Protein AF-A0A1E5W3G9-F1 (afdb_monomer)

Foldseek 3Di:
DAALVVVQVVLLVLLLVFFDFWDKDFLVVQAQFFFAAFDFFQAAVVNAWWFQAFFKQAALVLWWFKAFAPFEFEDDCGLPPPAHDHRHIHGYHGRTHRHHPGFEGDHHVQKDFDDADPVRTGMITGRGRDDGNYRIDHTRNPHDGGDGPDGGQDTCHPVNSVVCVVRVNGIGGTGDFFEEEEEEEDPQEDDPPDPDHDPSHDYPPLRVVVQVLSVVLVHHYHYLYYFYLDLVSVLVSVLVCLVDRGQEYEYEALQDPDPSSCPVVSLVVFFAWPDQAYQEPPAGRKTWTWGWRDDPPDPIHIHIYIYFYNQRQNRLVCCQSRVQLSSCVSSSHPGSGFDKDKAFEQFKDFAAQGGFYQFFWQKDWDCPRPPNHTDIYTDGLPDRDSNPCSRNVNRQWTWGGDNHRGIDGGRDITMIGGRDDPPPDDDDDDDDDDDDDDDDDDDDDDDDDDDDDDQDAAEEEEEEEAPCVAVVNDPFDDDDDDDDDDDDDDDDPPDDPLVVLVQVLCVVCCVLLRNYHHPYYYYDYLDLVRLLVVVCCCCPPVNGQEYEYEALFFDDPSSCNLVSVVVAAPFWDVVLVVLLLVQVCVVPVCSVRGNWTWHHHQLYTYTYFYNDSVSRSSSCVSCSVPNNVVSCVSVPPPPDDPDPDDPPVRDDDPDVVVVVVVVVVVVPDDDDDDDD

pLDDT: mean 84.69, std 21.16, range [22.03, 98.75]

Secondary structure (DSSP, 8-state):
-B-HHHHHHHHHHHHHHTPPPPEEEEGGG-TTPEE-S-EE-SS-BSSS-EESSSEEEE-TTT-SEEEEEEEEE-STTTTTT-B--TT-EEEE-TTPBPPBT--EEEEGGGEEE-PPPTT---EEEE-SPPPTTTTEE-TTSSB-TT-EEE-TT-B--HHHHHHHHHTT--EEEEEPPPEEEEEEE-TTEE-TT-SSPPTT-EE-HHHHHHHHHHHHTT-EEEEEEEE-SSHHHHHHHHHHHHHTT-SEEEEESS-SSSTT--HHHHHHHHEEEEES-BSEETTTT-EEEEEEE--SSS--EEEEEEEE-SSHHHHHHHIIIIIHHHHHHHTT-S--SPPEEEEEESS-EEPPSSSEEEEEEEEEEES--SSSS-EEEEEE-S---TT-GGGTTT--EEEEE-S--SEEPTT-EEEEEE-S-SS-PPP--PPPP-PPPPP-------PPP--------EEEEEEEE-HHHHTT-S-------------S--------HHHHHHHHHHHHTTTTTTSEEEEEEEEE-S-HHHHHHHHHIIIIIS--SEEEEES--SSSTT--HHHHHHTT-SEE-HHHHHHHHHHHHTT-GGGGG----EEEETTEEEEEEPSSHHHHHHHHHHHHHHHHHHHHHHTT-TTPPPPP---GGGSPP--HHHHHHHHH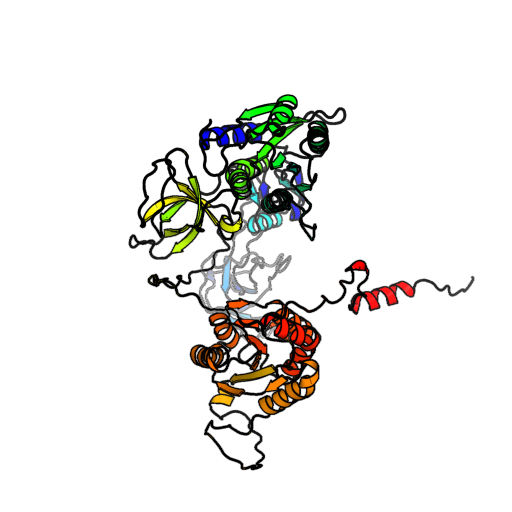HTTS--------

Organism: NCBI:txid888268

Mean predicted aligned error: 17.57 Å

InterPro domains:
  IPR001453 MoaB/Mog domain [PF00994] (181-328)
  IPR001453 MoaB/Mog domain [PF00994] (514-629)
  IPR001453 MoaB/Mog domain [SM00852] (181-329)
  IPR001453 MoaB/Mog domain [SM00852] (461-630)
  IPR001453 MoaB/Mog domain [TIGR00177] (178-324)
  IPR001453 MoaB/Mog domain [TIGR00177] (458-624)
  IPR001453 MoaB/Mog domain [cd00886] (458-634)
  IPR005110 MoeA, N-terminal and linker domain [PF03453] (3-168)
  IPR005111 MoeA, C-terminal, domain IV [PF03454] (343-417)
  IPR008284 Molybdenum cofactor biosynthesis, conserved site [PS01078] (546-559)
  IPR008284 Molybdenum cofactor biosynthesis, conserved site [PS01079] (256-289)
  IPR036135 MoeA, N-terminal and linker domain superfamily [SSF63882] (1-177)
  IPR036425 MoaB/Mog-like domain superfamily [G3DSA:3.40.980.10] (177-332)
  IPR036425 MoaB/Mog-like domain superfamily [G3DSA:3.40.980.10] (446-652)
  IPR036425 MoaB/Mog-like domain superfamily [SSF53218] (177-334)
  IPR036425 MoaB/Mog-like domain superfamily [SSF53218] (458-635)
  IPR036688 MoeA, C-terminal, domain IV superfamily [G3DSA:2.40.340.10] (340-426)
  IPR036688 MoeA, C-terminal, domain IV superfamily [SSF63867] (339-421)
  IPR038987 Molybdopterin biosynthesis protein MoeA-like [PTHR10192] (1-421)
  IPR038987 Molybdopterin biosynthesis protein MoeA-like [cd00887] (25-419)

Structure (mmCIF, N/CA/C/O backbone):
data_AF-A0A1E5W3G9-F1
#
_entry.id   AF-A0A1E5W3G9-F1
#
loop_
_atom_site.group_PDB
_atom_site.id
_atom_site.type_symbol
_atom_site.label_atom_id
_atom_site.label_alt_id
_atom_site.label_comp_id
_atom_site.label_asym_id
_atom_site.label_entity_id
_atom_site.label_seq_id
_atom_site.pdbx_PDB_ins_code
_atom_site.Cartn_x
_atom_site.Cartn_y
_atom_site.Cartn_z
_atom_site.occupancy
_atom_site.B_iso_or_equiv
_atom_site.auth_seq_id
_atom_site.auth_comp_id
_atom_site.auth_asym_id
_atom_site.auth_atom_id
_atom_site.pdbx_PDB_model_num
ATOM 1 N N . MET A 1 1 ? -33.426 -2.073 13.859 1.00 81.75 1 MET A N 1
ATOM 2 C CA . MET A 1 1 ? -31.953 -2.192 13.883 1.00 81.75 1 MET A CA 1
ATOM 3 C C . MET A 1 1 ? -31.601 -2.866 12.582 1.00 81.75 1 MET A C 1
ATOM 5 O O . MET A 1 1 ? -32.179 -3.915 12.338 1.00 81.75 1 MET A O 1
ATOM 9 N N . LEU A 1 2 ? -30.797 -2.228 11.739 1.00 92.56 2 LEU A N 1
ATOM 10 C CA . LEU A 1 2 ? -30.523 -2.756 10.401 1.00 92.56 2 LEU A CA 1
ATOM 11 C C . LEU A 1 2 ? -29.568 -3.947 10.469 1.00 92.56 2 LEU A C 1
ATOM 13 O O . LEU A 1 2 ? -28.728 -4.010 11.379 1.00 92.56 2 LEU A O 1
ATOM 17 N N . ALA A 1 3 ? -29.686 -4.859 9.506 1.00 95.31 3 ALA A N 1
ATOM 18 C CA . ALA A 1 3 ? -28.629 -5.826 9.235 1.00 95.31 3 ALA A CA 1
ATOM 19 C C . ALA A 1 3 ? -27.364 -5.100 8.738 1.00 95.31 3 ALA A C 1
ATOM 21 O O . ALA A 1 3 ? -27.412 -3.941 8.314 1.00 95.31 3 ALA A O 1
ATOM 22 N N . VAL A 1 4 ? -26.210 -5.764 8.811 1.00 95.94 4 VAL A N 1
ATOM 23 C CA . VAL A 1 4 ? -24.925 -5.159 8.420 1.00 95.94 4 VAL A CA 1
ATOM 24 C C . VAL A 1 4 ? -24.914 -4.834 6.931 1.00 95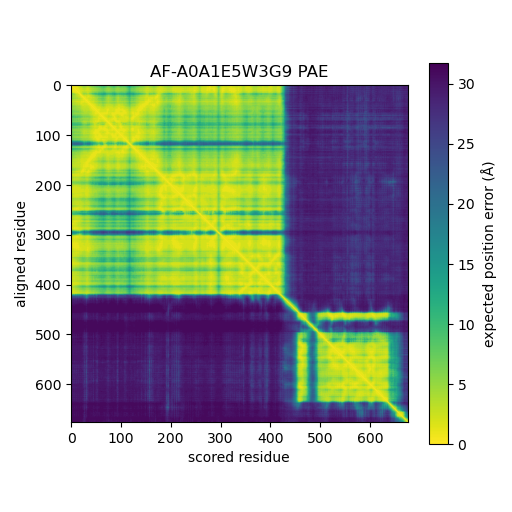.94 4 VAL A C 1
ATOM 26 O O . VAL A 1 4 ? -24.469 -3.760 6.534 1.00 95.94 4 VAL A O 1
ATOM 29 N N . GLU A 1 5 ? -25.450 -5.736 6.120 1.00 95.31 5 GLU A N 1
ATOM 30 C CA . GLU A 1 5 ? -25.514 -5.640 4.667 1.00 95.31 5 GLU A CA 1
ATOM 31 C C . GLU A 1 5 ? -26.418 -4.480 4.233 1.00 95.31 5 GLU A C 1
ATOM 33 O O . GLU A 1 5 ? -26.044 -3.698 3.363 1.00 95.31 5 GLU A O 1
ATOM 38 N N . GLU A 1 6 ? -27.567 -4.311 4.894 1.00 97.19 6 GLU A N 1
ATOM 39 C CA . GLU A 1 6 ? -28.495 -3.195 4.662 1.00 97.19 6 GLU A CA 1
ATOM 40 C C . GLU A 1 6 ? -27.862 -1.849 5.038 1.00 97.19 6 GLU A C 1
ATOM 42 O O . GLU A 1 6 ? -27.955 -0.875 4.289 1.00 97.19 6 GLU A O 1
ATOM 47 N N . ALA A 1 7 ? -27.181 -1.794 6.187 1.00 97.69 7 ALA A N 1
ATOM 48 C CA . ALA A 1 7 ? -26.482 -0.596 6.635 1.00 97.69 7 ALA A CA 1
ATOM 49 C C . ALA A 1 7 ? -25.326 -0.229 5.688 1.00 97.69 7 ALA A C 1
ATOM 51 O O . ALA A 1 7 ? -25.171 0.940 5.330 1.00 97.69 7 ALA A O 1
ATOM 52 N N . LEU A 1 8 ? -24.549 -1.213 5.225 1.00 97.88 8 LEU A N 1
ATOM 53 C CA . LEU A 1 8 ? -23.481 -0.993 4.250 1.00 97.88 8 LEU A CA 1
ATOM 54 C C . LEU A 1 8 ? -24.040 -0.530 2.898 1.00 97.88 8 LEU A C 1
ATOM 56 O O . LEU A 1 8 ? -23.489 0.394 2.303 1.00 97.88 8 LEU A O 1
ATOM 60 N N . ALA A 1 9 ? -25.147 -1.108 2.428 1.00 97.38 9 ALA A N 1
ATOM 61 C CA . ALA A 1 9 ? -25.803 -0.672 1.196 1.00 97.38 9 ALA A CA 1
ATOM 62 C C . ALA A 1 9 ? -26.265 0.794 1.280 1.00 97.38 9 ALA A C 1
ATOM 64 O O . ALA A 1 9 ? -26.050 1.559 0.339 1.00 97.38 9 ALA A O 1
ATOM 65 N N . ALA A 1 10 ? -26.826 1.216 2.420 1.00 97.12 10 ALA A N 1
ATOM 66 C CA . ALA A 1 10 ? -27.194 2.613 2.651 1.00 97.12 10 ALA A CA 1
ATOM 67 C C . ALA A 1 10 ? -25.973 3.552 2.610 1.00 97.12 10 ALA A C 1
ATOM 69 O O . ALA A 1 10 ? -26.038 4.612 1.984 1.00 97.12 10 ALA A O 1
ATOM 70 N N . VAL A 1 11 ? -24.853 3.145 3.220 1.00 98.06 11 VAL A N 1
ATOM 71 C CA . VAL A 1 11 ? -23.585 3.894 3.189 1.00 98.06 11 VAL A CA 1
ATOM 72 C C . VAL A 1 11 ? -23.051 4.031 1.764 1.00 98.06 11 VAL A C 1
ATOM 74 O O . VAL A 1 11 ? -22.736 5.138 1.331 1.00 98.06 11 VAL A O 1
ATOM 77 N N . LEU A 1 12 ? -22.976 2.931 1.011 1.00 97.31 12 LEU A N 1
ATOM 78 C CA . LEU A 1 12 ? -22.464 2.940 -0.362 1.00 97.31 12 LEU A CA 1
ATOM 79 C C . LEU A 1 12 ? -23.367 3.749 -1.301 1.00 97.31 12 LEU A C 1
ATOM 81 O O . LEU A 1 12 ? -22.862 4.491 -2.140 1.00 97.31 12 LEU A O 1
ATOM 85 N N . SER A 1 13 ? -24.690 3.673 -1.131 1.00 95.88 13 SER A N 1
ATOM 86 C CA . SER A 1 13 ? -25.632 4.484 -1.908 1.00 95.88 13 SER A CA 1
ATOM 87 C C . SER A 1 13 ? -25.430 5.984 -1.674 1.00 95.88 13 SER A C 1
ATOM 89 O O . SER A 1 13 ? -25.459 6.753 -2.634 1.00 95.88 13 SER A O 1
ATOM 91 N N . ALA A 1 14 ? -25.222 6.408 -0.426 1.00 95.06 14 ALA A N 1
ATOM 92 C CA . ALA A 1 14 ? -24.950 7.808 -0.106 1.00 95.06 14 ALA A CA 1
ATOM 93 C C . ALA A 1 14 ? -23.580 8.247 -0.651 1.00 95.06 14 ALA A C 1
ATOM 95 O O . ALA A 1 14 ? -23.483 9.269 -1.336 1.00 95.06 14 ALA A O 1
ATOM 96 N N . ALA A 1 15 ? -22.541 7.431 -0.443 1.00 95.31 15 ALA A N 1
ATOM 97 C CA . ALA A 1 15 ? -21.187 7.696 -0.923 1.00 95.31 15 ALA A CA 1
ATOM 98 C C . ALA A 1 15 ? -21.104 7.804 -2.455 1.00 95.31 15 ALA A C 1
ATOM 100 O O . ALA A 1 15 ? -20.413 8.687 -2.961 1.00 95.31 15 ALA A O 1
ATOM 101 N N . ALA A 1 16 ? -21.855 6.990 -3.205 1.00 91.94 16 ALA A N 1
ATOM 102 C CA . ALA A 1 16 ? -21.930 7.092 -4.665 1.00 91.94 16 ALA A CA 1
ATOM 103 C C . ALA A 1 16 ? -22.378 8.488 -5.131 1.00 91.94 16 ALA A C 1
ATOM 105 O O . ALA A 1 16 ? -21.863 9.002 -6.122 1.00 91.94 16 ALA A O 1
ATOM 106 N N . SER A 1 17 ? -23.296 9.121 -4.391 1.00 88.56 17 SER A N 1
ATOM 107 C CA . SER A 1 17 ? -23.804 10.464 -4.702 1.00 88.56 17 SER A CA 1
ATOM 108 C C . SER A 1 17 ? -22.870 11.606 -4.281 1.00 88.56 17 SER A C 1
ATOM 110 O O . SER A 1 17 ? -23.095 12.747 -4.677 1.00 88.56 17 SER A O 1
ATOM 112 N N . CYS A 1 18 ? -21.828 11.307 -3.497 1.00 88.00 18 CYS A N 1
ATOM 113 C CA . CYS A 1 18 ? -20.876 12.286 -2.960 1.00 88.00 18 CYS A CA 1
ATOM 114 C C . CYS A 1 18 ? -19.497 12.218 -3.637 1.00 88.00 18 CYS A C 1
ATOM 116 O O . CYS A 1 18 ? -18.580 12.934 -3.237 1.00 88.00 18 CYS A O 1
ATOM 118 N N . ARG A 1 19 ? -19.312 11.346 -4.637 1.00 87.50 19 ARG A N 1
ATOM 119 C CA . ARG A 1 19 ? -18.023 11.170 -5.315 1.00 87.50 19 ARG A CA 1
ATOM 120 C C . ARG A 1 19 ? -17.594 12.472 -5.995 1.00 87.50 19 ARG A C 1
ATOM 122 O O . ARG A 1 19 ? -18.300 12.997 -6.854 1.00 87.50 19 ARG A O 1
ATOM 129 N N . ALA A 1 20 ? -16.406 12.957 -5.644 1.00 88.00 20 ALA A N 1
ATOM 130 C CA . ALA A 1 20 ? -15.821 14.122 -6.289 1.00 88.00 20 ALA A CA 1
ATOM 131 C C . ALA A 1 20 ? -15.512 13.847 -7.771 1.00 88.00 20 ALA A C 1
ATOM 133 O O . ALA A 1 20 ? -15.170 12.727 -8.162 1.00 88.00 20 ALA A O 1
ATOM 134 N N . ALA A 1 21 ? -15.589 14.893 -8.595 1.00 91.81 21 ALA A N 1
ATOM 135 C CA . ALA A 1 21 ? -15.177 14.803 -9.989 1.00 91.81 21 ALA A CA 1
ATOM 136 C C . ALA A 1 21 ? -13.682 14.423 -10.096 1.00 91.81 21 ALA A C 1
ATOM 138 O O . ALA A 1 21 ? -12.875 14.895 -9.282 1.00 91.81 21 ALA A O 1
ATOM 139 N N . PRO A 1 22 ? -13.298 13.607 -11.097 1.00 95.75 22 PRO A N 1
ATOM 140 C CA . PRO A 1 22 ? -11.900 13.326 -11.394 1.00 95.75 22 PRO A CA 1
ATOM 141 C C . PRO A 1 22 ? -11.087 14.594 -11.636 1.00 95.75 22 PRO A C 1
ATOM 143 O O . PRO A 1 22 ? -11.600 15.576 -12.178 1.00 95.75 22 PRO A O 1
ATOM 146 N N . ARG A 1 23 ? -9.801 14.550 -11.294 1.00 95.62 23 ARG A N 1
ATOM 147 C CA . ARG A 1 23 ? -8.872 15.677 -11.425 1.00 95.62 23 ARG A CA 1
ATOM 148 C C . ARG A 1 23 ? -7.635 15.239 -12.196 1.00 95.62 23 ARG A C 1
ATOM 150 O O . ARG A 1 23 ? -7.239 14.080 -12.113 1.00 95.62 23 ARG A O 1
ATOM 157 N N . ALA A 1 24 ? -7.042 16.171 -12.934 1.00 97.19 24 ALA A N 1
ATOM 158 C CA . ALA A 1 24 ? -5.735 15.965 -13.537 1.00 97.19 24 ALA A CA 1
ATOM 159 C C . ALA A 1 24 ? -4.665 15.982 -12.436 1.00 97.19 24 ALA A C 1
ATOM 161 O O . ALA A 1 24 ? -4.624 16.920 -11.637 1.00 97.19 24 ALA A O 1
ATOM 162 N N . VAL A 1 25 ? -3.828 14.951 -12.390 1.00 96.69 25 VAL A N 1
ATOM 163 C CA . VAL A 1 25 ? -2.722 14.815 -11.438 1.00 96.69 25 VAL A CA 1
ATOM 164 C C . VAL A 1 25 ? -1.421 14.480 -12.172 1.00 96.69 25 VAL A C 1
ATOM 166 O O . VAL A 1 25 ? -1.464 13.779 -13.187 1.00 96.69 25 VAL A O 1
ATOM 169 N N . PRO A 1 26 ? -0.261 14.951 -11.686 1.00 97.56 26 PRO A N 1
ATOM 170 C CA . PRO A 1 26 ? 1.034 14.510 -12.192 1.00 97.56 26 PRO A CA 1
ATOM 171 C C . PRO A 1 26 ? 1.240 12.999 -12.019 1.00 97.56 26 PRO A C 1
ATOM 173 O O . PRO A 1 26 ? 0.749 12.402 -11.062 1.00 97.56 26 PRO A O 1
ATOM 176 N N . LEU A 1 27 ? 2.037 12.386 -12.898 1.00 95.75 27 LEU A N 1
ATOM 177 C CA . LEU A 1 27 ? 2.332 10.946 -12.876 1.00 95.75 27 LEU A CA 1
ATOM 178 C C . LEU A 1 27 ? 2.804 10.433 -11.508 1.00 95.75 27 LEU A C 1
ATOM 180 O O . LEU A 1 27 ? 2.336 9.401 -11.041 1.00 95.75 27 LEU A O 1
ATOM 184 N N . HIS A 1 28 ? 3.697 11.162 -10.841 1.00 92.38 28 HIS A N 1
ATOM 185 C CA . HIS A 1 28 ? 4.244 10.750 -9.544 1.00 92.38 28 HIS A CA 1
ATOM 186 C C . HIS A 1 28 ? 3.213 10.799 -8.405 1.00 92.38 28 HIS A C 1
ATOM 188 O O . HIS A 1 28 ? 3.335 10.043 -7.442 1.00 92.38 28 HIS A O 1
ATOM 194 N N . ASP A 1 29 ? 2.170 11.618 -8.546 1.00 94.38 29 ASP A N 1
ATOM 195 C CA . ASP A 1 29 ? 1.074 11.734 -7.580 1.00 94.38 29 ASP A CA 1
ATOM 196 C C . ASP A 1 29 ? -0.068 10.746 -7.867 1.00 94.38 29 ASP A C 1
ATOM 198 O O . ASP A 1 29 ? -0.965 10.566 -7.041 1.00 94.38 29 ASP A O 1
ATOM 202 N N . ALA A 1 30 ? -0.038 10.080 -9.027 1.00 95.56 30 ALA A N 1
ATOM 203 C CA . ALA A 1 30 ? -1.081 9.157 -9.460 1.00 95.56 30 ALA A CA 1
ATOM 204 C C . ALA A 1 30 ? -1.029 7.791 -8.753 1.00 95.56 30 ALA A C 1
ATOM 206 O O . ALA A 1 30 ? -2.003 7.038 -8.803 1.00 95.56 30 ALA A O 1
ATOM 207 N N . LEU A 1 31 ? 0.076 7.461 -8.069 1.00 95.31 31 LEU A N 1
ATOM 208 C CA . LEU A 1 31 ? 0.236 6.178 -7.386 1.00 95.31 31 LEU A CA 1
ATOM 209 C C . LEU A 1 31 ? -0.889 5.943 -6.363 1.00 95.31 31 LEU A C 1
ATOM 211 O O . LEU A 1 31 ? -1.165 6.760 -5.480 1.00 95.31 31 LEU A O 1
ATOM 215 N N . SER A 1 32 ? -1.493 4.760 -6.432 1.00 93.06 32 SER A N 1
ATOM 216 C CA . SER A 1 32 ? -2.638 4.334 -5.617 1.00 93.06 32 SER A CA 1
ATOM 217 C C . SER A 1 32 ? -3.932 5.132 -5.819 1.00 93.06 32 SER A C 1
ATOM 219 O O . SER A 1 32 ? -4.825 5.066 -4.972 1.00 93.06 32 SER A O 1
ATOM 221 N N . LEU A 1 33 ? -4.043 5.919 -6.891 1.00 96.62 33 LEU A N 1
ATOM 222 C CA . LEU A 1 33 ? -5.323 6.479 -7.328 1.00 96.62 33 LEU A CA 1
ATOM 223 C C . LEU A 1 33 ? -6.022 5.526 -8.297 1.00 96.62 33 LEU A C 1
ATOM 225 O O . LEU A 1 33 ? -5.432 4.565 -8.792 1.00 96.62 33 LEU A O 1
ATOM 229 N N . VAL A 1 34 ? -7.294 5.809 -8.568 1.00 97.00 34 VAL A N 1
ATOM 230 C CA . VAL A 1 34 ? -8.067 5.101 -9.586 1.00 97.00 34 VAL A CA 1
ATOM 231 C C . VAL A 1 34 ? -8.181 5.971 -10.826 1.00 97.00 34 VAL A C 1
ATOM 233 O O . VAL A 1 34 ? -8.597 7.132 -10.746 1.00 97.00 34 VAL A O 1
ATOM 236 N N . LEU A 1 35 ? -7.814 5.397 -11.966 1.00 97.50 35 LEU A N 1
ATOM 237 C CA . LEU A 1 35 ? -7.878 6.033 -13.271 1.00 97.50 35 LEU A CA 1
ATOM 238 C C . LEU A 1 35 ? -9.334 6.375 -13.630 1.00 97.50 35 LEU A C 1
ATOM 240 O O . LEU A 1 35 ? -10.242 5.586 -13.376 1.00 97.50 35 LEU A O 1
ATOM 244 N N . ALA A 1 36 ? -9.576 7.554 -14.201 1.00 97.00 36 ALA A N 1
ATOM 245 C CA . ALA A 1 36 ? -10.926 8.012 -14.539 1.00 97.00 36 ALA A CA 1
ATOM 246 C C . ALA A 1 36 ? -11.233 8.001 -16.043 1.00 97.00 36 ALA A C 1
ATOM 248 O O . ALA A 1 36 ? -12.387 8.200 -16.427 1.00 97.00 36 ALA A O 1
ATOM 249 N N . GLU A 1 37 ? -10.246 7.742 -16.895 1.00 96.00 37 GLU A N 1
ATOM 250 C CA . GLU A 1 37 ? -10.403 7.654 -18.348 1.00 96.00 37 GLU A CA 1
ATOM 251 C C . GLU A 1 37 ? -9.472 6.596 -18.937 1.00 96.00 37 GLU A C 1
ATOM 253 O O . GLU A 1 37 ? -8.431 6.303 -18.363 1.00 96.00 37 GLU A O 1
ATOM 258 N N . ASP A 1 38 ? -9.847 6.018 -20.074 1.00 97.94 38 ASP A N 1
ATOM 259 C CA . ASP A 1 38 ? -8.977 5.075 -20.774 1.00 97.94 38 ASP A CA 1
ATOM 260 C C . ASP A 1 38 ? -7.726 5.791 -21.290 1.00 97.94 38 ASP A C 1
ATOM 262 O O . ASP A 1 38 ? -7.811 6.879 -21.867 1.00 97.94 38 ASP A O 1
ATOM 266 N N . VAL A 1 39 ? -6.571 5.147 -21.147 1.00 97.88 39 VAL A N 1
ATOM 267 C CA . VAL A 1 39 ? -5.304 5.632 -21.696 1.00 97.88 39 VAL A CA 1
ATOM 268 C C . VAL A 1 39 ? -4.960 4.821 -22.932 1.00 97.88 39 VAL A C 1
ATOM 270 O O . VAL A 1 39 ? -4.961 3.590 -22.901 1.00 97.88 39 VAL A O 1
ATOM 273 N N . ARG A 1 40 ? -4.656 5.519 -24.026 1.00 97.88 40 ARG A N 1
ATOM 274 C CA . ARG A 1 40 ? -4.277 4.914 -25.305 1.00 97.88 40 ARG A CA 1
ATOM 275 C C . ARG A 1 40 ? -2.817 5.173 -25.625 1.00 97.88 40 ARG A C 1
ATOM 277 O O . ARG A 1 40 ? -2.301 6.242 -25.310 1.00 97.88 40 ARG A O 1
ATOM 284 N N . ALA A 1 41 ? -2.177 4.206 -26.271 1.00 98.25 41 ALA A N 1
ATOM 285 C CA . ALA A 1 41 ? -0.807 4.349 -26.738 1.00 98.25 41 ALA A CA 1
ATOM 286 C C . ALA A 1 41 ? -0.752 5.236 -27.997 1.00 98.25 41 ALA A C 1
ATOM 288 O O . ALA A 1 41 ? -1.362 4.873 -29.002 1.00 98.25 41 ALA A O 1
ATOM 289 N N . PRO A 1 42 ? -0.039 6.378 -27.989 1.00 97.88 42 PRO A N 1
ATOM 290 C CA . PRO A 1 42 ? 0.093 7.221 -29.181 1.00 97.88 42 PRO A CA 1
ATOM 291 C C . PRO A 1 42 ? 0.991 6.580 -30.252 1.00 97.88 42 PRO A C 1
ATOM 293 O O . PRO A 1 42 ? 0.824 6.832 -31.447 1.00 97.88 42 PRO A O 1
ATOM 296 N N . ASP A 1 43 ? 1.906 5.715 -29.814 1.00 97.81 43 ASP A N 1
ATOM 297 C CA . ASP A 1 43 ? 2.927 5.053 -30.613 1.00 97.81 43 ASP A CA 1
ATOM 298 C C . ASP A 1 43 ? 3.003 3.564 -30.233 1.00 97.81 43 ASP A C 1
ATOM 300 O O . ASP A 1 43 ? 2.647 3.198 -29.108 1.00 97.81 43 ASP A O 1
ATOM 304 N N . PRO A 1 44 ? 3.457 2.688 -31.144 1.00 98.38 44 PRO A N 1
ATOM 305 C CA . PRO A 1 44 ? 3.648 1.280 -30.834 1.00 98.38 44 PRO A CA 1
ATOM 306 C C . PRO A 1 44 ? 4.879 1.038 -29.944 1.00 98.38 44 PRO A C 1
ATOM 308 O O . PRO A 1 44 ? 5.848 1.799 -29.977 1.00 98.38 44 PRO A O 1
ATOM 311 N N . LEU A 1 45 ? 4.888 -0.079 -29.212 1.00 98.31 45 LEU A N 1
ATOM 312 C CA . LEU A 1 45 ? 6.054 -0.581 -28.484 1.00 98.31 45 LEU A CA 1
ATOM 313 C C . LEU A 1 45 ? 6.430 -2.004 -28.952 1.00 98.31 45 LEU A C 1
ATOM 315 O O . LEU A 1 45 ? 5.590 -2.901 -28.866 1.00 98.31 45 LEU A O 1
ATOM 319 N N . PRO A 1 46 ? 7.679 -2.231 -29.407 1.00 98.19 46 PRO A N 1
ATOM 320 C CA . PRO A 1 46 ? 8.664 -1.203 -29.753 1.00 98.19 46 PRO A CA 1
ATOM 321 C C . PRO A 1 46 ? 8.209 -0.371 -30.976 1.00 98.19 46 PRO A C 1
ATOM 323 O O . PRO A 1 46 ? 7.430 -0.867 -31.793 1.00 98.19 46 PRO A O 1
ATOM 326 N N . PRO A 1 47 ? 8.701 0.873 -31.141 1.00 97.69 47 PRO A N 1
ATOM 327 C CA . PRO A 1 47 ? 8.336 1.732 -32.275 1.00 97.69 47 PRO A CA 1
ATOM 328 C C . PRO A 1 47 ? 9.083 1.398 -33.580 1.00 97.69 47 PRO A C 1
ATOM 330 O O . PRO A 1 47 ? 8.776 1.942 -34.636 1.00 97.69 47 PRO A O 1
ATOM 333 N N . PHE A 1 48 ? 10.056 0.492 -33.516 1.00 97.88 48 PHE A N 1
ATOM 334 C CA . PHE A 1 48 ? 10.852 -0.023 -34.629 1.00 97.88 48 PHE A CA 1
ATOM 335 C C . PHE A 1 48 ? 11.108 -1.522 -34.407 1.00 97.88 48 PHE A C 1
ATOM 337 O O . PHE A 1 48 ? 10.924 -2.024 -33.297 1.00 97.88 48 PHE A O 1
ATOM 344 N N . ARG A 1 49 ? 11.544 -2.249 -35.444 1.00 98.31 49 ARG A N 1
ATOM 345 C CA . ARG A 1 49 ? 11.968 -3.651 -35.292 1.00 98.31 49 ARG A CA 1
ATOM 346 C C . ARG A 1 49 ? 13.201 -3.697 -34.396 1.00 98.31 49 ARG A C 1
ATOM 348 O O . ARG A 1 49 ? 14.220 -3.120 -34.762 1.00 98.31 49 ARG A O 1
ATOM 355 N N . ALA A 1 50 ? 13.116 -4.348 -33.244 1.00 98.38 50 ALA A N 1
ATOM 356 C CA . ALA A 1 50 ? 14.174 -4.332 -32.235 1.00 98.38 50 ALA A CA 1
ATOM 357 C C . ALA A 1 50 ? 14.764 -5.725 -32.015 1.00 98.38 50 ALA A C 1
ATOM 359 O O . ALA A 1 50 ? 14.033 -6.717 -32.008 1.00 98.38 50 ALA A O 1
ATOM 360 N N . SER A 1 51 ? 16.072 -5.803 -31.779 1.00 98.56 51 SER A N 1
ATOM 361 C CA . SER A 1 51 ? 16.710 -7.070 -31.418 1.00 98.56 51 SER A CA 1
ATOM 362 C C . SER A 1 51 ? 16.279 -7.543 -30.026 1.00 98.56 51 SER A C 1
ATOM 364 O O . SER A 1 51 ? 16.249 -6.756 -29.074 1.00 98.56 51 SER A O 1
ATOM 366 N N . ILE A 1 52 ? 15.985 -8.836 -29.886 1.00 98.56 52 ILE A N 1
ATOM 367 C CA . ILE A 1 52 ? 15.763 -9.505 -28.591 1.00 98.56 52 ILE A CA 1
ATOM 368 C C . ILE A 1 52 ? 17.096 -9.836 -27.907 1.00 98.56 52 ILE A C 1
ATOM 370 O O . ILE A 1 52 ? 17.136 -9.958 -26.683 1.00 98.56 52 ILE A O 1
ATOM 374 N N . LYS A 1 53 ? 18.182 -9.970 -28.678 1.00 98.19 53 LYS A N 1
ATOM 375 C CA . LYS A 1 53 ? 19.488 -10.445 -28.204 1.00 98.19 53 LYS A CA 1
ATOM 376 C C . LYS A 1 53 ? 20.626 -9.495 -28.564 1.00 98.19 53 LYS A C 1
ATOM 378 O O . LYS A 1 53 ? 20.551 -8.734 -29.529 1.00 98.19 53 LYS A O 1
ATOM 383 N N . ASP A 1 54 ? 21.725 -9.612 -27.832 1.00 98.50 54 ASP A N 1
ATOM 384 C CA . ASP A 1 54 ? 23.023 -9.158 -28.319 1.00 98.50 54 ASP A CA 1
ATOM 385 C C . ASP A 1 54 ? 23.550 -10.184 -29.324 1.00 98.50 54 ASP A C 1
ATOM 387 O O . ASP A 1 54 ? 23.543 -11.384 -29.047 1.00 98.50 54 ASP A O 1
ATOM 391 N N . GLY A 1 55 ? 23.988 -9.740 -30.499 1.00 98.25 55 GLY A N 1
ATOM 392 C CA . GLY A 1 55 ? 24.344 -10.658 -31.574 1.00 98.25 55 GLY A CA 1
ATOM 393 C C . GLY A 1 55 ? 24.510 -9.983 -32.925 1.00 98.25 55 GLY A C 1
ATOM 394 O O . GLY A 1 55 ? 25.023 -8.868 -33.019 1.00 98.25 55 GLY A O 1
ATOM 395 N N . TYR A 1 56 ? 24.097 -10.679 -33.980 1.00 98.62 56 TYR A N 1
ATOM 396 C CA . TYR A 1 56 ? 24.232 -10.214 -35.354 1.00 98.62 56 TYR A CA 1
ATOM 397 C C . TYR A 1 56 ? 22.903 -10.314 -36.092 1.00 98.62 56 TYR A C 1
ATOM 399 O O . TYR A 1 56 ? 22.305 -11.385 -36.157 1.00 98.62 56 TYR A O 1
ATOM 407 N N . ALA A 1 57 ? 22.458 -9.192 -36.653 1.00 98.62 57 ALA A N 1
ATOM 408 C CA . ALA A 1 57 ? 21.356 -9.149 -37.596 1.00 98.62 57 ALA A CA 1
ATOM 409 C C . ALA A 1 57 ? 21.844 -9.676 -38.952 1.00 98.62 57 ALA A C 1
ATOM 411 O O . ALA A 1 57 ? 22.868 -9.219 -39.475 1.00 98.62 57 ALA A O 1
ATOM 412 N N . VAL A 1 58 ? 21.126 -10.663 -39.480 1.00 98.56 58 VAL A N 1
ATOM 413 C CA . VAL A 1 58 ? 21.500 -11.453 -40.658 1.00 98.56 58 VAL A CA 1
ATOM 414 C C . VAL A 1 58 ? 20.346 -11.517 -41.658 1.00 98.56 58 VAL A C 1
ATOM 416 O O . VAL A 1 58 ? 19.204 -11.194 -41.323 1.00 98.56 58 VAL A O 1
ATOM 419 N N . VAL A 1 59 ? 20.648 -11.983 -42.870 1.00 98.62 59 VAL A N 1
ATOM 420 C CA . VAL A 1 59 ? 19.648 -12.537 -43.789 1.00 98.62 59 VAL A CA 1
ATOM 421 C C . VAL A 1 59 ? 19.586 -14.048 -43.549 1.00 98.62 59 VAL A C 1
ATOM 423 O O . VAL A 1 59 ? 20.558 -14.769 -43.782 1.00 98.62 59 VAL A O 1
ATOM 426 N N . ALA A 1 60 ? 18.460 -14.553 -43.055 1.00 98.12 60 ALA A N 1
ATOM 427 C CA . ALA A 1 60 ? 18.292 -15.921 -42.567 1.00 98.12 60 ALA A CA 1
ATOM 428 C C . ALA A 1 60 ? 18.607 -16.978 -43.638 1.00 98.12 60 ALA A C 1
ATOM 430 O O . ALA A 1 60 ? 19.099 -18.070 -43.324 1.00 98.12 60 ALA A O 1
ATOM 431 N N . SER A 1 61 ? 18.372 -16.654 -44.915 1.00 97.88 61 SER A N 1
ATOM 432 C CA . SER A 1 61 ? 18.667 -17.545 -46.039 1.00 97.88 61 SER A CA 1
ATOM 433 C C . SER A 1 61 ? 20.157 -17.844 -46.221 1.00 97.88 61 SER A C 1
ATOM 435 O O . SER A 1 61 ? 20.477 -18.911 -46.749 1.00 97.88 61 SER A O 1
ATOM 437 N N . ASP A 1 62 ? 21.057 -16.968 -45.760 1.00 97.94 62 ASP A N 1
ATOM 438 C CA . ASP A 1 62 ? 22.509 -17.144 -45.910 1.00 97.94 62 ASP A CA 1
ATOM 439 C C . ASP A 1 62 ? 23.023 -18.348 -45.098 1.00 97.94 62 ASP A C 1
ATOM 441 O O . ASP A 1 62 ? 23.836 -19.142 -45.573 1.00 97.94 62 ASP A O 1
ATOM 445 N N . GLY A 1 63 ? 22.480 -18.557 -43.893 1.00 96.62 63 GLY A N 1
ATOM 446 C CA . GLY A 1 63 ? 22.851 -19.662 -43.004 1.00 96.62 63 GLY A CA 1
ATOM 447 C C . GLY A 1 63 ? 24.243 -19.525 -42.356 1.00 96.62 63 GLY A C 1
ATOM 448 O O . GLY A 1 63 ? 24.833 -18.445 -42.352 1.00 96.62 63 GLY A O 1
ATOM 449 N N . PRO A 1 64 ? 24.779 -20.608 -41.756 1.00 98.12 64 PRO A N 1
ATOM 450 C CA . PRO A 1 64 ? 26.093 -20.589 -41.108 1.00 98.12 64 PRO A CA 1
ATOM 451 C C . PRO A 1 64 ? 27.231 -20.274 -42.087 1.00 98.12 64 PRO A C 1
ATOM 453 O O . PRO A 1 64 ? 27.287 -20.838 -43.180 1.00 98.12 64 PRO A O 1
ATOM 456 N N . GLY A 1 65 ? 28.164 -19.413 -41.685 1.00 97.44 65 GLY A N 1
ATOM 457 C CA . GLY A 1 65 ? 29.238 -18.933 -42.556 1.00 97.44 65 GLY A CA 1
ATOM 458 C C . GLY A 1 65 ? 30.022 -17.764 -41.965 1.00 97.44 65 GLY A C 1
ATOM 459 O O . GLY A 1 65 ? 29.729 -17.299 -40.868 1.00 97.44 65 GLY A O 1
ATOM 460 N N . GLU A 1 66 ? 31.040 -17.292 -42.683 1.00 97.38 66 GLU A N 1
ATOM 461 C CA . GLU A 1 66 ? 31.807 -16.100 -42.306 1.00 97.38 66 GLU A CA 1
ATOM 462 C C . GLU A 1 66 ? 31.381 -14.876 -43.109 1.00 97.38 66 GLU A C 1
ATOM 464 O O . GLU A 1 66 ? 31.491 -14.872 -44.337 1.00 97.38 66 GLU A O 1
ATOM 469 N N . TYR A 1 67 ? 31.009 -13.805 -42.413 1.00 97.38 67 TYR A N 1
ATOM 470 C CA . TYR A 1 67 ? 30.457 -12.598 -43.021 1.00 97.38 67 TYR A CA 1
ATOM 471 C C . TYR A 1 67 ? 31.194 -11.331 -42.564 1.00 97.38 67 TYR A C 1
ATOM 473 O O . TYR A 1 67 ? 31.650 -11.255 -41.415 1.00 97.38 67 TYR A O 1
ATOM 481 N N . PRO A 1 68 ? 31.326 -10.316 -43.439 1.00 96.75 68 PRO A N 1
ATOM 482 C CA . PRO A 1 68 ? 31.743 -8.982 -43.039 1.00 96.75 68 PRO A CA 1
ATOM 483 C C . PRO A 1 68 ? 30.655 -8.311 -42.191 1.00 96.75 68 PRO A C 1
ATOM 485 O O . PRO A 1 68 ? 29.467 -8.363 -42.515 1.00 96.75 68 PRO A O 1
ATOM 488 N N . VAL A 1 69 ? 31.083 -7.648 -41.119 1.00 97.31 69 VAL A N 1
ATOM 489 C CA . VAL A 1 69 ? 30.224 -6.831 -40.259 1.00 97.31 69 VAL A CA 1
ATOM 490 C C . VAL A 1 69 ? 30.215 -5.414 -40.823 1.00 97.31 69 VAL A C 1
ATOM 492 O O . VAL A 1 69 ? 31.194 -4.682 -40.673 1.00 97.31 69 VAL A O 1
ATOM 495 N N . ILE A 1 70 ? 29.134 -5.039 -41.505 1.00 96.75 70 ILE A N 1
ATOM 496 C CA . ILE A 1 70 ? 29.071 -3.792 -42.288 1.00 96.75 70 ILE A CA 1
ATOM 497 C C . ILE A 1 70 ? 28.649 -2.574 -41.463 1.00 96.75 70 ILE A C 1
ATOM 499 O O . ILE A 1 70 ? 28.898 -1.440 -41.862 1.00 96.75 70 ILE A O 1
ATOM 503 N N . THR A 1 71 ? 28.012 -2.799 -40.314 1.00 96.75 71 THR A N 1
ATOM 504 C CA . THR A 1 71 ? 27.589 -1.749 -39.385 1.00 96.75 71 THR A CA 1
ATOM 505 C C . THR A 1 71 ? 27.346 -2.326 -37.989 1.00 96.75 71 THR A C 1
ATOM 507 O O . THR A 1 71 ? 27.344 -3.545 -37.788 1.00 96.75 71 THR A O 1
ATOM 510 N N . GLU A 1 72 ? 27.147 -1.445 -37.018 1.00 97.81 72 GLU A N 1
ATOM 511 C CA . GLU A 1 72 ? 26.784 -1.777 -35.646 1.00 97.81 72 GLU A CA 1
ATOM 512 C C . GLU A 1 72 ? 25.560 -0.943 -35.254 1.00 97.81 72 GLU A C 1
ATOM 514 O O . GLU A 1 72 ? 25.550 0.262 -35.497 1.00 97.81 72 GLU A O 1
ATOM 519 N N . SER A 1 73 ? 24.545 -1.569 -34.658 1.00 98.00 73 SER A N 1
ATOM 520 C CA . SER A 1 73 ? 23.288 -0.930 -34.276 1.00 98.00 73 SER A CA 1
ATOM 521 C C . SER A 1 73 ? 22.932 -1.205 -32.820 1.00 98.00 73 SER A C 1
ATOM 523 O O . SER A 1 73 ? 22.596 -2.329 -32.442 1.00 98.00 73 SER A O 1
ATOM 525 N N . ARG A 1 74 ? 23.045 -0.172 -31.978 1.00 97.88 74 ARG A N 1
ATOM 526 C CA . ARG A 1 74 ? 22.812 -0.276 -30.532 1.00 97.88 74 ARG A CA 1
ATOM 527 C C . ARG A 1 74 ? 21.598 0.514 -30.085 1.00 97.88 74 ARG A C 1
ATOM 529 O O . ARG A 1 74 ? 20.800 0.003 -29.306 1.00 97.88 74 ARG A O 1
ATOM 536 N N . ALA A 1 75 ? 21.476 1.758 -30.540 1.00 96.12 75 ALA A N 1
ATOM 537 C CA . ALA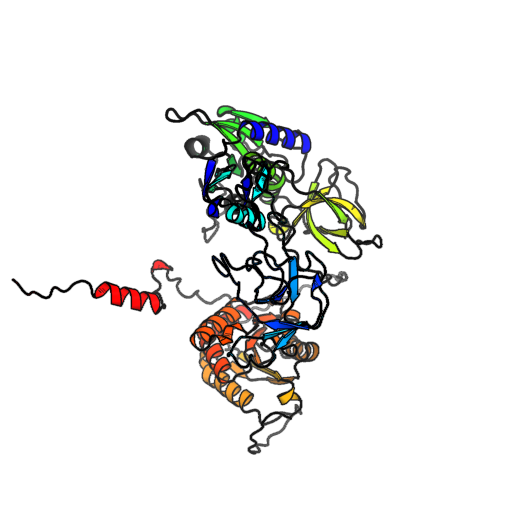 A 1 75 ? 20.380 2.651 -30.177 1.00 96.12 75 ALA A CA 1
ATOM 538 C C . ALA A 1 75 ? 20.284 3.846 -31.140 1.00 96.12 75 ALA A C 1
ATOM 540 O O . ALA A 1 75 ? 21.178 4.101 -31.942 1.00 96.12 75 ALA A O 1
ATOM 541 N N . GLY A 1 76 ? 19.215 4.634 -31.011 1.00 94.31 76 GLY A N 1
ATOM 542 C CA . GLY A 1 76 ? 19.078 5.903 -31.726 1.00 94.31 76 GLY A CA 1
ATOM 543 C C . GLY A 1 76 ? 19.136 5.735 -33.246 1.00 94.31 76 GLY A C 1
ATOM 544 O O . GLY A 1 76 ? 18.404 4.926 -33.804 1.00 94.31 76 GLY A O 1
ATOM 545 N N . ASN A 1 77 ? 20.002 6.515 -33.899 1.00 94.62 77 ASN A N 1
ATOM 546 C CA . ASN A 1 77 ? 20.143 6.551 -35.360 1.00 94.62 77 ASN A CA 1
ATOM 547 C C . ASN A 1 77 ? 21.207 5.578 -35.897 1.00 94.62 77 ASN A C 1
ATOM 549 O O . ASN A 1 77 ? 21.648 5.730 -37.039 1.00 94.62 77 ASN A O 1
ATOM 553 N N . ASP A 1 78 ? 21.677 4.628 -35.087 1.00 94.81 78 ASP A N 1
ATOM 554 C CA . ASP A 1 78 ? 22.676 3.672 -35.549 1.00 94.81 78 ASP A CA 1
ATOM 555 C C . ASP A 1 78 ? 22.162 2.879 -36.763 1.00 94.81 78 ASP A C 1
ATOM 557 O O . ASP A 1 78 ? 20.988 2.521 -36.847 1.00 94.81 78 ASP A O 1
ATOM 561 N N . ALA A 1 79 ? 23.060 2.621 -37.719 1.00 90.25 79 ALA A N 1
ATOM 562 C CA . ALA A 1 79 ? 22.768 1.951 -38.989 1.00 90.25 79 ALA A CA 1
ATOM 563 C C . ALA A 1 79 ? 21.675 2.606 -39.867 1.00 90.25 79 ALA A C 1
ATOM 565 O O . ALA A 1 79 ? 21.246 2.000 -40.850 1.00 90.25 79 ALA A O 1
ATOM 566 N N . LEU A 1 80 ? 21.264 3.849 -39.585 1.00 94.50 80 LEU A N 1
ATOM 567 C CA . LEU A 1 80 ? 20.305 4.567 -40.424 1.00 94.50 80 LEU A CA 1
ATOM 568 C C . LEU A 1 80 ? 20.840 4.725 -41.857 1.00 94.50 80 LEU A C 1
ATOM 570 O O . LEU A 1 80 ? 21.932 5.250 -42.076 1.00 94.50 80 LEU A O 1
ATOM 574 N N . GLY A 1 81 ? 20.053 4.279 -42.838 1.00 93.88 81 GLY A N 1
ATOM 575 C CA . GLY A 1 81 ? 20.426 4.303 -44.255 1.00 93.88 81 GLY A CA 1
ATOM 576 C C . GLY A 1 81 ? 21.384 3.185 -44.689 1.00 93.88 81 GLY A C 1
ATOM 577 O O . GLY A 1 81 ? 21.797 3.172 -45.848 1.00 93.88 81 GLY A O 1
ATOM 578 N N . VAL A 1 82 ? 21.731 2.247 -43.800 1.00 96.38 82 VAL A N 1
ATOM 579 C CA . VAL A 1 82 ? 22.519 1.051 -44.129 1.00 96.38 82 VAL A CA 1
ATOM 580 C C . VAL A 1 82 ? 21.583 -0.137 -44.333 1.00 96.38 82 VAL A C 1
ATOM 582 O O . VAL A 1 82 ? 20.754 -0.431 -43.476 1.00 96.38 82 VAL A O 1
ATOM 585 N N . VAL A 1 83 ? 21.753 -0.848 -45.450 1.00 98.00 83 VAL A N 1
ATOM 586 C CA . VAL A 1 83 ? 20.991 -2.063 -45.771 1.00 98.00 83 VAL A CA 1
ATOM 587 C C . VAL A 1 83 ? 21.898 -3.283 -45.633 1.00 98.00 83 VAL A C 1
ATOM 589 O O . VAL A 1 83 ? 22.944 -3.357 -46.281 1.00 98.00 83 VAL A O 1
ATOM 592 N N . VAL A 1 84 ? 21.496 -4.247 -44.806 1.00 98.19 84 VAL A N 1
ATOM 593 C CA . VAL A 1 84 ? 22.124 -5.569 -44.704 1.00 98.19 84 VAL A CA 1
ATOM 594 C C . VAL A 1 84 ? 21.684 -6.394 -45.908 1.00 98.19 84 VAL A C 1
ATOM 596 O O . VAL A 1 84 ? 20.538 -6.822 -46.008 1.00 98.19 84 VAL A O 1
ATOM 599 N N . ALA A 1 85 ? 22.600 -6.569 -46.857 1.00 97.75 85 ALA A N 1
ATOM 600 C CA . ALA A 1 85 ? 22.394 -7.387 -48.047 1.00 97.75 85 ALA A CA 1
ATOM 601 C C . ALA A 1 85 ? 22.825 -8.847 -47.793 1.00 97.75 85 ALA A C 1
ATOM 603 O O . ALA A 1 85 ? 23.664 -9.077 -46.913 1.00 97.75 85 ALA A O 1
ATOM 604 N N . PRO A 1 86 ? 22.334 -9.824 -48.584 1.00 98.19 86 PRO A N 1
ATOM 605 C CA . PRO A 1 86 ? 22.814 -11.203 -48.518 1.00 98.19 86 PRO A CA 1
ATOM 606 C C . PRO A 1 86 ? 24.345 -11.286 -48.578 1.00 98.19 86 PRO A C 1
ATOM 608 O O . PRO A 1 86 ? 24.986 -10.625 -49.401 1.00 98.19 86 PRO A O 1
ATOM 611 N N . GLY A 1 87 ? 24.936 -12.085 -47.695 1.00 97.31 87 GLY A N 1
ATOM 612 C CA . GLY A 1 87 ? 26.380 -12.215 -47.519 1.00 97.31 87 GLY A CA 1
ATOM 613 C C . GLY A 1 87 ? 27.015 -11.154 -46.614 1.00 97.31 87 GLY A C 1
ATOM 614 O O . GLY A 1 87 ? 28.243 -11.087 -46.548 1.00 97.31 87 GLY A O 1
ATOM 615 N N . THR A 1 88 ? 26.227 -10.334 -45.914 1.00 98.00 88 THR A N 1
ATOM 616 C CA . THR A 1 88 ? 26.705 -9.336 -44.940 1.00 98.00 88 THR A CA 1
ATOM 617 C C . THR A 1 88 ? 25.900 -9.402 -43.646 1.00 98.00 88 THR A C 1
ATOM 619 O O . THR A 1 88 ? 24.782 -9.909 -43.634 1.00 98.00 88 THR A O 1
ATOM 622 N N . VAL A 1 89 ? 26.461 -8.898 -42.544 1.00 98.50 89 VAL A N 1
ATOM 623 C CA . VAL A 1 89 ? 25.771 -8.864 -41.244 1.00 98.50 89 VAL A CA 1
ATOM 624 C C . VAL A 1 89 ? 25.988 -7.535 -40.528 1.00 98.50 89 VAL A C 1
ATOM 626 O O . VAL A 1 89 ? 26.953 -6.816 -40.798 1.00 98.50 89 VAL A O 1
ATOM 629 N N . ALA A 1 90 ? 25.122 -7.217 -39.570 1.00 98.38 90 ALA A N 1
ATOM 630 C CA . ALA A 1 90 ? 25.285 -6.070 -38.680 1.00 98.38 90 ALA A CA 1
ATOM 631 C C . ALA A 1 90 ? 25.357 -6.530 -37.227 1.00 98.38 90 ALA A C 1
ATOM 633 O O . ALA A 1 90 ? 24.562 -7.364 -36.810 1.00 98.38 90 ALA A O 1
ATOM 634 N N . TYR A 1 91 ? 26.281 -5.984 -36.438 1.00 98.50 91 TYR A N 1
ATOM 635 C CA . TYR A 1 91 ? 26.268 -6.231 -34.994 1.00 98.50 91 TYR A CA 1
ATOM 636 C C . TYR A 1 91 ? 25.085 -5.492 -34.367 1.00 98.50 91 TYR A C 1
ATOM 638 O O . TYR A 1 91 ? 24.896 -4.310 -34.645 1.00 98.50 91 TYR A O 1
ATOM 646 N N . VAL A 1 92 ? 24.311 -6.157 -33.517 1.00 98.62 92 VAL A N 1
ATOM 647 C CA . VAL A 1 92 ? 23.174 -5.567 -32.804 1.00 98.62 92 VAL A CA 1
ATOM 648 C C . VAL A 1 92 ? 23.258 -5.864 -31.315 1.00 98.62 92 VAL A C 1
ATOM 650 O O . VAL A 1 92 ? 23.738 -6.923 -30.911 1.00 98.62 92 VAL A O 1
ATOM 653 N N . THR A 1 93 ? 22.780 -4.938 -30.490 1.00 98.50 93 THR A N 1
ATOM 654 C CA . THR A 1 93 ? 22.524 -5.203 -29.067 1.00 98.50 93 THR A CA 1
ATOM 655 C C . THR A 1 93 ? 21.030 -5.333 -28.802 1.00 98.50 93 THR A C 1
ATOM 657 O O . THR A 1 93 ? 20.205 -4.883 -29.597 1.00 98.50 93 THR A O 1
ATOM 660 N N . THR A 1 94 ? 20.666 -5.912 -27.666 1.00 98.25 94 THR A N 1
ATOM 661 C CA . THR A 1 94 ? 19.292 -6.031 -27.179 1.00 98.25 94 THR A CA 1
ATOM 662 C C . THR A 1 94 ? 18.633 -4.653 -27.140 1.00 98.25 94 THR A C 1
ATOM 664 O O . THR A 1 94 ? 19.162 -3.716 -26.542 1.00 98.25 94 THR A O 1
ATOM 667 N N . GLY A 1 95 ? 17.481 -4.516 -27.797 1.00 97.38 95 GLY A N 1
ATOM 668 C CA . GLY A 1 95 ? 16.774 -3.243 -27.965 1.00 97.38 95 GLY A CA 1
ATOM 669 C C . GLY A 1 95 ? 17.279 -2.359 -29.113 1.00 97.38 95 GLY A C 1
ATOM 670 O O . GLY A 1 95 ? 16.619 -1.370 -29.426 1.00 97.38 95 GLY A O 1
ATOM 671 N N . GLY A 1 96 ? 18.390 -2.714 -29.766 1.00 98.19 96 GLY A N 1
ATOM 672 C CA . GLY A 1 96 ? 18.916 -1.993 -30.923 1.00 98.19 96 GLY A CA 1
ATOM 673 C C . GLY A 1 96 ? 18.028 -2.153 -32.163 1.00 98.19 96 GLY A C 1
ATOM 674 O O . GLY A 1 96 ? 17.425 -3.220 -32.343 1.00 98.19 96 GLY A O 1
ATOM 675 N N . PRO A 1 97 ? 17.912 -1.113 -33.012 1.00 98.38 97 PRO A N 1
ATOM 676 C CA . PRO A 1 97 ? 17.100 -1.182 -34.219 1.00 98.38 97 PRO A CA 1
ATOM 677 C C . PRO A 1 97 ? 17.701 -2.164 -35.228 1.00 98.38 97 PRO A C 1
ATOM 679 O O . PRO A 1 97 ? 18.896 -2.117 -35.524 1.00 98.38 97 PRO A O 1
ATOM 682 N N . ILE A 1 98 ? 16.872 -3.058 -35.764 1.00 98.44 98 ILE A N 1
ATOM 683 C CA . ILE A 1 98 ? 17.272 -3.989 -36.821 1.00 98.44 98 ILE A CA 1
ATOM 684 C C . ILE A 1 98 ? 17.458 -3.196 -38.121 1.00 98.44 98 ILE A C 1
ATOM 686 O O . ILE A 1 98 ? 16.485 -2.589 -38.574 1.00 98.44 98 ILE A O 1
ATOM 690 N N . PRO A 1 99 ? 18.660 -3.195 -38.733 1.00 98.00 99 PRO A N 1
ATOM 691 C CA . PRO A 1 99 ? 18.884 -2.510 -40.003 1.00 98.00 99 PRO A CA 1
ATOM 692 C C . PRO A 1 99 ? 18.010 -3.078 -41.125 1.00 98.00 99 PRO A C 1
ATOM 694 O O . PRO A 1 99 ? 17.663 -4.264 -41.122 1.00 98.00 99 PRO A O 1
ATOM 697 N N . ASP A 1 100 ? 17.697 -2.245 -42.115 1.00 97.62 100 ASP A N 1
ATOM 698 C CA . ASP A 1 100 ? 16.925 -2.670 -43.282 1.00 97.62 100 ASP A CA 1
ATOM 699 C C . ASP A 1 100 ? 17.619 -3.836 -44.003 1.00 97.62 100 ASP A C 1
ATOM 701 O O . ASP A 1 100 ? 18.844 -3.921 -44.048 1.00 97.62 100 ASP A O 1
ATOM 705 N N . GLY A 1 101 ? 16.838 -4.759 -44.565 1.00 97.44 101 GLY A N 1
ATOM 706 C CA . GLY A 1 101 ? 17.346 -5.957 -45.243 1.00 97.44 101 GLY A CA 1
ATOM 707 C C . GLY A 1 101 ? 17.633 -7.154 -44.327 1.00 97.44 101 GLY A C 1
ATOM 708 O O . GLY A 1 101 ? 17.511 -8.284 -44.789 1.00 97.44 101 GLY A O 1
ATOM 709 N N . ALA A 1 102 ? 17.905 -6.948 -43.032 1.00 98.31 102 ALA A N 1
ATOM 710 C CA . ALA A 1 102 ? 18.022 -8.054 -42.080 1.00 98.31 102 ALA A CA 1
ATOM 711 C C . ALA A 1 102 ? 16.642 -8.581 -41.646 1.00 98.31 102 ALA A C 1
ATOM 713 O O . ALA A 1 102 ? 15.726 -7.810 -41.324 1.00 98.31 102 ALA A O 1
ATOM 714 N N . ASP A 1 103 ? 16.498 -9.902 -41.584 1.00 98.38 103 ASP A N 1
ATOM 715 C CA . ASP A 1 103 ? 15.238 -10.596 -41.292 1.00 98.38 103 ASP A CA 1
ATOM 716 C C . ASP A 1 103 ? 15.314 -11.522 -40.065 1.00 98.38 103 ASP A C 1
ATOM 718 O O . ASP A 1 103 ? 14.271 -11.965 -39.590 1.00 98.38 103 ASP A O 1
ATOM 722 N N . ALA A 1 104 ? 16.501 -11.740 -39.490 1.00 98.62 104 ALA A N 1
ATOM 723 C CA . ALA A 1 104 ? 16.703 -12.510 -38.264 1.00 98.62 104 ALA A CA 1
ATOM 724 C C . ALA A 1 104 ? 17.894 -11.992 -37.446 1.00 98.62 104 ALA A C 1
ATOM 726 O O . ALA A 1 104 ? 18.760 -11.281 -37.963 1.00 98.62 104 ALA A O 1
ATOM 727 N N . VAL A 1 105 ? 17.966 -12.379 -36.171 1.00 98.75 105 VAL A N 1
ATOM 728 C CA . VAL A 1 105 ? 19.137 -12.164 -35.311 1.00 98.75 105 VAL A CA 1
ATOM 729 C C . VAL A 1 105 ? 19.689 -13.505 -34.833 1.00 98.75 105 VAL A C 1
ATOM 731 O O . VAL A 1 105 ? 18.946 -14.378 -34.391 1.00 98.75 105 VAL A O 1
ATOM 734 N N . VAL A 1 106 ? 21.012 -13.661 -34.900 1.00 98.62 106 VAL A N 1
ATOM 735 C CA . VAL A 1 106 ? 21.748 -14.757 -34.255 1.00 98.62 106 VAL A CA 1
ATOM 736 C C . VAL A 1 106 ? 22.423 -14.204 -33.006 1.00 98.62 106 VAL A C 1
ATOM 738 O O . VAL A 1 106 ? 23.210 -13.261 -33.104 1.00 98.62 106 VAL A O 1
ATOM 741 N N . GLN A 1 107 ? 22.117 -14.773 -31.839 1.00 98.56 107 GLN A N 1
ATOM 742 C CA . GLN A 1 107 ? 22.725 -14.371 -30.567 1.00 98.56 107 GLN A CA 1
ATOM 743 C C . GLN A 1 107 ? 24.250 -14.548 -30.588 1.00 98.56 107 GLN A C 1
ATOM 745 O O . GLN A 1 107 ? 24.776 -15.440 -31.255 1.00 98.56 107 GLN A O 1
ATOM 750 N N . VAL A 1 108 ? 24.972 -13.703 -29.855 1.00 97.94 108 VAL A N 1
ATOM 751 C CA . VAL A 1 108 ? 26.442 -13.668 -29.877 1.00 97.94 108 VAL A CA 1
ATOM 752 C C . VAL A 1 108 ? 27.076 -15.005 -29.479 1.00 97.94 108 VAL A C 1
ATOM 754 O O . VAL A 1 108 ? 28.138 -15.348 -29.996 1.00 97.94 108 VAL A O 1
ATOM 757 N N . GLU A 1 109 ? 26.419 -15.782 -28.619 1.00 98.19 109 GLU A N 1
ATOM 758 C CA . GLU A 1 109 ? 26.847 -17.114 -28.182 1.00 98.19 109 GLU A CA 1
ATOM 759 C C . GLU A 1 109 ? 26.921 -18.127 -29.332 1.00 98.19 109 GLU A C 1
ATOM 761 O O . GLU A 1 109 ? 27.735 -19.046 -29.280 1.00 98.19 109 GLU A O 1
ATOM 766 N N . ASP A 1 110 ? 26.131 -17.926 -30.389 1.00 98.19 110 ASP A N 1
ATOM 767 C CA . ASP A 1 110 ? 26.120 -18.760 -31.595 1.00 98.19 110 ASP A CA 1
ATOM 768 C C . ASP A 1 110 ? 27.000 -18.166 -32.709 1.00 98.19 110 ASP A C 1
ATOM 770 O O . ASP A 1 110 ? 26.786 -18.399 -33.907 1.00 98.19 110 ASP A O 1
ATOM 774 N N . THR A 1 111 ? 28.012 -17.386 -32.318 1.00 97.94 111 THR A N 1
ATOM 775 C CA . THR A 1 111 ? 28.980 -16.769 -33.225 1.00 97.94 111 THR A CA 1
ATOM 776 C C . THR A 1 111 ? 30.415 -16.877 -32.717 1.00 97.94 111 THR A C 1
ATOM 778 O O . THR A 1 111 ? 30.679 -16.953 -31.519 1.00 97.94 111 THR A O 1
ATOM 781 N N . GLU A 1 112 ? 31.374 -16.830 -33.638 1.00 97.38 112 GLU A N 1
ATOM 782 C CA . GLU A 1 112 ? 32.801 -16.763 -33.330 1.00 97.38 112 GLU A CA 1
ATOM 783 C C . GLU A 1 112 ? 33.432 -15.516 -33.945 1.00 97.38 112 GLU A C 1
ATOM 785 O O . GLU A 1 112 ? 33.226 -15.183 -35.117 1.00 97.38 112 GLU A O 1
ATOM 790 N N . LYS A 1 113 ? 34.280 -14.846 -33.163 1.00 91.44 113 LYS A N 1
ATOM 791 C CA . LYS A 1 113 ? 35.136 -13.779 -33.683 1.00 91.44 113 LYS A CA 1
ATOM 792 C C . LYS A 1 113 ? 36.195 -14.391 -34.589 1.00 91.44 113 LYS A C 1
ATOM 794 O O . LYS A 1 113 ? 36.941 -15.271 -34.164 1.00 91.44 113 LYS A O 1
ATOM 799 N N . VAL A 1 114 ? 36.302 -13.874 -35.806 1.00 93.62 114 VAL A N 1
ATOM 800 C CA . VAL A 1 114 ? 37.367 -14.243 -36.744 1.00 93.62 114 VAL A CA 1
ATOM 801 C C . VAL A 1 114 ? 38.304 -13.050 -36.972 1.00 93.62 114 VAL A C 1
ATOM 803 O O . VAL A 1 114 ? 37.912 -11.909 -36.702 1.00 93.62 114 VAL A O 1
ATOM 806 N N . PRO A 1 115 ? 39.555 -13.276 -37.420 1.00 90.06 115 PRO A N 1
ATOM 807 C CA . PRO A 1 115 ? 40.464 -12.187 -37.765 1.00 90.06 115 PRO A CA 1
ATOM 808 C C . PRO A 1 115 ? 39.842 -11.223 -38.784 1.00 90.06 115 PRO A C 1
ATOM 810 O O . PRO A 1 115 ? 39.040 -11.627 -39.628 1.00 90.06 115 PRO A O 1
ATOM 813 N N . ALA A 1 116 ? 40.225 -9.947 -38.707 1.00 86.44 116 ALA A N 1
ATOM 814 C CA . ALA A 1 116 ? 39.792 -8.948 -39.678 1.00 86.44 116 ALA A CA 1
ATOM 815 C C . ALA A 1 116 ? 40.227 -9.335 -41.102 1.00 86.44 116 ALA A C 1
ATOM 817 O O . ALA A 1 116 ? 41.238 -10.019 -41.291 1.00 86.44 116 ALA A O 1
ATOM 818 N N . GLY A 1 117 ? 39.465 -8.883 -42.101 1.00 81.25 117 GLY A N 1
ATOM 819 C CA . GLY A 1 117 ? 39.842 -9.039 -43.505 1.00 81.25 117 GLY A CA 1
ATOM 820 C C . GLY A 1 117 ? 41.186 -8.368 -43.813 1.00 81.25 117 GLY A C 1
ATOM 821 O O . GLY A 1 117 ? 41.666 -7.524 -43.057 1.00 81.25 117 GLY A O 1
ATOM 822 N N . ALA A 1 118 ? 41.796 -8.714 -44.950 1.00 79.25 118 ALA A N 1
ATOM 823 C CA . ALA A 1 118 ? 43.043 -8.083 -45.405 1.00 79.25 118 ALA A CA 1
ATOM 824 C C . ALA A 1 118 ? 42.916 -6.554 -45.605 1.00 79.25 118 ALA A C 1
ATOM 826 O O . ALA A 1 118 ? 43.917 -5.844 -45.617 1.00 79.25 118 ALA A O 1
ATOM 827 N N . ASP A 1 119 ? 41.684 -6.059 -45.734 1.00 80.12 119 ASP A N 1
ATOM 828 C CA . ASP A 1 119 ? 41.277 -4.654 -45.817 1.00 80.12 119 ASP A CA 1
ATOM 829 C C . ASP A 1 119 ? 40.992 -4.002 -44.446 1.00 80.12 119 ASP A C 1
ATOM 831 O O . ASP A 1 119 ? 40.609 -2.837 -44.380 1.00 80.12 119 ASP A O 1
ATOM 835 N N . GLY A 1 120 ? 41.162 -4.740 -43.343 1.00 80.50 120 GLY A N 1
ATOM 836 C CA . GLY A 1 120 ? 40.847 -4.291 -41.986 1.00 80.50 120 GLY A CA 1
ATOM 837 C C . GLY A 1 120 ? 39.361 -4.371 -41.619 1.00 80.50 120 GLY A C 1
ATOM 838 O O . GLY A 1 120 ? 38.991 -3.944 -40.522 1.00 80.50 120 GLY A O 1
ATOM 839 N N . SER A 1 121 ? 38.504 -4.924 -42.487 1.00 85.81 121 SER A N 1
ATOM 840 C CA . SER A 1 121 ? 37.069 -5.071 -42.213 1.00 85.81 121 SER A CA 1
ATOM 841 C C . SER A 1 121 ? 36.806 -6.045 -41.058 1.00 85.81 121 SER A C 1
ATOM 843 O O . SER A 1 121 ? 37.413 -7.118 -40.963 1.00 85.81 121 SER A O 1
ATOM 845 N N . LYS A 1 122 ? 35.881 -5.683 -40.156 1.00 93.94 122 LYS A N 1
ATOM 846 C CA . LYS A 1 122 ? 35.418 -6.582 -39.088 1.00 93.94 122 LYS A CA 1
ATOM 847 C C . LYS A 1 122 ? 34.668 -7.759 -39.709 1.00 93.94 122 LYS A C 1
ATOM 849 O O . LYS A 1 122 ? 33.870 -7.575 -40.624 1.00 93.94 122 LYS A O 1
ATOM 854 N N . ARG A 1 123 ? 34.895 -8.963 -39.187 1.00 96.50 123 ARG A N 1
ATOM 855 C CA . ARG A 1 123 ? 34.266 -10.201 -39.661 1.00 96.50 123 ARG A CA 1
ATOM 856 C C . ARG A 1 123 ? 33.795 -11.046 -38.483 1.00 96.50 123 ARG A C 1
ATOM 858 O O . ARG A 1 123 ? 34.359 -10.970 -37.390 1.00 96.50 123 ARG A O 1
ATOM 865 N N . VAL A 1 124 ? 32.773 -11.858 -38.716 1.00 97.75 124 VAL A N 1
ATOM 866 C CA . VAL A 1 124 ? 32.231 -12.811 -37.741 1.00 97.75 124 VAL A CA 1
ATOM 867 C C . VAL A 1 124 ? 31.883 -14.121 -38.435 1.00 97.75 124 VAL A C 1
ATOM 869 O O . VAL A 1 124 ? 31.484 -14.121 -39.600 1.00 97.75 124 VAL A O 1
ATOM 872 N N . ARG A 1 125 ? 32.023 -15.235 -37.719 1.00 98.25 125 ARG A N 1
ATOM 873 C CA . ARG A 1 125 ? 31.489 -16.531 -38.131 1.00 98.25 125 ARG A CA 1
ATOM 874 C C . ARG A 1 125 ? 30.169 -16.799 -37.416 1.00 98.25 125 ARG A C 1
ATOM 876 O O . ARG A 1 125 ? 30.134 -16.836 -36.193 1.00 98.25 125 ARG A O 1
ATOM 883 N N . ILE A 1 126 ? 29.108 -17.010 -38.179 1.00 98.50 126 ILE A N 1
ATOM 884 C CA . ILE A 1 126 ? 27.797 -17.453 -37.704 1.00 98.50 126 ILE A CA 1
ATOM 885 C C . ILE A 1 126 ? 27.802 -18.982 -37.650 1.00 98.50 126 ILE A C 1
ATOM 887 O O . ILE A 1 126 ? 28.075 -19.629 -38.665 1.00 98.50 126 ILE A O 1
ATOM 891 N N . LEU A 1 127 ? 27.528 -19.558 -36.478 1.00 97.94 127 LEU A N 1
ATOM 892 C CA . LEU A 1 127 ? 27.602 -21.006 -36.251 1.00 97.94 127 LEU A CA 1
ATOM 893 C C . LEU A 1 127 ? 26.259 -21.713 -36.462 1.00 97.94 127 LEU A C 1
ATOM 895 O O . LEU A 1 127 ? 26.228 -22.866 -36.894 1.00 97.94 127 LEU A O 1
ATOM 899 N N . ALA A 1 128 ? 25.155 -21.028 -36.162 1.00 95.81 128 ALA A N 1
ATOM 900 C CA . ALA A 1 128 ? 23.807 -21.585 -36.202 1.00 95.81 128 ALA A CA 1
ATOM 901 C C . ALA A 1 128 ? 22.971 -20.988 -37.341 1.00 95.81 128 ALA A C 1
ATOM 903 O O . ALA A 1 128 ? 23.130 -19.831 -37.726 1.00 95.81 128 ALA A O 1
ATOM 904 N N . ARG A 1 129 ? 22.049 -21.788 -37.887 1.00 96.00 129 ARG A N 1
ATOM 905 C CA . ARG A 1 129 ? 21.042 -21.301 -38.838 1.00 96.00 129 ARG A CA 1
ATOM 906 C C . ARG A 1 129 ? 19.924 -20.607 -38.056 1.00 96.00 129 ARG A C 1
ATOM 908 O O . ARG A 1 129 ? 19.355 -21.234 -37.168 1.00 96.00 129 ARG A O 1
ATOM 915 N N . ALA A 1 130 ? 19.586 -19.374 -38.428 1.00 96.62 130 ALA A N 1
ATOM 916 C CA . ALA A 1 130 ? 18.408 -18.673 -37.919 1.00 96.62 130 ALA A CA 1
ATOM 917 C C . ALA A 1 130 ? 17.191 -18.871 -38.834 1.00 96.62 130 ALA A C 1
ATOM 919 O O . ALA A 1 130 ? 17.340 -19.099 -40.038 1.00 96.62 130 ALA A O 1
ATOM 920 N N . ALA A 1 131 ? 15.992 -18.784 -38.258 1.00 97.88 131 ALA A N 1
ATOM 921 C CA . ALA A 1 131 ? 14.740 -18.674 -39.005 1.00 97.88 131 ALA A CA 1
ATOM 922 C C . ALA A 1 131 ? 14.363 -17.200 -39.233 1.00 97.88 131 ALA A C 1
ATOM 924 O O . ALA A 1 131 ? 14.717 -16.339 -38.430 1.00 97.88 131 ALA A O 1
ATOM 925 N N . GLU A 1 132 ? 13.608 -16.916 -40.294 1.00 97.81 132 GLU A N 1
ATOM 926 C CA . GLU A 1 132 ? 13.046 -15.580 -40.529 1.00 97.81 132 GLU A CA 1
ATOM 927 C C . GLU A 1 132 ? 12.208 -15.124 -39.319 1.00 97.81 132 GLU A C 1
ATOM 929 O O . GLU A 1 132 ? 11.415 -15.889 -38.764 1.00 97.81 132 GLU A O 1
ATOM 934 N N . GLY A 1 133 ? 12.417 -13.884 -38.880 1.00 97.38 133 GLY A N 1
ATOM 935 C CA . GLY A 1 133 ? 11.784 -13.285 -37.705 1.00 97.38 133 GLY A CA 1
ATOM 936 C C . GLY A 1 133 ? 12.386 -13.704 -36.360 1.00 97.38 133 GLY A C 1
ATOM 937 O O . GLY A 1 133 ? 11.964 -13.179 -35.327 1.00 97.38 133 GLY A O 1
ATOM 938 N N . GLN A 1 134 ? 13.360 -14.619 -36.334 1.00 98.44 134 GLN A N 1
ATOM 939 C CA . GLN A 1 134 ? 13.981 -15.071 -35.091 1.00 98.44 134 GLN A CA 1
ATOM 940 C C . GLN A 1 134 ? 14.656 -13.912 -34.351 1.00 98.44 134 GLN A C 1
ATOM 942 O O . GLN A 1 134 ? 15.409 -13.140 -34.942 1.00 98.44 134 GLN A O 1
ATOM 947 N N . ASP A 1 135 ? 14.409 -13.842 -33.040 1.00 98.50 135 ASP A N 1
ATOM 948 C CA . ASP A 1 135 ? 15.008 -12.870 -32.121 1.00 98.50 135 ASP A CA 1
ATOM 949 C C . ASP A 1 135 ? 14.779 -11.396 -32.523 1.00 98.50 135 ASP A C 1
ATOM 951 O O . ASP A 1 135 ? 15.540 -10.505 -32.141 1.00 98.50 135 ASP A O 1
ATOM 955 N N . ILE A 1 136 ? 13.684 -11.122 -33.243 1.00 98.62 136 ILE A N 1
ATOM 956 C CA . ILE A 1 136 ? 13.234 -9.773 -33.598 1.00 98.62 136 ILE A CA 1
ATOM 957 C C . ILE A 1 136 ? 11.872 -9.492 -32.960 1.00 98.62 136 ILE A C 1
ATOM 959 O O . ILE A 1 136 ? 10.886 -10.186 -33.207 1.00 98.62 136 ILE A O 1
ATOM 963 N N . ARG A 1 137 ? 11.790 -8.412 -32.181 1.00 98.31 137 ARG A N 1
ATOM 964 C CA . ARG A 1 137 ? 10.518 -7.805 -31.775 1.00 98.31 137 ARG A CA 1
ATOM 965 C C . ARG A 1 137 ? 10.013 -6.922 -32.905 1.00 98.31 137 ARG A C 1
ATOM 967 O O . ARG A 1 137 ? 10.630 -5.905 -33.224 1.00 98.31 137 ARG A O 1
ATOM 974 N N . ASN A 1 138 ? 8.901 -7.323 -33.514 1.00 98.19 138 ASN A N 1
ATOM 975 C CA . ASN A 1 138 ? 8.226 -6.521 -34.529 1.00 98.19 138 ASN A CA 1
ATOM 976 C C . ASN A 1 138 ? 7.625 -5.250 -33.921 1.00 98.19 138 ASN A C 1
ATOM 978 O O . ASN A 1 138 ? 7.344 -5.189 -32.724 1.00 98.19 138 ASN A O 1
ATOM 982 N N . VAL A 1 139 ? 7.410 -4.241 -34.766 1.00 98.50 139 VAL A N 1
ATOM 983 C CA . VAL A 1 139 ? 6.787 -2.979 -34.352 1.00 98.50 139 VAL A CA 1
ATOM 984 C C . VAL A 1 139 ? 5.440 -3.264 -33.693 1.00 98.50 139 VAL A C 1
ATOM 986 O O . VAL A 1 139 ? 4.590 -3.928 -34.281 1.00 98.50 139 VAL A O 1
ATOM 989 N N . GLY A 1 140 ? 5.257 -2.753 -32.478 1.00 98.00 140 GLY A N 1
ATOM 990 C CA . GLY A 1 140 ? 4.001 -2.857 -31.738 1.00 98.00 140 GLY A CA 1
ATOM 991 C C . GLY A 1 140 ? 3.667 -4.236 -31.174 1.00 98.00 140 GLY A C 1
ATOM 992 O O . GLY A 1 140 ? 2.528 -4.442 -30.770 1.00 98.00 140 GLY A O 1
ATOM 993 N N . CYS A 1 141 ? 4.615 -5.179 -31.130 1.00 97.69 141 CYS A N 1
ATOM 994 C CA . CYS A 1 141 ? 4.338 -6.519 -30.604 1.00 97.69 141 CYS A CA 1
ATOM 995 C C . CYS A 1 141 ? 3.986 -6.542 -29.106 1.00 97.69 141 CYS A C 1
ATOM 997 O O . CYS A 1 141 ? 3.315 -7.474 -28.671 1.00 97.69 141 CYS A O 1
ATOM 999 N N . ASP A 1 142 ? 4.438 -5.550 -28.327 1.00 97.38 142 ASP A N 1
ATOM 1000 C CA . ASP A 1 142 ? 4.100 -5.419 -26.905 1.00 97.38 142 ASP A CA 1
ATOM 1001 C C . ASP A 1 142 ? 2.899 -4.490 -26.695 1.00 97.38 142 ASP A C 1
ATOM 1003 O O . ASP A 1 142 ? 2.018 -4.776 -25.887 1.00 97.38 142 ASP A O 1
ATOM 1007 N N . ILE A 1 143 ? 2.869 -3.366 -27.417 1.00 98.31 143 ILE A N 1
ATOM 1008 C CA . ILE A 1 143 ? 1.770 -2.398 -27.391 1.00 98.31 143 ILE A CA 1
ATOM 1009 C C . ILE A 1 143 ? 1.506 -1.941 -28.820 1.00 98.31 143 ILE A C 1
ATOM 1011 O O . ILE A 1 143 ? 2.360 -1.313 -29.444 1.00 98.31 143 ILE A O 1
ATOM 1015 N N . GLU A 1 144 ? 0.310 -2.210 -29.330 1.00 98.44 144 GLU A N 1
ATOM 1016 C CA . GLU A 1 144 ? -0.115 -1.680 -30.621 1.00 98.44 144 GLU A CA 1
ATOM 1017 C C . GLU A 1 144 ? -0.457 -0.191 -30.503 1.00 98.44 144 GLU A C 1
ATOM 1019 O O . GLU A 1 144 ? -0.999 0.266 -29.490 1.00 98.44 144 GLU A O 1
ATOM 1024 N N . LYS A 1 145 ? -0.192 0.569 -31.566 1.00 98.00 145 LYS A N 1
ATOM 1025 C CA . LYS A 1 145 ? -0.621 1.965 -31.652 1.00 98.00 145 LYS A CA 1
ATOM 1026 C C . LYS A 1 145 ? -2.145 2.073 -31.480 1.00 98.00 145 LYS A C 1
ATOM 1028 O O . LYS A 1 145 ? -2.890 1.235 -31.978 1.00 98.00 145 LYS A O 1
ATOM 1033 N N . ASP A 1 146 ? -2.595 3.108 -30.774 1.00 97.38 146 ASP A N 1
ATOM 1034 C CA . ASP A 1 146 ? -3.994 3.437 -30.461 1.00 97.38 146 ASP A CA 1
ATOM 1035 C C . ASP A 1 146 ? -4.732 2.426 -29.556 1.00 97.38 146 ASP A C 1
ATOM 1037 O O . ASP A 1 146 ? -5.895 2.652 -29.177 1.00 97.38 146 ASP A O 1
ATOM 1041 N N . SER A 1 147 ? -4.064 1.340 -29.148 1.00 97.94 147 SER A N 1
ATOM 1042 C CA . SER A 1 147 ? -4.602 0.362 -28.201 1.00 97.94 147 SER A CA 1
ATOM 1043 C C . SER A 1 147 ? -4.791 0.976 -26.810 1.00 97.94 147 SER A C 1
ATOM 1045 O O . SER A 1 147 ? -4.078 1.898 -26.411 1.00 97.94 147 SER A O 1
ATOM 1047 N N . VAL A 1 148 ? -5.792 0.487 -26.071 1.00 98.25 148 VAL A N 1
ATOM 1048 C CA . VAL A 1 148 ? -6.041 0.903 -24.682 1.00 98.25 148 VAL A CA 1
ATOM 1049 C C . VAL A 1 148 ? -5.078 0.148 -23.771 1.00 98.25 148 VAL A C 1
ATOM 1051 O O . VAL A 1 148 ? -5.213 -1.066 -23.626 1.00 98.25 148 VAL A O 1
ATOM 1054 N N . VAL A 1 149 ? -4.135 0.864 -23.157 1.00 97.69 149 VAL A N 1
ATOM 1055 C CA . VAL A 1 149 ? -3.116 0.286 -22.261 1.00 97.69 149 VAL A CA 1
ATOM 1056 C C . VAL A 1 149 ? -3.578 0.213 -20.811 1.00 97.69 149 VAL A C 1
ATOM 1058 O O . VAL A 1 149 ? -3.143 -0.676 -20.090 1.00 97.69 149 VAL A O 1
ATOM 1061 N N . LEU A 1 150 ? -4.464 1.125 -20.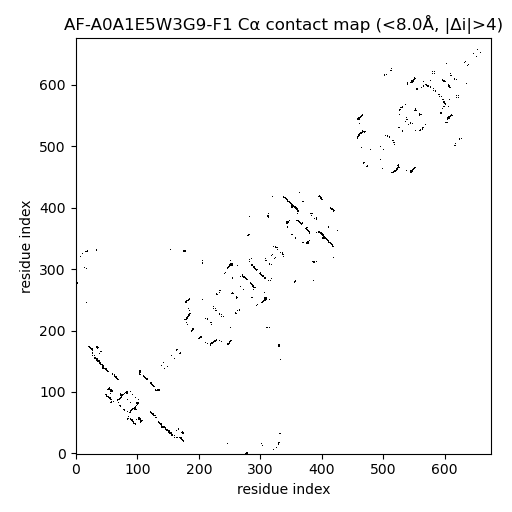399 1.00 97.81 150 LEU A N 1
ATOM 1062 C CA . LEU A 1 150 ? -5.109 1.143 -19.085 1.00 97.81 150 LEU A CA 1
ATOM 1063 C C . LEU A 1 150 ? -6.555 1.612 -19.230 1.00 97.81 150 LEU A C 1
ATOM 1065 O O . LEU A 1 150 ? -6.842 2.503 -20.036 1.00 97.81 150 LEU A O 1
ATOM 1069 N N . ARG A 1 151 ? -7.462 1.031 -18.447 1.00 97.44 151 ARG A N 1
ATOM 1070 C CA . ARG A 1 151 ? -8.903 1.330 -18.490 1.00 97.44 151 ARG A CA 1
ATOM 1071 C C . ARG A 1 151 ? -9.351 2.200 -17.325 1.00 97.44 151 ARG A C 1
ATOM 1073 O O . ARG A 1 151 ? -8.870 2.070 -16.199 1.00 97.44 151 ARG A O 1
ATOM 1080 N N . SER A 1 152 ? -10.358 3.034 -17.567 1.00 96.06 152 SER A N 1
ATOM 1081 C CA . SER A 1 152 ? -11.056 3.747 -16.495 1.00 96.06 152 SER A CA 1
ATOM 1082 C C . SER A 1 152 ? -11.553 2.772 -15.417 1.00 96.06 152 SER A C 1
ATOM 1084 O O . SER A 1 152 ? -12.124 1.720 -15.714 1.00 96.06 152 SER A O 1
ATOM 1086 N N . GLY A 1 153 ? -11.331 3.119 -14.150 1.00 93.56 153 GLY A N 1
ATOM 1087 C CA . GLY A 1 153 ? -11.633 2.280 -12.992 1.00 93.56 153 GLY A CA 1
ATOM 1088 C C . GLY A 1 153 ? -10.481 1.382 -12.530 1.00 93.56 153 GLY A C 1
ATOM 1089 O O . GLY A 1 153 ? -10.612 0.756 -11.474 1.00 93.56 153 GLY A O 1
ATOM 1090 N N . GLU A 1 154 ? -9.363 1.320 -13.260 1.00 95.19 154 GLU A N 1
ATOM 1091 C CA . GLU A 1 154 ? -8.170 0.583 -12.831 1.00 95.19 154 GLU A CA 1
ATOM 1092 C C . GLU A 1 154 ? -7.383 1.334 -11.753 1.00 95.19 154 GLU A C 1
ATOM 1094 O O . GLU A 1 154 ? -7.290 2.564 -11.738 1.00 95.19 154 GLU A O 1
ATOM 1099 N N . HIS A 1 155 ? -6.817 0.569 -10.820 1.00 95.06 155 HIS A N 1
ATOM 1100 C CA . HIS A 1 155 ? -5.981 1.095 -9.751 1.00 95.06 155 HIS A CA 1
ATOM 1101 C C . HIS A 1 155 ? -4.541 1.251 -10.240 1.00 95.06 155 HIS A C 1
ATOM 1103 O O . HIS A 1 155 ? -3.942 0.299 -10.731 1.00 95.06 155 HIS A O 1
ATOM 1109 N N . ILE A 1 156 ? -3.966 2.431 -10.039 1.00 96.19 156 ILE A N 1
ATOM 1110 C CA . ILE A 1 156 ? -2.633 2.769 -10.530 1.00 96.19 156 ILE A CA 1
ATOM 1111 C C . ILE A 1 156 ? -1.580 2.255 -9.537 1.00 96.19 156 ILE A C 1
ATOM 1113 O O . ILE A 1 156 ? -1.342 2.860 -8.486 1.00 96.19 156 ILE A O 1
ATOM 1117 N N . GLY A 1 157 ? -0.962 1.116 -9.841 1.00 95.81 157 GLY A N 1
ATOM 1118 C CA . GLY A 1 157 ? 0.207 0.577 -9.152 1.00 95.81 157 GLY A CA 1
ATOM 1119 C C . GLY A 1 157 ? 1.522 0.891 -9.881 1.00 95.81 157 GLY A C 1
ATOM 1120 O O . GLY A 1 157 ? 1.552 1.684 -10.823 1.00 95.81 157 GLY A O 1
ATOM 1121 N N . PRO A 1 158 ? 2.649 0.297 -9.445 1.00 96.44 158 PRO A N 1
ATOM 1122 C CA . PRO A 1 158 ? 3.955 0.553 -10.055 1.00 96.44 158 PRO A CA 1
ATOM 1123 C C . PRO A 1 158 ? 4.037 0.169 -11.539 1.00 96.44 158 PRO A C 1
ATOM 1125 O O . PRO A 1 158 ? 4.682 0.873 -12.313 1.00 96.44 158 PRO A O 1
ATOM 1128 N N . ALA A 1 159 ? 3.381 -0.926 -11.939 1.00 96.88 159 ALA A N 1
ATOM 1129 C CA . ALA A 1 159 ? 3.361 -1.370 -13.331 1.00 96.88 159 ALA A CA 1
ATOM 1130 C C . ALA A 1 159 ? 2.570 -0.392 -14.209 1.00 96.88 159 ALA A C 1
ATOM 1132 O O . ALA A 1 159 ? 3.032 -0.008 -15.280 1.00 96.88 159 ALA A O 1
ATOM 1133 N N . GLU A 1 160 ? 1.428 0.081 -13.713 1.00 97.88 160 GLU A N 1
ATOM 1134 C CA . GLU A 1 160 ? 0.573 1.047 -14.399 1.00 97.88 160 GLU A CA 1
ATOM 1135 C C . GLU A 1 160 ? 1.279 2.403 -14.547 1.00 97.88 160 GLU A C 1
ATOM 1137 O O . GLU A 1 160 ? 1.219 3.006 -15.614 1.00 97.88 160 GLU A O 1
ATOM 1142 N N . ILE A 1 161 ? 2.027 2.855 -13.531 1.00 98.06 161 ILE A N 1
ATOM 1143 C CA . ILE A 1 161 ? 2.910 4.032 -13.641 1.00 98.06 161 ILE A CA 1
ATOM 1144 C C . ILE A 1 161 ? 3.955 3.841 -14.746 1.00 98.06 161 ILE A C 1
ATOM 1146 O O . ILE A 1 161 ? 4.194 4.762 -15.529 1.00 98.06 161 ILE A O 1
ATOM 1150 N N . GLY A 1 162 ? 4.561 2.653 -14.826 1.00 97.75 162 GLY A N 1
ATOM 1151 C CA . GLY A 1 162 ? 5.495 2.300 -15.894 1.00 97.75 162 GLY A CA 1
ATOM 1152 C C . GLY A 1 162 ? 4.847 2.402 -17.273 1.00 97.75 162 GLY A C 1
ATOM 1153 O O . GLY A 1 162 ? 5.382 3.087 -18.138 1.00 97.75 162 GLY A O 1
ATOM 1154 N N . LEU A 1 163 ? 3.665 1.806 -17.450 1.00 98.19 163 LEU A N 1
ATOM 1155 C CA . LEU A 1 163 ? 2.910 1.857 -18.705 1.00 98.19 163 LEU A CA 1
ATOM 1156 C C . LEU A 1 163 ? 2.539 3.289 -19.102 1.00 98.19 163 LEU A C 1
ATOM 1158 O O . LEU A 1 163 ? 2.751 3.663 -20.253 1.00 98.19 163 LEU A O 1
ATOM 1162 N N . LEU A 1 164 ? 2.051 4.105 -18.162 1.00 98.00 164 LEU A N 1
ATOM 1163 C CA . LEU A 1 164 ? 1.757 5.524 -18.393 1.00 98.00 164 LEU A CA 1
ATOM 1164 C C . LEU A 1 164 ? 2.992 6.273 -18.910 1.00 98.00 164 LEU A C 1
ATOM 1166 O O . LEU A 1 164 ? 2.906 6.987 -19.909 1.00 98.00 164 LEU A O 1
ATOM 1170 N N . ALA A 1 165 ? 4.151 6.066 -18.278 1.00 97.88 165 ALA A N 1
ATOM 1171 C CA . ALA A 1 165 ? 5.409 6.657 -18.724 1.00 97.88 165 ALA A CA 1
ATOM 1172 C C . ALA A 1 165 ? 5.830 6.146 -20.111 1.00 97.88 165 ALA A C 1
ATOM 1174 O O . ALA A 1 165 ? 6.255 6.940 -20.949 1.00 97.88 165 ALA A O 1
ATOM 1175 N N . THR A 1 166 ? 5.679 4.843 -20.371 1.00 97.62 166 THR A N 1
ATOM 1176 C CA . THR A 1 166 ? 5.985 4.208 -21.661 1.00 97.62 166 THR A CA 1
ATOM 1177 C C . THR A 1 166 ? 5.202 4.834 -22.811 1.00 97.62 166 THR A C 1
ATOM 1179 O O . THR A 1 166 ? 5.770 5.036 -23.879 1.00 97.62 166 THR A O 1
ATOM 1182 N N . VAL A 1 167 ? 3.935 5.193 -22.591 1.00 97.31 167 VAL A N 1
ATOM 1183 C CA . VAL A 1 167 ? 3.096 5.862 -23.601 1.00 97.31 167 VAL A CA 1
ATOM 1184 C C . VAL A 1 167 ? 3.174 7.396 -23.551 1.00 97.31 167 VAL A C 1
ATOM 1186 O O . VAL A 1 167 ? 2.369 8.076 -24.182 1.00 97.31 167 VAL A O 1
ATOM 1189 N N . GLY A 1 168 ? 4.120 7.964 -22.796 1.00 97.06 168 GLY A N 1
ATOM 1190 C CA . GLY A 1 168 ? 4.352 9.411 -22.728 1.00 97.06 168 GLY A C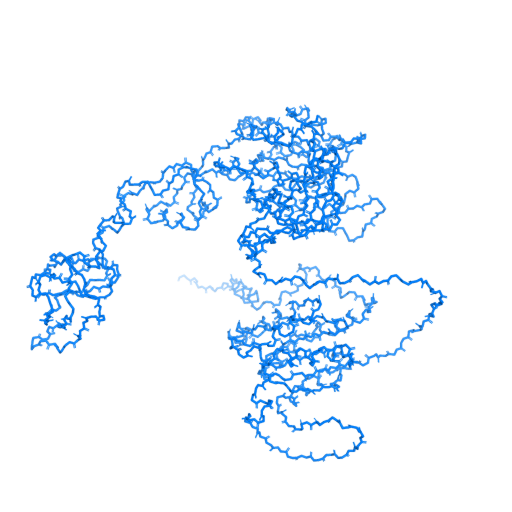A 1
ATOM 1191 C C . GLY A 1 168 ? 3.315 10.201 -21.920 1.00 97.06 168 GLY A C 1
ATOM 1192 O O . GLY A 1 168 ? 3.274 11.430 -22.004 1.00 97.06 168 GLY A O 1
ATOM 1193 N N . VAL A 1 169 ? 2.484 9.536 -21.115 1.00 97.25 169 VAL A N 1
ATOM 1194 C CA . VAL A 1 169 ? 1.454 10.181 -20.294 1.00 97.25 169 VAL A CA 1
ATOM 1195 C C . VAL A 1 169 ? 2.044 10.613 -18.951 1.00 97.25 169 VAL A C 1
ATOM 1197 O O . VAL A 1 169 ? 2.347 9.804 -18.078 1.00 97.25 169 VAL A O 1
ATOM 1200 N N . THR A 1 170 ? 2.182 11.928 -18.770 1.00 96.19 170 THR A N 1
ATOM 1201 C CA . THR A 1 170 ? 2.756 12.543 -17.556 1.00 96.19 170 THR A CA 1
ATOM 1202 C C . THR A 1 170 ? 1.722 13.227 -16.661 1.00 96.19 170 THR A C 1
ATOM 1204 O O . THR A 1 170 ? 2.027 13.568 -15.518 1.00 96.19 170 THR A O 1
ATOM 1207 N N . THR A 1 171 ? 0.502 13.415 -17.168 1.00 97.31 171 THR A N 1
ATOM 1208 C CA . THR A 1 171 ? -0.650 13.956 -16.439 1.00 97.31 171 THR A CA 1
ATOM 1209 C C . THR A 1 171 ? -1.842 13.039 -16.668 1.00 97.31 171 THR A C 1
ATOM 1211 O O . THR A 1 171 ? -2.155 12.717 -17.811 1.00 97.31 171 THR A O 1
ATOM 1214 N N . ILE A 1 172 ? -2.496 12.619 -15.588 1.00 96.19 172 ILE A N 1
ATOM 1215 C CA . ILE A 1 172 ? -3.533 11.587 -15.601 1.00 96.19 172 ILE A CA 1
ATOM 1216 C C . ILE A 1 172 ? -4.796 12.127 -14.962 1.00 96.19 172 ILE A C 1
ATOM 1218 O O . ILE A 1 172 ? -4.744 12.768 -13.913 1.00 96.19 172 ILE A O 1
ATOM 1222 N N . LYS A 1 173 ? -5.950 11.834 -15.552 1.00 97.81 173 LYS A N 1
ATOM 1223 C CA . LYS A 1 173 ? -7.231 12.096 -14.910 1.00 97.81 173 LYS A CA 1
ATOM 1224 C C . LYS A 1 173 ? -7.583 10.945 -13.971 1.00 97.81 173 LYS A C 1
ATOM 1226 O O . LYS A 1 173 ? -7.848 9.830 -14.415 1.00 97.81 173 LYS A O 1
ATOM 1231 N N . ALA A 1 174 ? -7.603 11.216 -12.672 1.00 97.38 174 ALA A N 1
ATOM 1232 C CA . ALA A 1 174 ? -7.855 10.211 -11.642 1.00 97.38 174 ALA A CA 1
ATOM 1233 C C . ALA A 1 174 ? -8.858 10.707 -10.593 1.00 97.38 174 ALA A C 1
ATOM 1235 O O . ALA A 1 174 ? -9.052 11.913 -10.402 1.00 97.38 174 ALA A O 1
ATOM 1236 N N . TYR A 1 175 ? -9.514 9.774 -9.907 1.00 96.56 175 TYR A N 1
ATOM 1237 C CA . TYR A 1 175 ? -10.380 10.103 -8.778 1.00 96.56 175 TYR A CA 1
ATOM 1238 C C . TYR A 1 175 ? -9.533 10.521 -7.565 1.00 96.56 175 TYR A C 1
ATOM 1240 O O . TYR A 1 175 ? -8.592 9.809 -7.204 1.00 96.56 175 TYR A O 1
ATOM 1248 N N . PRO A 1 176 ? -9.834 11.669 -6.930 1.00 94.38 176 PRO A N 1
ATOM 1249 C CA . PRO A 1 176 ? -9.070 12.136 -5.783 1.00 94.38 176 PRO A CA 1
ATOM 1250 C C . PRO A 1 176 ? -9.335 11.264 -4.550 1.00 94.38 176 PRO A C 1
ATOM 1252 O O . PRO A 1 176 ? -10.407 10.678 -4.393 1.00 94.38 176 PRO A O 1
ATOM 1255 N N . ARG A 1 177 ? -8.366 11.239 -3.634 1.00 93.31 177 ARG A N 1
ATOM 1256 C CA . ARG A 1 177 ? -8.555 10.672 -2.294 1.00 93.31 177 ARG A CA 1
ATOM 1257 C C . ARG A 1 177 ? -9.484 11.578 -1.476 1.00 93.31 177 ARG A C 1
ATOM 1259 O O . ARG A 1 177 ? -9.333 12.799 -1.562 1.00 93.31 177 ARG A O 1
ATOM 1266 N N . PRO A 1 178 ? -10.402 11.016 -0.673 1.00 95.69 178 PRO A N 1
ATOM 1267 C CA . PRO A 1 178 ? -11.243 11.816 0.198 1.00 95.69 178 PRO A CA 1
ATOM 1268 C C . PRO A 1 178 ? -10.436 12.405 1.360 1.00 95.69 178 PRO A C 1
ATOM 1270 O O . PRO A 1 178 ? -9.454 11.819 1.834 1.00 95.69 178 PRO A O 1
ATOM 1273 N N . THR A 1 179 ? -10.892 13.552 1.846 1.00 97.00 179 THR A N 1
ATOM 1274 C CA . THR A 1 179 ? -10.418 14.170 3.085 1.00 97.00 179 THR A CA 1
ATOM 1275 C C . THR A 1 179 ? -11.305 13.735 4.249 1.00 97.00 179 THR A C 1
ATOM 1277 O O . THR A 1 179 ? -12.533 13.800 4.165 1.00 97.00 179 THR A O 1
ATOM 1280 N N . VAL A 1 180 ? -10.693 13.294 5.346 1.00 98.38 180 VAL A N 1
ATOM 1281 C CA . VAL A 1 180 ? -11.374 12.749 6.524 1.00 98.38 180 VAL A CA 1
ATOM 1282 C C . VAL A 1 180 ? -11.088 13.630 7.739 1.00 98.38 180 VAL A C 1
ATOM 1284 O O . VAL A 1 180 ? -9.956 13.676 8.222 1.00 98.38 180 VAL A O 1
ATOM 1287 N N . ALA A 1 181 ? -12.111 14.307 8.254 1.00 98.31 181 ALA A N 1
ATOM 1288 C CA . ALA A 1 181 ? -12.040 15.027 9.522 1.00 98.31 181 ALA A CA 1
ATOM 1289 C C . ALA A 1 181 ? -12.364 14.091 10.692 1.00 98.31 181 ALA A C 1
ATOM 1291 O O . ALA A 1 181 ? -13.297 13.292 10.606 1.00 98.31 181 ALA A O 1
ATOM 1292 N N . VAL A 1 182 ? -11.598 14.170 11.782 1.00 98.69 182 VAL A N 1
ATOM 1293 C CA . VAL A 1 182 ? -11.724 13.270 12.936 1.00 98.69 182 VAL A CA 1
ATOM 1294 C C . VAL A 1 182 ? -11.721 14.055 14.243 1.00 98.69 182 VAL A C 1
ATOM 1296 O O . VAL A 1 182 ? -10.806 14.839 14.490 1.00 98.69 182 VAL A O 1
ATOM 1299 N N . PHE A 1 183 ? -12.683 13.773 15.122 1.00 98.19 183 PHE A N 1
ATOM 1300 C CA . PHE A 1 183 ? -12.632 14.166 16.533 1.00 98.19 183 PHE A CA 1
ATOM 1301 C C . PHE A 1 183 ? -13.229 13.091 17.451 1.00 98.19 183 PHE A C 1
ATOM 1303 O O . PHE A 1 183 ? -13.990 12.222 17.021 1.00 98.19 183 PHE A O 1
ATOM 1310 N N . SER A 1 184 ? -12.880 13.142 18.734 1.00 97.94 184 SER A N 1
ATOM 1311 C CA . SER A 1 184 ? -13.500 12.318 19.785 1.00 97.94 184 SER A CA 1
ATOM 1312 C C . SER A 1 184 ? -14.388 13.175 20.686 1.00 97.94 184 SER A C 1
ATOM 1314 O O . SER A 1 184 ? -14.187 14.381 20.764 1.00 97.94 184 SER A O 1
ATOM 1316 N N . THR A 1 185 ? -15.338 12.562 21.390 1.00 95.31 185 THR A N 1
ATOM 1317 C CA . THR A 1 185 ? -16.171 13.219 22.413 1.00 95.31 185 THR A CA 1
ATOM 1318 C C . THR A 1 185 ? -16.170 12.398 23.695 1.00 95.31 185 THR A C 1
ATOM 1320 O O . THR A 1 185 ? -16.208 11.163 23.632 1.00 95.31 185 THR A O 1
ATOM 1323 N N . GLY A 1 186 ? -16.087 13.082 24.832 1.00 94.69 186 GLY A N 1
ATOM 1324 C CA . GLY A 1 186 ? -16.119 12.469 26.156 1.00 94.69 186 GLY A CA 1
ATOM 1325 C C . GLY A 1 186 ? -15.416 13.323 27.206 1.00 94.69 186 GLY A C 1
ATOM 1326 O O . GLY A 1 186 ? -14.223 13.615 27.070 1.00 94.69 186 GLY A O 1
ATOM 1327 N N . ASP A 1 187 ? -16.114 13.683 28.282 1.00 94.88 187 ASP A N 1
ATOM 1328 C CA . ASP A 1 187 ? -15.534 14.426 29.414 1.00 94.88 187 ASP A CA 1
ATOM 1329 C C . ASP A 1 187 ? -14.447 13.616 30.160 1.00 94.88 187 ASP A C 1
ATOM 1331 O O . ASP A 1 187 ? -13.610 14.178 30.876 1.00 94.88 187 ASP A O 1
ATOM 1335 N N . GLU A 1 188 ? -14.421 12.290 29.995 1.00 95.38 188 GLU A N 1
ATOM 1336 C CA . GLU A 1 188 ? -13.369 11.416 30.515 1.00 95.38 188 GLU A CA 1
ATOM 1337 C C . GLU A 1 188 ? -12.060 11.500 29.714 1.00 95.38 188 GLU A C 1
ATOM 1339 O O . GLU A 1 188 ? -11.016 11.024 30.177 1.00 95.38 188 GLU A O 1
ATOM 1344 N N . LEU A 1 189 ? -12.097 12.042 28.495 1.00 97.81 189 LEU A N 1
ATOM 1345 C CA . LEU A 1 189 ? -10.979 11.970 27.566 1.00 97.81 189 LEU A CA 1
ATOM 1346 C C . LEU A 1 189 ? -9.911 13.021 27.872 1.00 97.81 189 LEU A C 1
ATOM 1348 O O . LEU A 1 189 ? -10.168 14.209 28.048 1.00 97.81 189 LEU A O 1
ATOM 1352 N N . VAL A 1 190 ? -8.657 12.577 27.855 1.00 98.19 190 VAL A N 1
ATOM 1353 C CA . VAL A 1 190 ? -7.479 13.450 27.868 1.00 98.19 190 VAL A CA 1
ATOM 1354 C C . VAL A 1 190 ? -6.559 13.141 26.694 1.00 98.19 190 VAL A C 1
ATOM 1356 O O . VAL A 1 190 ? -6.601 12.054 26.113 1.00 98.19 190 VAL A O 1
ATOM 1359 N N . GLN A 1 191 ? -5.675 14.084 26.364 1.00 97.69 191 GLN A N 1
ATOM 1360 C CA . GLN A 1 191 ? -4.694 13.892 25.298 1.00 97.69 191 GLN A CA 1
ATOM 1361 C C . GLN A 1 191 ? -3.785 12.673 25.566 1.00 97.69 191 GLN A C 1
ATOM 1363 O O . GLN A 1 191 ? -3.435 12.401 26.721 1.00 97.69 191 GLN A O 1
ATOM 1368 N N . PRO A 1 192 ? -3.327 11.956 24.520 1.00 95.56 192 PRO A N 1
ATOM 1369 C CA . PRO A 1 192 ? -2.391 10.837 24.667 1.00 95.56 192 PRO A CA 1
ATOM 1370 C C . PRO A 1 192 ? -1.086 11.200 25.388 1.00 95.56 192 PRO A C 1
ATOM 1372 O O . PRO A 1 192 ? -0.486 10.356 26.052 1.00 95.56 192 PRO A O 1
ATOM 1375 N N . THR A 1 193 ? -0.666 12.462 25.285 1.00 96.50 193 THR A N 1
ATOM 1376 C CA . THR A 1 193 ? 0.538 13.014 25.922 1.00 96.50 193 THR A CA 1
ATOM 1377 C C . THR A 1 193 ? 0.392 13.235 27.428 1.00 96.50 193 THR A C 1
ATOM 1379 O O . THR A 1 193 ? 1.396 13.452 28.107 1.00 96.50 193 THR A O 1
ATOM 1382 N N . THR A 1 194 ? -0.822 13.151 27.985 1.00 96.31 194 THR A N 1
ATOM 1383 C CA . THR A 1 194 ? -1.052 13.300 29.425 1.00 96.31 194 THR A CA 1
ATOM 1384 C C . THR A 1 194 ? -0.289 12.229 30.206 1.00 96.31 194 THR A C 1
ATOM 1386 O O . THR A 1 194 ? -0.567 11.030 30.095 1.00 96.31 194 THR A O 1
ATOM 1389 N N . ALA A 1 195 ? 0.675 12.662 31.024 1.00 94.31 195 ALA A N 1
ATOM 1390 C CA . ALA A 1 195 ? 1.594 11.768 31.729 1.00 94.31 195 ALA A CA 1
ATOM 1391 C C . ALA A 1 195 ? 0.893 10.914 32.800 1.00 94.31 195 ALA A C 1
ATOM 1393 O O . ALA A 1 195 ? 1.039 9.690 32.809 1.00 94.31 195 ALA A O 1
ATOM 1394 N N . THR A 1 196 ? 0.071 11.538 33.647 1.00 96.44 196 THR A N 1
ATOM 1395 C CA . THR A 1 196 ? -0.642 10.879 34.752 1.00 96.44 196 THR A CA 1
ATOM 1396 C C . THR A 1 196 ? -2.136 11.124 34.621 1.00 96.44 196 THR A C 1
ATOM 1398 O O . THR A 1 196 ? -2.556 12.251 34.379 1.00 96.44 196 THR A O 1
ATOM 1401 N N . LEU A 1 197 ? -2.936 10.070 34.784 1.00 97.62 197 LEU A N 1
ATOM 1402 C CA . LEU A 1 197 ? -4.393 10.156 34.720 1.00 97.62 197 LEU A CA 1
ATOM 1403 C C . LEU A 1 197 ? -4.972 10.503 36.089 1.00 97.62 197 LEU A C 1
ATOM 1405 O O . LEU A 1 197 ? -4.574 9.916 37.098 1.00 97.62 197 LEU A O 1
ATOM 1409 N N . SER A 1 198 ? -5.934 11.422 36.107 1.00 97.00 198 SER A N 1
ATOM 1410 C CA . SER A 1 198 ? -6.757 11.688 37.286 1.00 97.00 198 SER A CA 1
ATOM 1411 C C . SER A 1 198 ? -7.941 10.719 37.345 1.00 97.00 198 SER A C 1
ATOM 1413 O O . SER A 1 198 ? -8.202 9.950 36.416 1.00 97.00 198 SER A O 1
ATOM 1415 N N . ARG A 1 199 ? -8.680 10.737 38.460 1.00 97.19 199 ARG A N 1
ATOM 1416 C CA . ARG A 1 199 ? -9.887 9.917 38.623 1.00 97.19 199 ARG A CA 1
ATOM 1417 C C . ARG A 1 199 ? -10.871 10.182 37.479 1.00 97.19 199 ARG A C 1
ATOM 1419 O O . ARG A 1 199 ? -11.206 11.329 37.219 1.00 97.19 199 ARG A O 1
ATOM 1426 N N . GLY A 1 200 ? -11.363 9.106 36.866 1.00 95.75 200 GLY A N 1
ATOM 1427 C CA . GLY A 1 200 ? -12.356 9.184 35.795 1.00 95.75 200 GLY A CA 1
ATOM 1428 C C . GLY A 1 200 ? -11.793 9.617 34.444 1.00 95.75 200 GLY A C 1
ATOM 1429 O O . GLY A 1 200 ? -12.587 9.884 33.561 1.00 95.75 200 GLY A O 1
ATOM 1430 N N . GLN A 1 201 ? -10.466 9.678 34.275 1.00 97.81 201 GLN A N 1
ATOM 1431 C CA . GLN A 1 201 ? -9.845 10.019 32.997 1.00 97.81 201 GLN A CA 1
ATOM 1432 C C . GLN A 1 201 ? -9.274 8.798 32.281 1.00 97.81 201 GLN A C 1
ATOM 1434 O O . GLN A 1 201 ? -8.670 7.916 32.900 1.00 97.81 201 GLN A O 1
ATOM 1439 N N . ILE A 1 202 ? -9.376 8.802 30.956 1.00 97.81 202 ILE A N 1
ATOM 1440 C CA . ILE A 1 202 ? -8.690 7.879 30.052 1.00 97.81 202 ILE A CA 1
ATOM 1441 C C . ILE A 1 202 ? -8.104 8.655 28.871 1.00 97.81 202 ILE A C 1
ATOM 1443 O O . ILE A 1 202 ? -8.571 9.729 28.509 1.00 97.81 202 ILE A O 1
ATOM 1447 N N . ARG A 1 203 ? -7.041 8.125 28.262 1.00 98.38 203 ARG A N 1
ATOM 1448 C CA . ARG A 1 203 ? -6.433 8.760 27.085 1.00 98.38 203 ARG A CA 1
ATOM 1449 C C . ARG A 1 203 ? -7.275 8.490 25.845 1.00 98.38 203 ARG A C 1
ATOM 1451 O O . ARG A 1 203 ? -7.704 7.354 25.635 1.00 98.38 203 ARG A O 1
ATOM 1458 N N . ASP A 1 204 ? -7.426 9.501 25.002 1.00 98.38 204 ASP A N 1
ATOM 1459 C CA . ASP A 1 204 ? -8.093 9.381 23.708 1.00 98.38 204 ASP A CA 1
ATOM 1460 C C . ASP A 1 204 ? -7.265 8.525 22.741 1.00 98.38 204 ASP A C 1
ATOM 1462 O O . ASP A 1 204 ? -6.313 8.980 22.107 1.00 98.38 204 ASP A O 1
ATOM 1466 N N . SER A 1 205 ? -7.614 7.244 22.665 1.00 98.12 205 SER A N 1
ATOM 1467 C CA . SER A 1 205 ? -6.968 6.287 21.763 1.00 98.12 205 SER A CA 1
ATOM 1468 C C . SER A 1 205 ? -7.662 6.189 20.407 1.00 98.12 205 SER A C 1
ATOM 1470 O O . SER A 1 205 ? -7.004 5.883 19.414 1.00 98.12 205 SER A O 1
ATOM 1472 N N . ASN A 1 206 ? -8.967 6.469 20.344 1.00 98.56 206 ASN A N 1
ATOM 1473 C CA . ASN A 1 206 ? -9.749 6.292 19.128 1.00 98.56 206 ASN A CA 1
ATOM 1474 C C . ASN A 1 206 ? -9.366 7.303 18.059 1.00 98.56 206 ASN A C 1
ATOM 1476 O O . ASN A 1 206 ? -9.181 6.903 16.916 1.00 98.56 206 ASN A O 1
ATOM 1480 N N . ARG A 1 207 ? -9.195 8.581 18.411 1.00 98.50 207 ARG A N 1
ATOM 1481 C CA . ARG A 1 207 ? -8.817 9.604 17.430 1.00 98.50 207 ARG A CA 1
ATOM 1482 C C . ARG A 1 207 ? -7.479 9.292 16.779 1.00 98.50 207 ARG A C 1
ATOM 1484 O O . ARG A 1 207 ? -7.401 9.218 15.559 1.00 98.50 207 ARG A O 1
ATOM 1491 N N . ALA A 1 208 ? -6.458 8.995 17.584 1.00 98.25 208 ALA A N 1
ATOM 1492 C CA . ALA A 1 208 ? -5.148 8.585 17.078 1.00 98.25 208 ALA A CA 1
ATOM 1493 C C . ALA A 1 208 ? -5.240 7.331 16.187 1.00 98.25 20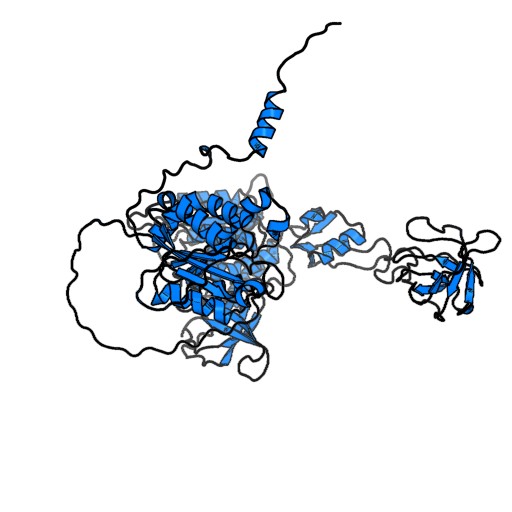8 ALA A C 1
ATOM 1495 O O . ALA A 1 208 ? -4.618 7.264 15.127 1.00 98.25 208 ALA A O 1
ATOM 1496 N N . MET A 1 209 ? -6.050 6.350 16.593 1.00 98.44 209 MET A N 1
ATOM 1497 C CA . MET A 1 209 ? -6.285 5.119 15.840 1.00 98.44 209 MET A CA 1
ATOM 1498 C C . MET A 1 209 ? -7.003 5.366 14.502 1.00 98.44 209 MET A C 1
ATOM 1500 O O . MET A 1 209 ? -6.613 4.781 13.495 1.00 98.44 209 MET A O 1
ATOM 1504 N N . LEU A 1 210 ? -8.019 6.229 14.471 1.00 98.62 210 LEU A N 1
ATOM 1505 C CA . LEU A 1 210 ? -8.789 6.569 13.270 1.00 98.62 210 LEU A CA 1
ATOM 1506 C C . LEU A 1 210 ? -7.983 7.418 12.290 1.00 98.62 210 LEU A C 1
ATOM 1508 O O . LEU A 1 210 ? -8.025 7.149 11.093 1.00 98.62 210 LEU A O 1
ATOM 1512 N N . LEU A 1 211 ? -7.210 8.388 12.787 1.00 98.56 211 LEU A N 1
ATOM 1513 C CA . LEU A 1 211 ? -6.274 9.163 11.970 1.00 98.56 211 LEU A CA 1
ATOM 1514 C C . LEU A 1 211 ? -5.269 8.228 11.285 1.00 98.56 211 LEU A C 1
ATOM 1516 O O . LEU A 1 211 ? -5.096 8.292 10.070 1.00 98.56 211 LEU A O 1
ATOM 1520 N N . ALA A 1 212 ? -4.671 7.295 12.035 1.00 97.94 212 ALA A N 1
ATOM 1521 C CA . ALA A 1 212 ? -3.762 6.299 11.471 1.00 97.94 212 ALA A CA 1
ATOM 1522 C C . ALA A 1 212 ? -4.456 5.391 10.439 1.00 97.94 212 ALA A C 1
ATOM 1524 O O . ALA A 1 212 ? -3.901 5.146 9.368 1.00 97.94 212 ALA A O 1
ATOM 1525 N N . ALA A 1 213 ? -5.675 4.924 10.724 1.00 97.50 213 ALA A N 1
ATOM 1526 C CA . ALA A 1 213 ? -6.430 4.063 9.816 1.00 97.50 213 ALA A CA 1
ATOM 1527 C C . ALA A 1 213 ? -6.840 4.789 8.518 1.00 97.50 213 ALA A C 1
ATOM 1529 O O . ALA A 1 213 ? -6.755 4.212 7.435 1.00 97.50 213 ALA A O 1
ATOM 1530 N N . ALA A 1 214 ? -7.218 6.068 8.591 1.00 97.50 214 ALA A N 1
ATOM 1531 C CA . ALA A 1 214 ? -7.515 6.892 7.418 1.00 97.50 214 ALA A CA 1
ATOM 1532 C C . ALA A 1 214 ? -6.258 7.158 6.568 1.00 97.50 214 ALA A C 1
ATOM 1534 O O . ALA A 1 214 ? -6.311 7.035 5.342 1.00 97.50 214 ALA A O 1
ATOM 1535 N N . VAL A 1 215 ? -5.105 7.416 7.199 1.00 96.75 215 VAL A N 1
ATOM 1536 C CA . VAL A 1 215 ? -3.807 7.532 6.504 1.00 96.75 215 VAL A CA 1
ATOM 1537 C C . VAL A 1 215 ? -3.413 6.216 5.822 1.00 96.75 215 VAL A C 1
ATOM 1539 O O . VAL A 1 215 ? -2.900 6.236 4.702 1.00 96.75 215 VAL A O 1
ATOM 1542 N N . GLN A 1 216 ? -3.688 5.060 6.439 1.00 94.44 216 GLN A N 1
ATOM 1543 C CA . GLN A 1 216 ? -3.490 3.751 5.797 1.00 94.44 216 GLN A CA 1
ATOM 1544 C C . GLN A 1 216 ? -4.357 3.587 4.541 1.00 94.44 216 GLN A C 1
ATOM 1546 O O . GLN A 1 216 ? -3.878 3.055 3.543 1.00 94.44 216 GLN A O 1
ATOM 1551 N N . GLN A 1 217 ? -5.581 4.124 4.545 1.00 94.88 217 GLN A N 1
ATOM 1552 C CA . GLN A 1 217 ? -6.436 4.227 3.352 1.00 94.88 217 GLN A CA 1
ATOM 1553 C C . GLN A 1 217 ? -6.054 5.392 2.421 1.00 94.88 217 GLN A C 1
ATOM 1555 O O . GLN A 1 217 ? -6.815 5.746 1.523 1.00 94.88 217 GLN A O 1
ATOM 1560 N N . ARG A 1 218 ? -4.878 6.000 2.628 1.00 94.38 218 ARG A N 1
ATOM 1561 C CA . ARG A 1 218 ? -4.309 7.092 1.826 1.00 94.38 218 ARG A CA 1
ATOM 1562 C C . ARG A 1 218 ? -5.140 8.377 1.808 1.00 94.38 218 ARG A C 1
ATOM 1564 O O . ARG A 1 218 ? -4.933 9.209 0.933 1.00 94.38 218 ARG A O 1
ATOM 1571 N N . CYS A 1 219 ? -6.050 8.559 2.759 1.00 96.31 219 CYS A N 1
ATOM 1572 C CA . CYS A 1 219 ? -6.846 9.778 2.868 1.00 96.31 219 CYS A CA 1
ATOM 1573 C C . CYS A 1 219 ? -6.004 10.951 3.381 1.00 96.31 219 CYS A C 1
ATOM 1575 O O . CYS A 1 219 ? -5.068 10.761 4.162 1.00 96.31 219 CYS A O 1
ATOM 1577 N N . THR A 1 220 ? -6.390 12.168 3.004 1.00 96.31 220 THR A N 1
ATOM 1578 C CA . THR A 1 220 ? -5.952 13.374 3.720 1.00 96.31 220 THR A CA 1
ATOM 1579 C C . THR A 1 220 ? -6.719 13.445 5.035 1.00 96.31 220 THR A C 1
ATOM 1581 O O . THR A 1 220 ? -7.915 13.164 5.054 1.00 96.31 220 THR A O 1
ATOM 1584 N N . VAL A 1 221 ? -6.061 13.793 6.140 1.00 98.06 221 VAL A N 1
ATOM 1585 C CA . VAL A 1 221 ? -6.694 13.799 7.468 1.00 98.06 221 VAL A CA 1
ATOM 1586 C C . VAL A 1 221 ? -6.689 15.185 8.097 1.00 98.06 221 VAL A C 1
ATOM 1588 O O . VAL A 1 221 ? -5.712 15.921 7.975 1.00 98.06 221 VAL A O 1
ATOM 1591 N N . ILE A 1 222 ? -7.776 15.517 8.790 1.00 98.38 222 ILE A N 1
ATOM 1592 C CA . ILE A 1 222 ? -7.927 16.739 9.584 1.00 98.38 222 ILE A CA 1
ATOM 1593 C C . ILE A 1 222 ? -8.224 16.313 11.024 1.00 98.38 222 ILE A C 1
ATOM 1595 O O . ILE A 1 222 ? -9.256 15.702 11.294 1.00 98.38 222 ILE A O 1
ATOM 1599 N N . ASP A 1 223 ? -7.307 16.602 11.947 1.00 98.25 223 ASP A N 1
ATOM 1600 C CA . ASP A 1 223 ? -7.490 16.339 13.378 1.00 98.25 223 ASP A CA 1
ATOM 1601 C C . ASP A 1 223 ? -8.152 17.553 14.038 1.00 98.25 223 ASP A C 1
ATOM 1603 O O . ASP A 1 223 ? -7.550 18.623 14.127 1.00 98.25 223 ASP A O 1
ATOM 1607 N N . LEU A 1 224 ? -9.393 17.379 14.488 1.00 97.88 224 LEU A N 1
ATOM 1608 C CA . LEU A 1 224 ? -10.188 18.418 15.146 1.00 97.88 224 LEU A CA 1
ATOM 1609 C C . LEU A 1 224 ? -10.158 18.299 16.681 1.00 97.88 224 LEU A C 1
ATOM 1611 O O . LEU A 1 224 ? -10.733 19.127 17.381 1.00 97.88 224 LEU A O 1
ATOM 1615 N N . GLY A 1 225 ? -9.453 17.305 17.231 1.00 97.56 225 GLY A N 1
ATOM 1616 C CA . GLY A 1 225 ? -9.233 17.183 18.670 1.00 97.56 225 GLY A CA 1
ATOM 1617 C C . GLY A 1 225 ? -10.357 16.486 19.444 1.00 97.56 225 GLY A C 1
ATOM 1618 O O . GLY A 1 225 ? -10.901 15.467 19.018 1.00 97.56 225 GLY A O 1
ATOM 1619 N N . ILE A 1 226 ? -10.623 16.980 20.655 1.00 97.81 226 ILE A N 1
ATOM 1620 C CA . ILE A 1 226 ? -11.553 16.376 21.620 1.00 97.81 226 ILE A CA 1
ATOM 1621 C C . ILE A 1 226 ? -12.659 17.390 21.923 1.00 97.81 226 ILE A C 1
ATOM 1623 O O . ILE A 1 226 ? -12.363 18.466 22.442 1.00 97.81 226 ILE A O 1
ATOM 1627 N N . ALA A 1 227 ? -13.906 17.029 21.629 1.00 96.62 227 ALA A N 1
ATOM 1628 C CA . ALA A 1 227 ? -15.094 17.738 22.085 1.00 96.62 227 ALA A CA 1
ATOM 1629 C C . ALA A 1 227 ? -15.409 17.380 23.542 1.00 96.62 227 ALA A C 1
ATOM 1631 O O . ALA A 1 227 ? -15.219 16.237 23.972 1.00 96.62 227 ALA A O 1
ATOM 1632 N N . LYS A 1 228 ? -15.929 18.356 24.286 1.00 93.81 228 LYS A N 1
ATOM 1633 C CA . LYS A 1 228 ? -16.588 18.108 25.574 1.00 93.81 228 LYS A CA 1
ATOM 1634 C C . LYS A 1 228 ? -17.986 17.548 25.337 1.00 93.81 228 LYS A C 1
ATOM 1636 O O . LYS A 1 228 ? -18.556 17.767 24.269 1.00 93.81 228 LYS A O 1
ATOM 1641 N N . ASP A 1 229 ? -18.573 16.920 26.351 1.00 90.88 229 ASP A N 1
ATOM 1642 C CA . ASP A 1 229 ? -19.952 16.416 26.277 1.00 90.88 229 ASP A CA 1
ATOM 1643 C C . ASP A 1 229 ? -20.986 17.542 26.492 1.00 90.88 229 ASP A C 1
ATOM 1645 O O . ASP A 1 229 ? -21.866 17.460 27.356 1.00 90.88 229 ASP A O 1
ATOM 1649 N N . THR A 1 230 ? -20.862 18.622 25.716 1.00 92.38 230 THR A N 1
ATOM 1650 C CA . THR A 1 230 ? -21.825 19.729 25.641 1.00 92.38 230 THR A CA 1
ATOM 1651 C C . THR A 1 230 ? -22.219 19.981 24.191 1.00 92.38 230 THR A C 1
ATOM 1653 O O . THR A 1 230 ? -21.452 19.700 23.268 1.00 92.38 230 THR A O 1
ATOM 1656 N N . GLU A 1 231 ? -23.432 20.489 23.985 1.00 90.88 231 GLU A N 1
ATOM 1657 C CA . GLU A 1 231 ? -23.982 20.714 22.646 1.00 90.88 231 GLU A CA 1
ATOM 1658 C C . GLU A 1 231 ? -23.151 21.751 21.889 1.00 90.88 231 GLU A C 1
ATOM 1660 O O . GLU A 1 231 ? -22.781 21.520 20.742 1.00 90.88 231 GLU A O 1
ATOM 1665 N N . GLU A 1 232 ? -22.737 22.816 22.575 1.00 93.56 232 GLU A N 1
ATOM 1666 C CA . GLU A 1 232 ? -21.942 23.900 22.002 1.00 93.56 232 GLU A CA 1
ATOM 1667 C C . GLU A 1 232 ? -20.577 23.400 21.517 1.00 93.56 232 GLU A C 1
ATOM 1669 O O . GLU A 1 232 ? -20.188 23.665 20.385 1.00 93.56 232 GLU A O 1
ATOM 1674 N N . SER A 1 233 ? -19.863 22.614 22.335 1.00 94.69 233 SER A N 1
ATOM 1675 C CA . SER A 1 233 ? -18.538 22.099 21.961 1.00 94.69 233 SER A CA 1
ATOM 1676 C C . SER A 1 233 ? -18.601 21.137 20.775 1.00 94.69 233 SER A C 1
ATOM 1678 O O . SER A 1 233 ? -17.631 21.027 20.024 1.00 94.69 233 SER A O 1
ATOM 1680 N N . LEU A 1 234 ? -19.699 20.395 20.642 1.00 93.12 234 LEU A N 1
ATOM 1681 C CA . LEU A 1 234 ? -19.889 19.432 19.570 1.00 93.12 234 LEU A CA 1
ATOM 1682 C C . LEU A 1 234 ? -20.313 20.117 18.267 1.00 93.12 234 LEU A C 1
ATOM 1684 O O . LEU A 1 234 ? -19.775 19.781 17.211 1.00 93.12 234 LEU A O 1
ATOM 1688 N N . GLU A 1 235 ? -21.234 21.079 18.344 1.00 92.06 235 GLU A N 1
ATOM 1689 C CA . GLU A 1 235 ? -21.640 21.916 17.211 1.00 92.06 235 GLU A CA 1
ATOM 1690 C C . GLU A 1 235 ? -20.439 22.714 16.674 1.00 92.06 235 GLU A C 1
ATOM 1692 O O . GLU A 1 235 ? -20.192 22.672 15.473 1.00 92.06 235 GLU A O 1
ATOM 1697 N N . GLU A 1 236 ? -19.591 23.288 17.538 1.00 94.38 236 GLU A N 1
ATOM 1698 C CA . GLU A 1 236 ? -18.356 23.980 17.126 1.00 94.38 236 GLU A CA 1
ATOM 1699 C C . GLU A 1 236 ? -17.416 23.098 16.279 1.00 94.38 236 GLU A C 1
ATOM 1701 O O . GLU A 1 236 ? -16.914 23.539 15.241 1.00 94.38 236 GLU A O 1
ATOM 1706 N N . LEU A 1 237 ? -17.165 21.843 16.684 1.00 95.56 237 LEU A N 1
ATOM 1707 C CA . LEU A 1 237 ? -16.291 20.944 15.914 1.00 95.56 237 LEU A CA 1
ATOM 1708 C C . LEU A 1 237 ? -16.960 20.411 14.644 1.00 95.56 237 LEU A C 1
ATOM 1710 O O . LEU A 1 237 ? -16.272 20.184 13.647 1.00 95.56 237 LEU A O 1
ATOM 1714 N N . LEU A 1 238 ? -18.277 20.202 14.660 1.00 92.44 238 LEU A N 1
ATOM 1715 C CA . LEU A 1 238 ? -19.024 19.803 13.467 1.00 92.44 238 LEU A CA 1
ATOM 1716 C C . LEU A 1 238 ? -19.056 20.934 12.430 1.00 92.44 238 LEU A C 1
ATOM 1718 O O . LEU A 1 238 ? -18.832 20.667 11.248 1.00 92.44 238 LEU A O 1
ATOM 1722 N N . ASP A 1 239 ? -19.236 22.179 12.863 1.00 90.88 239 ASP A N 1
ATOM 1723 C CA . ASP A 1 239 ? -19.165 23.367 12.011 1.00 90.88 239 ASP A CA 1
ATOM 1724 C C . ASP A 1 239 ? -17.752 23.552 11.447 1.00 90.88 239 ASP A C 1
ATOM 1726 O O . ASP A 1 239 ? -17.585 23.747 10.240 1.00 90.88 239 ASP A O 1
ATOM 1730 N N . ALA A 1 240 ? -16.714 23.400 12.278 1.00 93.00 240 ALA A N 1
ATOM 1731 C CA . ALA A 1 240 ? -15.323 23.431 11.820 1.00 93.00 240 ALA A CA 1
ATOM 1732 C C . ALA A 1 240 ? -15.039 22.339 10.773 1.00 93.00 240 ALA A C 1
ATOM 1734 O O . ALA A 1 240 ? -14.345 22.579 9.781 1.00 93.00 240 ALA A O 1
ATOM 1735 N N . ALA A 1 241 ? -15.606 21.142 10.952 1.00 92.88 241 ALA A N 1
ATOM 1736 C CA . ALA A 1 241 ? -15.498 20.063 9.981 1.00 92.88 241 ALA A CA 1
ATOM 1737 C C . ALA A 1 241 ? -16.216 20.396 8.661 1.00 92.88 241 ALA A C 1
ATOM 1739 O O . ALA A 1 241 ? -15.665 20.122 7.595 1.00 92.88 241 ALA A O 1
ATOM 1740 N N . GLN A 1 242 ? -17.403 21.011 8.710 1.00 87.88 242 GLN A N 1
ATOM 1741 C CA . GLN A 1 242 ? -18.158 21.428 7.521 1.00 87.88 242 GLN A CA 1
ATOM 1742 C C . GLN A 1 242 ? -17.492 22.563 6.740 1.00 87.88 242 GLN A C 1
ATOM 1744 O O . GLN A 1 242 ? -17.559 22.573 5.514 1.00 87.88 242 GLN A O 1
ATOM 1749 N N . GLN A 1 243 ? -16.859 23.508 7.438 1.00 88.38 243 GLN A N 1
ATOM 1750 C CA . GLN A 1 243 ? -16.130 24.624 6.824 1.00 88.38 243 GLN A CA 1
ATOM 1751 C C . GLN A 1 243 ? -14.787 24.185 6.217 1.00 88.38 243 GLN A C 1
ATOM 1753 O O . GLN A 1 243 ? -14.187 24.911 5.422 1.00 88.38 243 GLN A O 1
ATOM 1758 N N . SER A 1 244 ? -14.305 22.994 6.580 1.00 90.44 244 SER A N 1
ATOM 1759 C CA . SER A 1 244 ? -13.114 22.386 5.992 1.00 90.44 244 SER A CA 1
ATOM 1760 C C . SER A 1 244 ? -13.409 21.706 4.646 1.00 90.44 244 SER A C 1
ATOM 1762 O O . SER A 1 244 ? -14.556 21.524 4.249 1.00 90.44 244 SER A O 1
ATOM 1764 N N . ASP A 1 245 ? -12.369 21.246 3.947 1.00 89.50 245 ASP A N 1
ATOM 1765 C CA . ASP A 1 245 ? -12.532 20.494 2.693 1.00 89.50 245 ASP A CA 1
ATOM 1766 C C . ASP A 1 245 ? -12.876 18.999 2.906 1.00 89.50 245 ASP A C 1
ATOM 1768 O O . ASP A 1 245 ? -12.734 18.189 1.984 1.00 89.50 245 ASP A O 1
ATOM 1772 N N . ALA A 1 246 ? -13.341 18.608 4.099 1.00 94.19 246 ALA A N 1
ATOM 1773 C CA . ALA A 1 246 ? -13.702 17.229 4.424 1.00 94.19 246 ALA A CA 1
ATOM 1774 C C . ALA A 1 246 ? -14.780 16.652 3.484 1.00 94.19 246 ALA A C 1
ATOM 1776 O O . ALA A 1 246 ? -15.746 17.312 3.096 1.00 94.19 246 ALA A O 1
ATOM 1777 N N . ASP A 1 247 ? -14.608 15.390 3.098 1.00 95.56 247 ASP A N 1
ATOM 1778 C CA . ASP A 1 247 ? -15.614 14.560 2.418 1.00 95.56 247 ASP A CA 1
ATOM 1779 C C . ASP A 1 247 ? -16.300 13.611 3.412 1.00 95.56 247 ASP A C 1
ATOM 1781 O O . ASP A 1 247 ? -17.454 13.215 3.227 1.00 95.56 247 ASP A O 1
ATOM 1785 N N . ILE A 1 248 ? -15.578 13.250 4.477 1.00 98.00 248 ILE A N 1
ATOM 1786 C CA . ILE A 1 248 ? -16.034 12.372 5.550 1.00 98.00 248 ILE A CA 1
ATOM 1787 C C . ILE A 1 248 ? -15.720 13.017 6.903 1.00 98.00 248 ILE A C 1
ATOM 1789 O O . ILE A 1 248 ? -14.608 13.495 7.124 1.00 98.00 248 ILE A O 1
ATOM 1793 N N . ILE A 1 249 ? -16.670 12.956 7.832 1.00 98.12 249 ILE A N 1
ATOM 1794 C CA . ILE A 1 249 ? -16.496 13.296 9.245 1.00 98.12 249 ILE A CA 1
ATOM 1795 C C . ILE A 1 249 ? -16.613 12.017 10.066 1.00 98.12 249 ILE A C 1
ATOM 1797 O O . ILE A 1 249 ? -17.598 11.283 9.959 1.00 98.12 249 ILE A O 1
ATOM 1801 N N . LEU A 1 250 ? -15.617 11.758 10.906 1.00 98.62 250 LEU A N 1
ATOM 1802 C CA . LEU A 1 250 ? -15.606 10.661 11.862 1.00 98.62 250 LEU A CA 1
ATOM 1803 C C . LEU A 1 250 ? -15.640 11.226 13.274 1.00 98.62 250 LEU A C 1
ATOM 1805 O O . LEU A 1 250 ? -14.726 11.939 13.690 1.00 98.62 250 LEU A O 1
ATOM 1809 N N . THR A 1 251 ? -16.664 10.849 14.027 1.00 97.62 251 THR A N 1
ATOM 1810 C CA . THR A 1 251 ? -16.717 11.102 15.468 1.00 97.62 251 THR A CA 1
ATOM 1811 C C . THR A 1 251 ? -16.552 9.782 16.208 1.00 97.62 251 THR A C 1
ATOM 1813 O O . THR A 1 251 ? -16.919 8.726 15.686 1.00 97.62 251 THR A O 1
ATOM 1816 N N . SER A 1 252 ? -15.981 9.800 17.413 1.00 95.75 252 SER A N 1
ATOM 1817 C CA . SER A 1 252 ? -15.941 8.613 18.272 1.00 95.75 252 SER A CA 1
ATOM 1818 C C . SER A 1 252 ? -16.375 8.939 19.698 1.00 95.75 252 SER A C 1
ATOM 1820 O O . SER A 1 252 ? -15.885 9.902 20.283 1.00 95.75 252 SER A O 1
ATOM 1822 N N . GLY A 1 253 ? -17.288 8.132 20.248 1.00 88.75 253 GLY A N 1
ATOM 1823 C CA . GLY A 1 253 ? -17.971 8.447 21.513 1.00 88.75 253 GLY A CA 1
ATOM 1824 C C . GLY A 1 253 ? -19.319 9.139 21.284 1.00 88.75 253 GLY A C 1
ATOM 1825 O O . GLY A 1 253 ? -19.704 9.366 20.141 1.00 88.75 253 GLY A O 1
ATOM 1826 N N . GLY A 1 254 ? -20.081 9.405 22.349 1.00 84.69 254 GLY A N 1
ATOM 1827 C CA . GLY A 1 254 ? -21.292 10.241 22.271 1.00 84.69 254 GLY A CA 1
ATOM 1828 C C . GLY A 1 254 ? -22.471 9.679 21.455 1.00 84.69 254 GLY A C 1
ATOM 1829 O O . GLY A 1 254 ? -23.363 10.432 21.071 1.00 84.69 254 GLY A O 1
ATOM 1830 N N . VAL A 1 255 ? -22.475 8.376 21.132 1.00 83.44 255 VAL A N 1
ATOM 1831 C CA . VAL A 1 255 ? -23.463 7.717 20.242 1.00 83.44 255 VAL A CA 1
ATOM 1832 C C . VAL A 1 255 ? -24.223 6.555 20.897 1.00 83.44 255 VAL A C 1
ATOM 1834 O O . VAL A 1 255 ? -24.891 5.774 20.215 1.00 83.44 255 VAL A O 1
ATOM 1837 N N . SER A 1 256 ? -24.134 6.370 22.211 1.00 85.88 256 SER A N 1
ATOM 1838 C CA . SER A 1 256 ? -24.776 5.254 22.922 1.00 85.88 256 SER A CA 1
ATOM 1839 C C . SER A 1 256 ? -26.239 5.565 23.325 1.00 85.88 256 SER A C 1
ATOM 1841 O O . SER A 1 256 ? -27.060 5.878 22.458 1.00 85.88 256 SER A O 1
ATOM 1843 N N . MET A 1 257 ? -26.601 5.361 24.598 1.00 79.56 257 MET A N 1
ATOM 1844 C CA . MET A 1 257 ? -27.914 5.644 25.207 1.00 79.56 257 MET A CA 1
ATOM 1845 C C . MET A 1 257 ? -27.796 6.551 26.450 1.00 79.56 257 MET A C 1
ATOM 1847 O O . MET A 1 257 ? -28.708 6.572 27.273 1.00 79.56 257 MET A O 1
ATOM 1851 N N . GLY A 1 258 ? -26.648 7.193 26.653 1.00 73.81 258 GLY A N 1
ATOM 1852 C CA . GLY A 1 258 ? -26.416 8.150 27.726 1.00 73.81 258 GLY A CA 1
ATOM 1853 C C . GLY A 1 258 ? -27.223 9.428 27.521 1.00 73.81 258 GLY A C 1
ATOM 1854 O O . GLY A 1 258 ? -27.567 9.797 26.401 1.00 73.81 258 GLY A O 1
ATOM 1855 N N . ASP A 1 259 ? -27.503 10.109 28.622 1.00 71.50 259 ASP A N 1
ATOM 1856 C CA . ASP A 1 259 ? -28.168 11.414 28.661 1.00 71.50 259 ASP A CA 1
ATOM 1857 C C . ASP A 1 259 ? -27.353 12.527 27.981 1.00 71.50 259 ASP A C 1
ATOM 1859 O O . ASP A 1 259 ? -27.927 13.520 27.543 1.00 71.50 259 ASP A O 1
ATOM 1863 N N . ARG A 1 260 ? -26.035 12.332 27.842 1.00 77.25 260 ARG A N 1
ATOM 1864 C CA . ARG A 1 260 ? -25.105 13.233 27.141 1.00 77.25 260 ARG A CA 1
ATOM 1865 C C . ARG A 1 260 ? -24.591 12.708 25.794 1.00 77.25 260 ARG A C 1
ATOM 1867 O O . ARG A 1 260 ? -23.601 13.206 25.273 1.00 77.25 260 ARG A O 1
ATOM 1874 N N . ASP A 1 261 ? -25.246 11.709 25.202 1.00 83.88 261 ASP A N 1
ATOM 1875 C CA . ASP A 1 261 ? -24.899 11.238 23.853 1.00 83.88 261 ASP A CA 1
ATOM 1876 C C . ASP A 1 261 ? -25.465 12.186 22.776 1.00 83.88 261 ASP A C 1
ATOM 1878 O O . ASP A 1 261 ? -26.493 11.918 22.147 1.00 83.88 261 ASP A O 1
ATOM 1882 N N . LEU A 1 262 ? -24.789 13.322 22.582 1.00 90.19 262 LEU A N 1
ATOM 1883 C CA . LEU A 1 262 ? -25.261 14.441 21.756 1.00 90.19 262 LEU A CA 1
ATOM 1884 C C . LEU A 1 262 ? -24.948 14.300 20.255 1.00 90.19 262 LEU A C 1
ATOM 1886 O O . LEU A 1 262 ? -25.504 15.028 19.438 1.00 90.19 262 LEU A O 1
ATOM 1890 N N . VAL A 1 263 ? -24.136 13.320 19.843 1.00 91.06 263 VAL A N 1
ATOM 1891 C CA . VAL A 1 263 ? -23.761 13.147 18.423 1.00 91.06 263 VAL A CA 1
ATOM 1892 C C . VAL A 1 263 ? -24.974 12.878 17.540 1.00 91.06 263 VAL A C 1
ATOM 1894 O O . VAL A 1 263 ? -25.093 13.464 16.468 1.00 91.06 263 VAL A O 1
ATOM 1897 N N . LYS A 1 264 ? -25.904 12.025 17.975 1.00 91.12 264 LYS A N 1
ATOM 1898 C CA . LYS A 1 264 ? -27.109 11.705 17.189 1.00 91.12 264 LYS A CA 1
ATOM 1899 C C . LYS A 1 264 ? -28.005 12.923 16.948 1.00 91.12 264 LYS A C 1
ATOM 1901 O O . LYS A 1 264 ? -28.293 13.187 15.780 1.00 91.12 264 LYS A O 1
ATOM 1906 N N . PRO A 1 265 ? -28.444 13.668 17.986 1.00 92.25 265 PRO A N 1
ATOM 1907 C CA . PRO A 1 265 ? -29.279 14.842 17.765 1.00 92.25 265 PRO A CA 1
ATOM 1908 C C . PRO A 1 265 ? -28.556 15.923 16.953 1.00 92.25 265 PRO A C 1
ATOM 1910 O O . PRO A 1 265 ? -29.175 16.467 16.042 1.00 92.25 265 PRO A O 1
ATOM 1913 N N . CYS A 1 266 ? -27.261 16.181 17.183 1.00 91.94 266 CYS A N 1
ATOM 1914 C CA . CYS A 1 266 ? -26.507 17.152 16.380 1.00 91.94 266 CYS A CA 1
ATOM 1915 C C . CYS A 1 266 ? -26.459 16.751 14.895 1.00 91.94 266 CYS A C 1
ATOM 1917 O O . CYS A 1 266 ? -26.802 17.554 14.028 1.00 91.94 266 CYS A O 1
ATOM 1919 N N . LEU A 1 267 ? -26.153 15.486 14.576 1.00 92.12 267 LEU A N 1
ATOM 1920 C CA . LEU A 1 267 ? -26.168 15.007 13.186 1.00 92.12 267 LEU A CA 1
ATOM 1921 C C . LEU A 1 267 ? -27.563 15.082 12.544 1.00 92.12 267 LEU A C 1
ATOM 1923 O O . LEU A 1 267 ? -27.670 15.394 11.359 1.00 92.12 267 LEU A O 1
ATOM 1927 N N . ALA A 1 268 ? -28.628 14.829 13.310 1.00 92.44 268 ALA A N 1
ATOM 1928 C CA . ALA A 1 268 ? -30.006 14.933 12.830 1.00 92.44 268 ALA A CA 1
ATOM 1929 C C . ALA A 1 268 ? -30.436 16.376 12.520 1.00 92.44 268 ALA A C 1
ATOM 1931 O O . ALA A 1 268 ? -31.271 16.578 11.640 1.00 92.44 268 ALA A O 1
ATOM 1932 N N . LYS A 1 269 ? -29.868 17.381 13.202 1.00 91.31 269 LYS A N 1
ATOM 1933 C CA . LYS A 1 269 ? -30.080 18.799 12.860 1.00 91.31 269 LYS A CA 1
ATOM 1934 C C . LYS A 1 269 ? -29.366 19.190 11.563 1.00 91.31 269 LYS A C 1
ATOM 1936 O O . LYS A 1 269 ? -29.888 19.996 10.799 1.00 91.31 269 LYS A O 1
ATOM 1941 N N . MET A 1 270 ? -28.181 18.630 11.321 1.00 88.50 270 MET A N 1
ATOM 1942 C CA . MET A 1 270 ? -27.303 19.018 10.206 1.00 88.50 270 MET A CA 1
ATOM 1943 C C . MET A 1 270 ? -27.596 18.274 8.898 1.00 88.50 270 MET A C 1
ATOM 1945 O O . MET A 1 270 ? -27.104 18.659 7.833 1.00 88.50 270 MET A O 1
ATOM 1949 N N . GLY A 1 271 ? -28.367 17.188 8.951 1.00 91.38 271 GLY A N 1
ATOM 1950 C CA . GLY A 1 271 ? -28.636 16.386 7.771 1.00 91.38 271 GLY A CA 1
ATOM 1951 C C . GLY A 1 271 ? -29.529 15.179 8.006 1.00 91.38 271 GLY A C 1
ATOM 1952 O O . GLY A 1 271 ? -30.275 15.075 8.977 1.00 91.38 271 GLY A O 1
ATOM 1953 N N . LYS A 1 272 ? -29.467 14.241 7.064 1.00 94.81 272 LYS A N 1
ATOM 1954 C CA . LYS A 1 272 ? -30.285 13.033 7.067 1.00 94.81 272 LYS A CA 1
ATOM 1955 C C . LYS A 1 272 ? -29.547 11.900 7.767 1.00 94.81 272 LYS A C 1
ATOM 1957 O O . LYS A 1 272 ? -28.618 11.326 7.206 1.00 94.81 272 LYS A O 1
ATOM 1962 N N . VAL A 1 273 ? -30.022 11.504 8.944 1.00 96.44 273 VAL A N 1
ATOM 1963 C CA . VAL A 1 273 ? -29.589 10.262 9.600 1.00 96.44 273 VAL A CA 1
ATOM 1964 C C . VAL A 1 273 ? -30.232 9.066 8.894 1.00 96.44 273 VAL A C 1
ATOM 1966 O O . VAL A 1 273 ? -31.452 8.981 8.770 1.00 96.44 273 VAL A O 1
ATOM 1969 N N . HIS A 1 274 ? -29.412 8.130 8.422 1.00 96.56 274 HIS A N 1
ATOM 1970 C CA . HIS A 1 274 ? -29.874 6.907 7.760 1.00 96.56 274 HIS A CA 1
ATOM 1971 C C . HIS A 1 274 ? -30.158 5.790 8.766 1.00 96.56 274 HIS A C 1
ATOM 1973 O O . HIS A 1 274 ? -31.137 5.058 8.627 1.00 96.56 274 HIS A O 1
ATOM 1979 N N . PHE A 1 275 ? -29.298 5.647 9.775 1.00 96.56 275 PHE A N 1
ATOM 1980 C CA . PHE A 1 275 ? -29.473 4.695 10.866 1.00 96.56 275 PHE A CA 1
ATOM 1981 C C . PHE A 1 275 ? -28.618 5.077 12.077 1.00 96.56 275 PHE A C 1
ATOM 1983 O O . PHE A 1 275 ? -27.624 5.787 11.958 1.00 96.56 275 PHE A O 1
ATOM 1990 N N . GLU A 1 276 ? -28.977 4.522 13.236 1.00 94.38 276 GLU A N 1
ATOM 1991 C CA . GLU A 1 276 ? -28.288 4.747 14.522 1.00 94.38 276 GLU A CA 1
ATOM 1992 C C . GLU A 1 276 ? -27.943 3.442 15.262 1.00 94.38 276 GLU A C 1
ATOM 1994 O O . GLU A 1 276 ? -27.364 3.448 16.354 1.00 94.38 276 GLU A O 1
ATOM 1999 N N . LYS A 1 277 ? -28.417 2.302 14.736 1.00 93.31 277 LYS A N 1
ATOM 2000 C CA . LYS A 1 277 ? -28.290 0.984 15.366 1.00 93.31 277 LYS A CA 1
ATOM 2001 C C . LYS A 1 277 ? -28.149 -0.116 14.322 1.00 93.31 277 LYS A C 1
ATOM 2003 O O . LYS A 1 277 ? -29.066 -0.317 13.518 1.00 93.31 277 LYS A O 1
ATOM 2008 N N . ILE A 1 278 ? -27.094 -0.915 14.459 1.00 95.88 278 ILE A N 1
ATOM 2009 C CA . ILE A 1 278 ? -26.802 -2.076 13.606 1.00 95.88 278 ILE A CA 1
ATOM 2010 C C . ILE A 1 278 ? -26.806 -3.369 14.419 1.00 95.88 278 ILE A C 1
ATOM 2012 O O . ILE A 1 278 ? -26.353 -3.409 15.569 1.00 95.88 278 ILE A O 1
ATOM 2016 N N . LEU A 1 279 ? -27.314 -4.441 13.810 1.00 96.38 279 LEU A N 1
ATOM 2017 C CA . LEU A 1 279 ? -27.400 -5.776 14.388 1.00 96.38 279 LEU A CA 1
ATOM 2018 C C . LEU A 1 279 ? -26.052 -6.500 14.288 1.00 96.38 279 LEU A C 1
ATOM 2020 O O . LEU A 1 279 ? -25.904 -7.496 13.592 1.00 96.38 279 LEU A O 1
ATOM 2024 N N . MET A 1 280 ? -25.057 -5.978 15.007 1.00 97.12 280 MET A N 1
ATOM 2025 C CA . MET A 1 280 ? -23.692 -6.504 14.995 1.00 97.12 280 MET A CA 1
ATOM 2026 C C . MET A 1 280 ? -23.013 -6.480 16.364 1.00 97.12 280 MET A C 1
ATOM 2028 O O . MET A 1 280 ? -23.387 -5.734 17.287 1.00 97.12 280 MET A O 1
ATOM 2032 N N . LYS A 1 281 ? -21.964 -7.290 16.484 1.00 97.62 281 LYS A N 1
ATOM 2033 C CA . LYS A 1 281 ? -21.069 -7.337 17.634 1.00 97.62 281 LYS A CA 1
ATOM 2034 C C . LYS A 1 281 ? -19.607 -7.408 17.172 1.00 97.62 281 LYS A C 1
ATOM 2036 O O . LYS A 1 281 ? -19.279 -8.284 16.391 1.00 97.62 281 LYS A O 1
ATOM 2041 N N . PRO A 1 282 ? -18.702 -6.580 17.709 1.00 97.31 282 PRO A N 1
ATOM 2042 C CA . PRO A 1 282 ? -18.976 -5.308 18.383 1.00 97.31 282 PRO A CA 1
ATOM 2043 C C . PRO A 1 282 ? -19.575 -4.283 17.390 1.00 97.31 282 PRO A C 1
ATOM 2045 O O . PRO A 1 282 ? -19.655 -4.580 16.210 1.00 97.31 282 PRO A O 1
ATOM 2048 N N . GLY A 1 283 ? -20.018 -3.101 17.843 1.00 96.06 283 GLY A N 1
ATOM 2049 C CA . GLY A 1 283 ? -20.405 -2.014 16.914 1.00 96.06 283 GLY A CA 1
ATOM 2050 C C . GLY A 1 283 ? -21.874 -1.567 16.879 1.00 96.06 283 GLY A C 1
ATOM 2051 O O . GLY A 1 283 ? -22.203 -0.662 16.124 1.00 96.06 283 GLY A O 1
ATOM 2052 N N . LYS A 1 284 ? -22.755 -2.130 17.721 1.00 95.50 284 LYS A N 1
ATOM 2053 C CA . LYS A 1 284 ? -24.202 -1.812 17.745 1.00 95.50 284 LYS A CA 1
ATOM 2054 C C . LYS A 1 284 ? -24.582 -0.323 17.566 1.00 95.50 284 LYS A C 1
ATOM 2056 O O . LYS A 1 284 ? -25.517 -0.094 16.807 1.00 95.50 284 LYS A O 1
ATOM 2061 N N . PRO A 1 285 ? -23.967 0.662 18.255 1.00 95.94 285 PRO A N 1
ATOM 2062 C CA . PRO A 1 285 ? -24.432 2.052 18.215 1.00 95.94 285 PRO A CA 1
ATOM 2063 C C . PRO A 1 285 ? -23.860 2.887 17.053 1.00 95.94 285 PRO A C 1
ATOM 2065 O O . PRO A 1 285 ? -23.867 4.112 17.141 1.00 95.94 285 PRO A O 1
ATOM 2068 N N . LEU A 1 286 ? -23.338 2.261 15.989 1.00 97.56 286 LEU A N 1
ATOM 2069 C CA . LEU A 1 286 ? -22.891 3.002 14.808 1.00 97.56 286 LEU A CA 1
ATOM 2070 C C . LEU A 1 286 ? -24.032 3.863 14.252 1.00 97.56 286 LEU A C 1
ATOM 2072 O O . LEU A 1 286 ? -25.115 3.351 13.956 1.00 97.56 286 LEU A O 1
ATOM 2076 N N . THR A 1 287 ? -23.749 5.150 14.085 1.00 97.50 287 THR A N 1
ATOM 2077 C CA . THR A 1 287 ? -24.653 6.125 13.473 1.00 97.50 287 THR A CA 1
ATOM 2078 C C . THR A 1 287 ? -24.074 6.605 12.150 1.00 97.50 287 THR A C 1
ATOM 2080 O O . THR A 1 287 ? -22.871 6.841 12.054 1.00 97.50 287 THR A O 1
ATOM 2083 N N . PHE A 1 288 ? -24.920 6.745 11.133 1.00 98.25 288 PHE A N 1
ATOM 2084 C CA . PHE A 1 288 ? -24.528 7.248 9.820 1.00 98.25 288 PHE A CA 1
ATOM 2085 C C . PHE A 1 288 ? -25.514 8.307 9.331 1.00 98.25 288 PHE A C 1
ATOM 2087 O O . PHE A 1 288 ? -26.730 8.090 9.371 1.00 98.25 288 PHE A O 1
ATOM 2094 N N . ALA A 1 289 ? -24.982 9.428 8.850 1.00 97.00 289 ALA A N 1
ATOM 2095 C CA . ALA A 1 289 ? -25.752 10.532 8.304 1.00 97.00 289 ALA A CA 1
ATOM 2096 C C . ALA A 1 289 ? -25.097 11.129 7.051 1.00 97.00 289 ALA A C 1
ATOM 2098 O O . ALA A 1 289 ? -23.878 11.092 6.887 1.00 97.00 289 ALA A O 1
ATOM 2099 N N . GLU A 1 290 ? -25.920 11.713 6.187 1.00 94.88 290 GLU A N 1
ATOM 2100 C CA . GLU A 1 290 ? -25.492 12.598 5.104 1.00 94.88 290 GLU A CA 1
ATOM 2101 C C . GLU A 1 290 ? -25.811 14.034 5.523 1.00 94.88 290 GLU A C 1
ATOM 2103 O O . GLU A 1 290 ? -26.977 14.360 5.758 1.00 94.88 290 GLU A O 1
ATOM 2108 N N . ILE A 1 291 ? -24.793 14.884 5.630 1.00 91.88 291 ILE A N 1
ATOM 2109 C CA . ILE A 1 291 ? -24.957 16.304 5.961 1.00 91.88 291 ILE A CA 1
ATOM 2110 C C . ILE A 1 291 ? -24.682 17.160 4.727 1.00 91.88 291 ILE A C 1
ATOM 2112 O O . ILE A 1 291 ? -23.900 16.782 3.853 1.00 91.88 291 ILE A O 1
ATOM 2116 N N . ILE A 1 292 ? -25.321 18.324 4.651 1.00 85.12 292 ILE A N 1
ATOM 2117 C CA . ILE A 1 292 ? -25.097 19.286 3.569 1.00 85.12 292 ILE A CA 1
ATOM 2118 C C . ILE A 1 292 ? -24.233 20.406 4.135 1.00 85.12 292 ILE A C 1
ATOM 2120 O O . ILE A 1 292 ? -24.713 21.206 4.934 1.00 85.12 292 ILE A O 1
ATOM 2124 N N . ALA A 1 293 ? -22.966 20.460 3.727 1.00 77.69 293 ALA A N 1
ATOM 2125 C CA . ALA A 1 293 ? -22.101 21.587 4.037 1.00 77.69 293 ALA A CA 1
ATOM 2126 C C . ALA A 1 293 ? -22.607 22.812 3.263 1.00 77.69 293 ALA A C 1
ATOM 2128 O O . ALA A 1 293 ? -22.628 22.820 2.024 1.00 77.69 293 ALA A O 1
ATOM 2129 N N . GLN A 1 294 ? -23.077 23.812 4.007 1.00 69.81 294 GLN A N 1
ATOM 2130 C CA . GLN A 1 294 ? -23.489 25.103 3.474 1.00 69.81 294 GLN A CA 1
ATOM 2131 C C . GLN A 1 294 ? -22.324 26.075 3.622 1.00 69.81 294 GLN A C 1
ATOM 2133 O O . GLN A 1 294 ? -21.971 26.470 4.727 1.00 69.81 294 GLN A O 1
ATOM 2138 N N . ASP A 1 295 ? -21.737 26.459 2.498 1.00 64.56 295 ASP A N 1
ATOM 2139 C CA . ASP A 1 295 ? -20.753 27.531 2.424 1.00 64.56 295 ASP A CA 1
ATOM 2140 C C . ASP A 1 295 ? -21.336 28.603 1.499 1.00 64.56 295 ASP A C 1
ATOM 2142 O O . ASP A 1 295 ? -21.806 28.302 0.404 1.00 64.56 295 ASP A O 1
ATOM 2146 N N . THR A 1 296 ? -21.362 29.860 1.938 1.00 59.81 296 THR A N 1
ATOM 2147 C CA . THR A 1 296 ? -21.856 30.973 1.110 1.00 59.81 296 THR A CA 1
ATOM 2148 C C . THR A 1 296 ? -20.907 31.303 -0.046 1.00 59.81 296 THR A C 1
ATOM 2150 O O . THR A 1 296 ? -21.306 31.994 -0.984 1.00 59.81 296 THR A O 1
ATOM 2153 N N . SER A 1 297 ? -19.671 30.797 -0.002 1.00 61.81 297 SER A N 1
ATOM 2154 C CA . SER A 1 297 ? -18.601 31.019 -0.977 1.00 61.81 297 SER A CA 1
ATOM 2155 C C . SER A 1 297 ? -18.295 29.813 -1.878 1.00 61.81 297 SER A C 1
ATOM 2157 O O . SER A 1 297 ? -17.615 29.973 -2.895 1.00 61.81 297 SER A O 1
ATOM 2159 N N . LYS A 1 298 ? -18.815 28.618 -1.560 1.00 65.50 298 LYS A N 1
ATOM 2160 C CA . LYS A 1 298 ? -18.617 27.377 -2.333 1.00 65.50 298 LYS A CA 1
ATOM 2161 C C . LYS A 1 298 ? -19.962 26.708 -2.651 1.00 65.50 298 LYS A C 1
ATOM 2163 O O . LYS A 1 298 ? -20.926 26.874 -1.912 1.00 65.50 298 LYS A O 1
ATOM 2168 N N . PRO A 1 299 ? -20.068 25.934 -3.746 1.00 66.69 299 PRO A N 1
ATOM 2169 C CA . PRO A 1 299 ? -21.265 25.137 -3.999 1.00 66.69 299 PRO A CA 1
ATOM 2170 C C . PRO A 1 299 ? -21.521 24.162 -2.844 1.00 66.69 299 PRO A C 1
ATOM 2172 O O . PRO A 1 299 ? -20.579 23.601 -2.279 1.00 66.69 299 PRO A O 1
ATOM 2175 N N . SER A 1 300 ? -22.798 23.943 -2.520 1.00 75.19 300 SER A N 1
ATOM 2176 C CA . SER A 1 300 ? -23.193 23.015 -1.463 1.00 75.19 300 SER A CA 1
ATOM 2177 C C . SER A 1 300 ? -22.632 21.619 -1.732 1.00 75.19 300 SER A C 1
ATOM 2179 O O . SER A 1 300 ? -22.756 21.066 -2.829 1.00 75.19 300 SER A O 1
ATOM 2181 N N . LYS A 1 301 ? -21.990 21.047 -0.713 1.00 84.19 301 LYS A N 1
ATOM 2182 C CA . LYS A 1 301 ? -21.308 19.755 -0.799 1.00 84.19 301 LYS A CA 1
ATOM 2183 C C . LYS A 1 301 ? -21.911 18.801 0.219 1.00 84.19 301 LYS A C 1
ATOM 2185 O O . LYS A 1 301 ? -22.094 19.148 1.382 1.00 84.19 301 LYS A O 1
ATOM 2190 N N . LYS A 1 302 ? -22.213 17.582 -0.215 1.00 89.56 302 LYS A N 1
ATOM 2191 C CA . LYS A 1 302 ? -22.614 16.511 0.696 1.00 89.56 302 LYS A CA 1
ATOM 2192 C C . LYS A 1 302 ? -21.384 15.949 1.399 1.00 89.56 302 LYS A C 1
ATOM 2194 O O . LYS A 1 302 ? -20.383 15.655 0.746 1.00 89.56 302 LYS A O 1
ATOM 2199 N N . VAL A 1 303 ? -21.479 15.780 2.709 1.00 94.31 303 VAL A N 1
ATOM 2200 C CA . VAL A 1 303 ? -20.428 15.213 3.555 1.00 94.31 303 VAL A CA 1
ATOM 2201 C C . VAL A 1 303 ? -21.003 14.003 4.283 1.00 94.31 303 VAL A C 1
ATOM 2203 O O . VAL A 1 303 ? -22.137 14.024 4.767 1.00 94.31 303 VAL A O 1
ATOM 2206 N N . LEU A 1 304 ? -20.235 12.921 4.336 1.00 97.50 304 LEU A N 1
ATOM 2207 C CA . LEU A 1 304 ? -20.640 11.698 5.022 1.00 97.50 304 LEU A CA 1
ATOM 2208 C C . LEU A 1 304 ? -20.212 11.769 6.486 1.00 97.50 304 LEU A C 1
ATOM 2210 O O . LEU A 1 304 ? -19.026 11.909 6.765 1.00 97.50 304 LEU A O 1
ATOM 2214 N N . ALA A 1 305 ? -21.138 11.628 7.427 1.00 97.81 305 ALA A N 1
ATOM 2215 C CA . ALA A 1 305 ? -20.833 11.658 8.853 1.00 97.81 305 ALA A CA 1
ATOM 2216 C C . ALA A 1 305 ? -21.044 10.281 9.492 1.00 97.81 305 ALA A C 1
ATOM 2218 O O . ALA A 1 305 ? -22.137 9.710 9.434 1.00 97.81 305 ALA A O 1
ATOM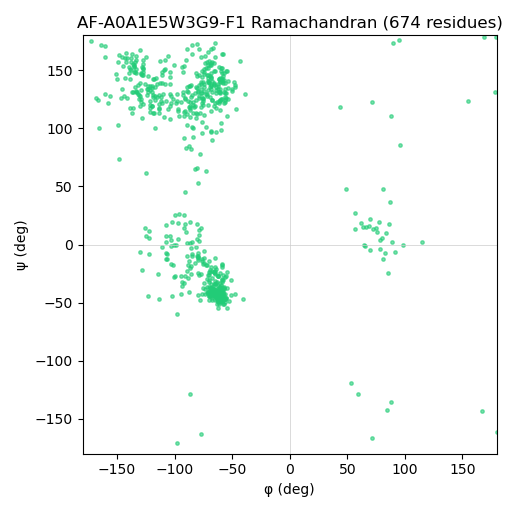 2219 N N . PHE A 1 306 ? -20.001 9.754 10.133 1.00 98.50 306 PHE A N 1
ATOM 2220 C CA . PHE A 1 306 ? -20.042 8.499 10.878 1.00 98.50 306 PHE A CA 1
ATOM 2221 C C . PHE A 1 306 ? -19.829 8.765 12.365 1.00 98.50 306 PHE A C 1
ATOM 2223 O O . PHE A 1 306 ? -18.734 9.121 12.800 1.00 98.50 306 PHE A O 1
ATOM 2230 N N . GLY A 1 307 ? -20.878 8.527 13.149 1.00 97.81 307 GLY A N 1
ATOM 2231 C CA . GLY A 1 307 ? -20.811 8.488 14.603 1.00 97.81 307 GLY A CA 1
ATOM 2232 C C . GLY A 1 307 ? -20.356 7.112 15.075 1.00 97.81 307 GLY A C 1
ATOM 2233 O O . GLY A 1 307 ? -21.179 6.200 15.228 1.00 97.81 307 GLY A O 1
ATOM 2234 N N . LEU A 1 308 ? -19.048 6.939 15.269 1.00 98.31 308 LEU A N 1
ATOM 2235 C CA . LEU A 1 308 ? -18.447 5.661 15.641 1.00 98.31 308 LEU A CA 1
ATOM 2236 C C . LEU A 1 308 ? -18.594 5.386 17.152 1.00 98.31 308 LEU A C 1
ATOM 2238 O O . LEU A 1 308 ? -18.497 6.293 17.982 1.00 98.31 308 LEU A O 1
ATOM 2242 N N . PRO A 1 309 ? -18.781 4.117 17.561 1.00 97.00 309 PRO A N 1
ATOM 2243 C CA . PRO A 1 309 ? -18.885 3.767 18.977 1.00 97.00 309 PRO A CA 1
ATOM 2244 C C . PRO A 1 309 ? -17.625 4.134 19.781 1.00 97.00 309 PRO A C 1
ATOM 2246 O O . PRO A 1 309 ? -16.520 3.843 19.341 1.00 97.00 309 PRO A O 1
ATOM 2249 N N . GLY A 1 310 ? -17.777 4.639 21.012 1.00 96.12 310 GLY A N 1
ATOM 2250 C CA . GLY A 1 310 ? -16.632 5.024 21.864 1.00 96.12 310 GLY A CA 1
ATOM 2251 C C . GLY A 1 310 ? -15.730 3.864 22.319 1.00 96.12 310 GLY A C 1
ATOM 2252 O O . GLY A 1 310 ? -14.548 4.050 22.587 1.00 96.12 310 GLY A O 1
ATOM 2253 N N . ASN A 1 311 ? -16.247 2.632 22.354 1.00 97.62 311 ASN A N 1
ATOM 2254 C CA . ASN A 1 311 ? -15.437 1.451 22.666 1.00 97.62 311 ASN A CA 1
ATOM 2255 C C . ASN A 1 311 ? -14.405 1.178 21.547 1.00 97.62 311 ASN A C 1
ATOM 2257 O O . ASN A 1 311 ? -14.836 0.942 20.414 1.00 97.62 311 ASN A O 1
ATOM 2261 N N . PRO A 1 312 ? -13.088 1.092 21.832 1.00 97.94 312 PRO A N 1
ATOM 2262 C CA . PRO A 1 312 ? -12.062 1.093 20.783 1.00 97.94 312 PRO A CA 1
ATOM 2263 C C . PRO A 1 312 ? -12.177 -0.009 19.729 1.00 97.94 312 PRO A C 1
ATOM 2265 O O . PRO A 1 312 ? -12.017 0.239 18.537 1.00 97.94 312 PRO A O 1
ATOM 2268 N N . VAL A 1 313 ? -12.515 -1.238 20.124 1.00 98.50 313 VAL A N 1
ATOM 2269 C CA . VAL A 1 313 ? -12.683 -2.327 19.148 1.00 98.50 313 VAL A CA 1
ATOM 2270 C C . VAL A 1 313 ? -13.917 -2.085 18.283 1.00 98.50 313 VAL A C 1
ATOM 2272 O O . VAL A 1 313 ? -13.866 -2.289 17.076 1.00 98.50 313 VAL A O 1
ATOM 2275 N N . SER A 1 314 ? -15.028 -1.649 18.887 1.00 98.38 314 SER A N 1
ATOM 2276 C CA . SER A 1 314 ? -16.244 -1.309 18.141 1.00 98.38 314 SER A CA 1
ATOM 2277 C C . SER A 1 314 ? -15.960 -0.214 17.113 1.00 98.38 314 SER A C 1
ATOM 2279 O O . SER A 1 314 ? -16.376 -0.350 15.970 1.00 98.38 314 SER A O 1
ATOM 2281 N N . CYS A 1 315 ? -15.223 0.826 17.515 1.00 98.44 315 CYS A N 1
ATOM 2282 C CA . CYS A 1 315 ? -14.791 1.919 16.652 1.00 98.44 315 CYS A CA 1
ATOM 2283 C C . CYS A 1 315 ? -14.032 1.394 15.425 1.00 98.44 315 CYS A C 1
ATOM 2285 O O . CYS A 1 315 ? -14.448 1.622 14.291 1.00 98.44 315 CYS A O 1
ATOM 2287 N N . MET A 1 316 ? -12.982 0.596 15.649 1.00 98.12 316 MET A N 1
ATOM 2288 C CA . MET A 1 316 ? -12.142 0.074 14.569 1.00 98.12 316 MET A CA 1
ATOM 2289 C C . MET A 1 316 ? -12.871 -0.930 13.666 1.00 98.12 316 MET A C 1
ATOM 2291 O O . MET A 1 316 ? -12.673 -0.938 12.452 1.00 98.12 316 MET A O 1
ATOM 2295 N N . VAL A 1 317 ? -13.732 -1.782 14.227 1.00 98.56 317 VAL A N 1
ATOM 2296 C CA . VAL A 1 317 ? -14.546 -2.723 13.441 1.00 98.56 317 VAL A CA 1
ATOM 2297 C C . VAL A 1 317 ? -15.539 -1.963 12.557 1.00 98.56 317 VAL A C 1
ATOM 2299 O O . VAL A 1 317 ? -15.649 -2.269 11.372 1.00 98.56 317 VAL A O 1
ATOM 2302 N N . CYS A 1 318 ? -16.211 -0.937 13.087 1.00 98.62 318 CYS A N 1
ATOM 2303 C CA . CYS A 1 318 ? -17.109 -0.091 12.300 1.00 98.62 318 CYS A CA 1
ATOM 2304 C C . CYS A 1 318 ? -16.361 0.707 11.220 1.00 98.62 318 CYS A C 1
ATOM 2306 O O . CYS A 1 318 ? -16.848 0.806 10.094 1.00 98.62 318 CYS A O 1
ATOM 2308 N N . PHE A 1 319 ? -15.165 1.221 11.522 1.00 98.69 319 PHE A N 1
ATOM 2309 C CA . PHE A 1 319 ? -14.319 1.876 10.526 1.00 98.69 319 PHE A CA 1
ATOM 2310 C C . PHE A 1 319 ? -14.024 0.937 9.348 1.00 98.69 319 PHE A C 1
ATOM 2312 O O . PHE A 1 319 ? -14.302 1.277 8.200 1.00 98.69 319 PHE A O 1
ATOM 2319 N N . ASN A 1 320 ? -13.551 -0.280 9.627 1.00 98.44 320 ASN A N 1
ATOM 2320 C CA . ASN A 1 320 ? -13.239 -1.252 8.579 1.00 98.44 320 ASN A CA 1
ATOM 2321 C C . ASN A 1 320 ? -14.473 -1.660 7.763 1.00 98.44 320 ASN A C 1
ATOM 2323 O O . ASN A 1 320 ? -14.411 -1.708 6.542 1.00 98.44 320 ASN A O 1
ATOM 2327 N N . LEU A 1 321 ? -15.604 -1.945 8.409 1.00 98.25 321 LEU A N 1
ATOM 2328 C CA . LEU A 1 321 ? -16.763 -2.505 7.709 1.00 98.25 321 LEU A CA 1
ATOM 2329 C C . LEU A 1 321 ? -17.584 -1.477 6.926 1.00 98.25 321 LEU A C 1
ATOM 2331 O O . LEU A 1 321 ? -18.227 -1.863 5.954 1.00 98.25 321 LEU A O 1
ATOM 2335 N N . PHE A 1 322 ? -17.572 -0.201 7.324 1.00 98.62 322 PHE A N 1
ATOM 2336 C CA . PHE A 1 322 ? -18.443 0.824 6.732 1.00 98.62 322 PHE A CA 1
ATOM 2337 C C . PHE A 1 322 ? -17.671 2.007 6.153 1.00 98.62 322 PHE A C 1
ATOM 2339 O O . PHE A 1 322 ? -17.961 2.438 5.038 1.00 98.62 322 PHE A O 1
ATOM 2346 N N . VAL A 1 323 ? -16.665 2.510 6.872 1.00 98.56 323 VAL A N 1
ATOM 2347 C CA . VAL A 1 323 ? -15.912 3.697 6.443 1.00 98.56 323 VAL A CA 1
ATOM 2348 C C . VAL A 1 323 ? -14.928 3.345 5.327 1.00 98.56 323 VAL A C 1
ATOM 2350 O O . VAL A 1 323 ? -14.868 4.065 4.335 1.00 98.56 323 VAL A O 1
ATOM 2353 N N . VAL A 1 324 ? -14.211 2.218 5.415 1.00 98.31 324 VAL A N 1
ATOM 2354 C CA . VAL A 1 324 ? -13.275 1.793 4.352 1.00 98.31 324 VAL A CA 1
ATOM 2355 C C . VAL A 1 324 ? -13.985 1.583 3.003 1.00 98.31 324 VAL A C 1
ATOM 2357 O O . VAL A 1 324 ? -13.517 2.145 2.010 1.00 98.31 324 VAL A O 1
ATOM 2360 N N . PRO A 1 325 ? -15.127 0.869 2.911 1.00 97.88 325 PRO A N 1
ATOM 2361 C CA . PRO A 1 325 ? -15.868 0.783 1.654 1.00 97.88 325 PRO A CA 1
ATOM 2362 C C . PRO A 1 325 ? -16.356 2.140 1.133 1.00 97.88 325 PRO A C 1
ATOM 2364 O O . PRO A 1 325 ? -16.296 2.382 -0.072 1.00 97.88 325 PRO A O 1
ATOM 2367 N N . ALA A 1 326 ? -16.784 3.051 2.015 1.00 98.19 326 ALA A N 1
ATOM 2368 C CA . ALA A 1 326 ? -17.161 4.407 1.616 1.00 98.19 326 ALA A CA 1
ATOM 2369 C C . ALA A 1 326 ? -15.966 5.179 1.029 1.00 98.19 326 ALA A C 1
ATOM 2371 O O . ALA A 1 326 ? -16.084 5.752 -0.053 1.00 98.19 326 ALA A O 1
ATOM 2372 N N . ILE A 1 327 ? -14.800 5.128 1.687 1.00 97.88 327 ILE A N 1
ATOM 2373 C CA . ILE A 1 327 ? -13.546 5.727 1.204 1.00 97.88 327 ILE A CA 1
ATOM 2374 C C . ILE A 1 327 ? -13.189 5.184 -0.180 1.00 97.88 327 ILE A C 1
ATOM 2376 O O . ILE A 1 327 ? -12.918 5.966 -1.092 1.00 97.88 327 ILE A O 1
ATOM 2380 N N . ARG A 1 328 ? -13.213 3.858 -0.361 1.00 96.62 328 ARG A N 1
ATOM 2381 C CA . ARG A 1 328 ? -12.903 3.215 -1.648 1.00 96.62 328 ARG A CA 1
ATOM 2382 C C . ARG A 1 328 ? -13.851 3.679 -2.747 1.00 96.62 328 ARG A C 1
ATOM 2384 O O . ARG A 1 328 ? -13.398 4.043 -3.831 1.00 96.62 328 ARG A O 1
ATOM 2391 N N . LEU A 1 329 ? -15.151 3.735 -2.457 1.00 95.94 329 LEU A N 1
ATOM 2392 C CA . LEU A 1 329 ? -16.146 4.174 -3.431 1.00 95.94 329 LEU A CA 1
ATOM 2393 C C . LEU A 1 329 ? -15.978 5.653 -3.809 1.00 95.94 329 LEU A C 1
ATOM 2395 O O . LEU A 1 329 ? -16.099 5.985 -4.991 1.00 95.94 329 LEU A O 1
ATOM 2399 N N . LEU A 1 330 ? -15.677 6.531 -2.847 1.00 96.00 330 LEU A N 1
ATOM 2400 C CA . LEU A 1 330 ? -15.356 7.941 -3.111 1.00 96.00 330 LEU A CA 1
ATOM 2401 C C . LEU A 1 330 ? -14.051 8.094 -3.903 1.00 96.00 330 LEU A C 1
ATOM 2403 O O . LEU A 1 330 ? -13.969 8.953 -4.773 1.00 96.00 330 LEU A O 1
ATOM 2407 N N . SER A 1 331 ? -13.081 7.208 -3.667 1.00 95.81 331 SER A N 1
ATOM 2408 C CA . SER A 1 331 ? -11.792 7.161 -4.376 1.00 95.81 331 SER A CA 1
ATOM 2409 C C . SER A 1 331 ? -11.876 6.508 -5.763 1.00 95.81 331 SER A C 1
ATOM 2411 O O . SER A 1 331 ? -10.847 6.239 -6.372 1.00 95.81 331 SER A O 1
ATOM 2413 N N . GLY A 1 332 ? -13.080 6.201 -6.259 1.00 95.12 332 GLY A N 1
ATOM 2414 C CA . GLY A 1 332 ? -13.294 5.687 -7.615 1.00 95.12 332 GLY A CA 1
ATOM 2415 C C . GLY A 1 332 ? -13.235 4.167 -7.779 1.00 95.12 332 GLY A C 1
ATOM 2416 O O . GLY A 1 332 ? -13.416 3.694 -8.896 1.00 95.12 332 GLY A O 1
ATOM 2417 N N . TRP A 1 333 ? -13.042 3.388 -6.709 1.00 94.62 333 TRP A N 1
ATOM 2418 C CA . TRP A 1 333 ? -12.948 1.928 -6.812 1.00 94.62 333 TRP A CA 1
ATOM 2419 C C . TRP A 1 333 ? -14.238 1.334 -7.388 1.00 94.62 333 TRP A C 1
ATOM 2421 O O . TRP A 1 333 ? -15.339 1.632 -6.914 1.00 94.62 333 TRP A O 1
ATOM 2431 N N . SER A 1 334 ? -14.093 0.456 -8.381 1.00 90.38 334 SER A N 1
ATOM 2432 C CA . SER A 1 334 ? -15.208 -0.280 -8.991 1.00 90.38 334 SER A CA 1
ATOM 2433 C C . SER A 1 334 ? -15.816 -1.301 -8.025 1.00 90.38 334 SER A C 1
ATOM 2435 O O . SER A 1 334 ? -17.034 -1.451 -7.965 1.00 90.38 334 SER A O 1
ATOM 2437 N N . ASN A 1 335 ? -14.974 -1.950 -7.216 1.00 92.81 335 ASN A N 1
ATOM 2438 C CA . ASN A 1 335 ? -15.384 -2.826 -6.126 1.00 92.81 335 ASN A CA 1
ATOM 2439 C C . ASN A 1 335 ? -14.901 -2.265 -4.774 1.00 92.81 335 ASN A C 1
ATOM 2441 O O . ASN A 1 335 ? -13.736 -2.450 -4.412 1.00 92.81 335 ASN A O 1
ATOM 2445 N N . PRO A 1 336 ? -15.772 -1.591 -4.001 1.00 94.06 336 PRO A N 1
ATOM 2446 C CA . PRO A 1 336 ? -15.395 -1.016 -2.712 1.00 94.06 336 PRO A CA 1
ATOM 2447 C C . PRO A 1 336 ? -15.351 -2.046 -1.574 1.00 94.06 336 PRO A C 1
ATOM 2449 O O . PRO A 1 336 ? -14.903 -1.723 -0.472 1.00 94.06 336 PRO A O 1
ATOM 2452 N N . HIS A 1 337 ? -15.829 -3.274 -1.789 1.00 94.38 337 HIS A N 1
ATOM 2453 C CA . HIS A 1 337 ? -15.961 -4.258 -0.720 1.00 94.38 337 HIS A CA 1
ATOM 2454 C C . HIS A 1 337 ? -14.597 -4.773 -0.242 1.00 94.38 337 HIS A C 1
ATOM 2456 O O . HIS A 1 337 ? -13.646 -4.925 -1.010 1.00 94.38 337 HIS A O 1
ATOM 2462 N N . LEU A 1 338 ? -14.500 -5.063 1.057 1.00 94.38 338 LEU A N 1
ATOM 2463 C CA . LEU A 1 338 ? -13.358 -5.783 1.613 1.00 94.38 338 LEU A CA 1
ATOM 2464 C C . LEU A 1 338 ? -13.352 -7.233 1.115 1.00 94.38 338 LEU A C 1
ATOM 2466 O O . LEU A 1 338 ? -14.409 -7.858 0.975 1.00 94.38 338 LEU A O 1
ATOM 2470 N N . GLN A 1 339 ? -12.153 -7.762 0.868 1.00 94.50 339 GLN A N 1
ATOM 2471 C CA . GLN A 1 339 ? -11.977 -9.124 0.384 1.00 94.50 339 GLN A CA 1
ATOM 2472 C C . GLN A 1 339 ? -12.463 -10.124 1.435 1.00 94.50 339 GLN A C 1
ATOM 2474 O O . GLN A 1 339 ? -12.067 -10.060 2.601 1.00 94.50 339 GLN A O 1
ATOM 2479 N N . ARG A 1 340 ? -13.300 -11.063 0.993 1.00 95.56 340 ARG A N 1
ATOM 2480 C CA . ARG A 1 340 ? -13.788 -12.184 1.794 1.00 95.56 340 ARG A CA 1
ATOM 2481 C C . ARG A 1 340 ? -13.154 -13.477 1.327 1.00 95.56 340 ARG A C 1
ATOM 2483 O O . ARG A 1 340 ? -13.048 -13.725 0.128 1.00 95.56 340 ARG A O 1
ATOM 2490 N N . VAL A 1 341 ? -12.766 -14.304 2.282 1.00 96.19 341 VAL A N 1
ATOM 2491 C CA . VAL A 1 341 ? -12.271 -15.661 2.052 1.00 96.19 341 VAL A CA 1
ATOM 2492 C C . VAL A 1 341 ? -12.945 -16.623 3.013 1.00 96.19 341 VAL A C 1
ATOM 2494 O O . VAL A 1 341 ? -13.494 -16.216 4.032 1.00 96.19 341 VAL A O 1
ATOM 2497 N N . HIS A 1 342 ? -12.892 -17.911 2.698 1.00 97.56 342 HIS A N 1
ATOM 2498 C CA . HIS A 1 342 ? -13.235 -18.943 3.665 1.00 97.56 342 HIS A CA 1
ATOM 2499 C C . HIS A 1 342 ? -11.981 -19.333 4.442 1.00 97.56 342 HIS A C 1
ATOM 2501 O O . HIS A 1 342 ? -10.937 -19.587 3.841 1.00 97.56 342 HIS A O 1
ATOM 2507 N N . ALA A 1 343 ? -12.097 -19.396 5.764 1.00 97.25 343 ALA A N 1
ATOM 2508 C CA . ALA A 1 343 ? -11.051 -19.875 6.654 1.00 97.25 343 ALA A CA 1
ATOM 2509 C C . ALA A 1 343 ? -11.605 -20.963 7.577 1.00 97.25 343 ALA A C 1
ATOM 2511 O O . ALA A 1 343 ? -12.771 -20.919 7.974 1.00 97.25 343 ALA A O 1
ATOM 2512 N N . ARG A 1 344 ? -10.783 -21.950 7.928 1.00 97.88 344 ARG A N 1
ATOM 2513 C CA . ARG A 1 344 ? -11.145 -22.973 8.912 1.00 97.88 344 ARG A CA 1
ATOM 2514 C C . ARG A 1 344 ? -10.766 -22.539 10.314 1.00 97.88 344 ARG A C 1
ATOM 2516 O O . ARG A 1 344 ? -9.664 -22.051 10.551 1.00 97.88 344 ARG A O 1
ATOM 2523 N N . LEU A 1 345 ? -11.673 -22.739 11.260 1.00 97.88 345 LEU A N 1
ATOM 2524 C CA . LEU A 1 345 ? -11.417 -22.445 12.665 1.00 97.88 345 LEU A CA 1
ATOM 2525 C C . LEU A 1 345 ? -10.361 -23.400 13.235 1.00 97.88 345 LEU A C 1
ATOM 2527 O O . LEU A 1 345 ? -10.550 -24.611 13.226 1.00 97.88 345 LEU A O 1
ATOM 2531 N N . SER A 1 346 ? -9.286 -22.864 13.803 1.00 94.81 346 SER A N 1
ATOM 2532 C CA . SER A 1 346 ? -8.286 -23.666 14.531 1.00 94.81 346 SER A CA 1
ATOM 2533 C C . SER A 1 346 ? -8.807 -24.215 15.866 1.00 94.81 346 SER A C 1
ATOM 2535 O O . SER A 1 346 ? -8.336 -25.241 16.344 1.00 94.81 346 SER A O 1
ATOM 2537 N N . HIS A 1 347 ? -9.787 -23.540 16.472 1.00 93.56 347 HIS A N 1
ATOM 2538 C CA . HIS A 1 347 ? -10.345 -23.868 17.783 1.00 93.56 347 HIS A CA 1
ATOM 2539 C C . HIS A 1 347 ? -11.863 -23.637 17.787 1.00 93.56 347 HIS A C 1
ATOM 2541 O O . HIS A 1 347 ? -12.350 -22.827 16.993 1.00 93.56 347 HIS A O 1
ATOM 2547 N N . PRO A 1 348 ? -12.626 -24.292 18.684 1.00 96.00 348 PRO A N 1
ATOM 2548 C CA . PRO A 1 348 ? -14.055 -24.043 18.802 1.00 96.00 348 PRO A CA 1
ATOM 2549 C C . PRO A 1 348 ? -14.357 -22.590 19.185 1.00 96.00 348 PRO A C 1
ATOM 2551 O O . PRO A 1 348 ? -13.662 -21.996 20.013 1.00 96.00 348 PRO A O 1
ATOM 2554 N N . LEU A 1 349 ? -15.427 -22.030 18.626 1.00 95.31 349 LEU A N 1
ATOM 2555 C CA . LEU A 1 349 ? -15.823 -20.637 18.825 1.00 95.31 349 LEU A CA 1
ATOM 2556 C C . LEU A 1 349 ? -17.302 -20.562 19.198 1.00 95.31 349 LEU A C 1
ATOM 2558 O O . LEU A 1 349 ? -18.154 -21.115 18.509 1.00 95.31 349 LEU A O 1
ATOM 2562 N N . ARG A 1 350 ? -17.631 -19.870 20.293 1.00 94.81 350 ARG A N 1
ATOM 2563 C CA . ARG A 1 350 ? -19.023 -19.701 20.727 1.00 94.81 350 ARG A CA 1
ATOM 2564 C C . ARG A 1 350 ? -19.663 -18.502 20.036 1.00 94.81 350 ARG A C 1
ATOM 2566 O O . ARG A 1 350 ? -19.246 -17.372 20.275 1.00 94.81 350 ARG A O 1
ATOM 2573 N N . ALA A 1 351 ? -20.700 -18.757 19.247 1.00 95.12 351 ALA A N 1
ATOM 2574 C CA . ALA A 1 351 ? -21.493 -17.722 18.607 1.00 95.12 351 ALA A CA 1
ATOM 2575 C C . ALA A 1 351 ? -22.309 -16.913 19.625 1.00 95.12 351 ALA A C 1
ATOM 2577 O O . ALA A 1 351 ? -22.783 -17.433 20.640 1.00 95.12 351 ALA A O 1
ATOM 2578 N N . ASP A 1 352 ? -22.507 -15.631 19.331 1.00 95.75 352 ASP A N 1
ATOM 2579 C CA . ASP A 1 352 ? -23.480 -14.806 20.041 1.00 95.75 352 ASP A CA 1
ATOM 2580 C C . ASP A 1 352 ? -24.906 -15.255 19.654 1.00 95.75 352 ASP A C 1
ATOM 2582 O O . ASP A 1 352 ? -25.145 -15.592 18.496 1.00 95.75 352 ASP A O 1
ATOM 2586 N N . PRO A 1 353 ? -25.869 -15.309 20.587 1.00 94.88 353 PRO A N 1
ATOM 2587 C CA . PRO A 1 353 ? -27.221 -15.781 20.282 1.00 94.88 353 PRO A CA 1
ATOM 2588 C C . PRO A 1 353 ? -28.089 -14.765 19.529 1.00 94.88 353 PRO A C 1
ATOM 2590 O O . PRO A 1 353 ? -29.167 -15.128 19.069 1.00 94.88 353 PRO A O 1
ATOM 2593 N N . HIS A 1 354 ? -27.677 -13.497 19.433 1.00 94.12 354 HIS A N 1
ATOM 2594 C CA . HIS A 1 354 ? -28.565 -12.430 18.958 1.00 94.12 354 HIS A CA 1
ATOM 2595 C C . HIS A 1 354 ? -27.993 -11.585 17.826 1.00 94.12 354 HIS A C 1
ATOM 2597 O O . HIS A 1 354 ? -28.753 -10.903 17.144 1.00 94.12 354 HIS A O 1
ATOM 2603 N N . ARG A 1 355 ? -26.669 -11.543 17.659 1.00 94.75 355 ARG A N 1
ATOM 2604 C CA . ARG A 1 355 ? -26.017 -10.645 16.697 1.00 94.75 355 ARG A CA 1
ATOM 2605 C C . ARG A 1 355 ? -24.894 -11.353 15.971 1.00 94.75 355 ARG A C 1
ATOM 2607 O O . ARG A 1 355 ? -24.146 -12.093 16.600 1.00 94.75 355 ARG A O 1
ATOM 2614 N N . THR A 1 356 ? -24.733 -11.055 14.688 1.00 96.38 356 THR A N 1
ATOM 2615 C CA . THR A 1 356 ? -23.539 -11.456 13.942 1.00 96.38 356 THR A CA 1
ATOM 2616 C C . THR A 1 356 ? -22.309 -10.862 14.625 1.00 96.38 356 THR A C 1
ATOM 2618 O O . THR A 1 356 ? -22.253 -9.652 14.883 1.00 96.38 356 THR A O 1
ATOM 2621 N N . GLU A 1 357 ? -21.350 -11.715 14.979 1.00 98.06 357 GLU A N 1
ATOM 2622 C CA . GLU A 1 357 ? -20.102 -11.303 15.609 1.00 98.06 357 GLU A CA 1
ATOM 2623 C C . GLU A 1 357 ? -18.986 -11.207 14.566 1.00 98.06 357 GLU A C 1
ATOM 2625 O O . GLU A 1 357 ? -18.666 -12.183 13.903 1.00 98.06 357 GLU A O 1
ATOM 2630 N N . PHE A 1 358 ? -18.363 -10.034 14.467 1.00 98.38 358 PHE A N 1
ATOM 2631 C CA . PHE A 1 358 ? -17.122 -9.799 13.735 1.00 98.38 358 PHE A CA 1
ATOM 2632 C C . PHE A 1 358 ? -15.951 -10.091 14.670 1.00 98.38 358 PHE A C 1
ATOM 2634 O O . PHE A 1 358 ? -15.439 -9.225 15.397 1.00 98.38 358 PHE A O 1
ATOM 2641 N N . HIS A 1 359 ? -15.596 -11.369 14.715 1.00 98.44 359 HIS A N 1
ATOM 2642 C CA . HIS A 1 359 ? -14.609 -11.908 15.636 1.00 98.44 359 HIS A CA 1
ATOM 2643 C C . HIS A 1 359 ? -13.204 -11.648 15.098 1.00 98.44 359 HIS A C 1
ATOM 2645 O O . HIS A 1 359 ? -12.883 -12.038 13.979 1.00 98.44 359 HIS A O 1
ATOM 2651 N N . ARG A 1 360 ? -12.346 -10.990 15.879 1.00 98.31 360 ARG A N 1
ATOM 2652 C CA . ARG A 1 360 ? -10.989 -10.674 15.426 1.00 98.31 360 ARG A CA 1
ATOM 2653 C C . ARG A 1 360 ? -10.156 -11.942 15.390 1.00 98.31 360 ARG A C 1
ATOM 2655 O O . ARG A 1 360 ? -10.081 -12.662 16.392 1.00 98.31 360 ARG A O 1
ATOM 2662 N N . ALA A 1 361 ? -9.500 -12.166 14.262 1.00 97.75 361 ALA A N 1
ATOM 2663 C CA . ALA A 1 361 ? -8.656 -13.323 14.054 1.00 97.75 361 ALA A CA 1
ATOM 2664 C C . ALA A 1 361 ? -7.352 -12.966 13.345 1.00 97.75 361 ALA A C 1
ATOM 2666 O O . ALA A 1 361 ? -7.244 -11.962 12.635 1.00 97.75 361 ALA A O 1
ATOM 2667 N N . VAL A 1 362 ? -6.371 -13.836 13.551 1.00 96.75 362 VAL A N 1
ATOM 2668 C CA . VAL A 1 362 ? -5.205 -13.973 12.689 1.00 96.75 362 VAL A CA 1
ATOM 2669 C C . VAL A 1 362 ? -5.500 -15.127 11.740 1.00 96.75 362 VAL A C 1
ATOM 2671 O O . VAL A 1 362 ? -5.667 -16.262 12.186 1.00 96.75 362 VAL A O 1
ATOM 2674 N N . ILE A 1 363 ? -5.603 -14.845 10.447 1.00 94.81 363 ILE A N 1
ATOM 2675 C CA . ILE A 1 363 ? -5.730 -15.861 9.405 1.00 94.81 363 ILE A CA 1
ATOM 2676 C C . ILE A 1 363 ? -4.406 -16.032 8.670 1.00 94.81 363 ILE A C 1
ATOM 2678 O O . ILE A 1 363 ? -3.712 -15.056 8.388 1.00 94.81 363 ILE A O 1
ATOM 2682 N N . ARG A 1 364 ? -4.045 -17.279 8.382 1.00 93.56 364 ARG A N 1
ATOM 2683 C CA . ARG A 1 364 ? -2.822 -17.650 7.661 1.00 93.56 364 ARG A CA 1
ATOM 2684 C C . ARG A 1 364 ? -3.133 -18.693 6.604 1.00 93.56 364 ARG A C 1
ATOM 2686 O O . ARG A 1 364 ? -4.044 -19.496 6.796 1.00 93.56 364 ARG A O 1
ATOM 2693 N N . TRP A 1 365 ? -2.393 -18.664 5.504 1.00 93.88 365 TRP A N 1
ATOM 2694 C CA . TRP A 1 365 ? -2.441 -19.727 4.508 1.00 93.88 365 TRP A CA 1
ATOM 2695 C C . TRP A 1 365 ? -1.547 -20.877 4.957 1.00 93.88 365 TRP A C 1
ATOM 2697 O O . TRP A 1 365 ? -0.392 -20.639 5.290 1.00 93.88 365 TRP A O 1
ATOM 2707 N N . VAL A 1 366 ? -2.070 -22.097 4.942 1.00 92.81 366 VAL A N 1
ATOM 2708 C CA . VAL A 1 366 ? -1.330 -23.316 5.287 1.00 92.81 366 VAL A CA 1
ATOM 2709 C C . VAL A 1 366 ? -1.473 -24.348 4.170 1.00 92.81 366 VAL A C 1
ATOM 2711 O O . VAL A 1 366 ? -2.443 -24.326 3.410 1.00 92.81 366 VAL A O 1
ATOM 2714 N N . LEU A 1 367 ? -0.508 -25.265 4.061 1.00 95.06 367 LEU A N 1
ATOM 2715 C CA . LEU A 1 367 ? -0.541 -26.344 3.061 1.00 95.06 367 LEU A CA 1
ATOM 2716 C C . LEU A 1 367 ? -1.610 -27.410 3.350 1.00 95.06 367 LEU A C 1
ATOM 2718 O O . LEU A 1 367 ? -2.069 -28.072 2.423 1.00 95.06 367 LEU A O 1
ATOM 2722 N N . ASP A 1 368 ? -2.017 -27.545 4.611 1.00 93.62 368 ASP A N 1
ATOM 2723 C CA . ASP A 1 368 ? -3.150 -28.364 5.033 1.00 93.62 368 ASP A CA 1
ATOM 2724 C C . ASP A 1 368 ? -3.970 -27.601 6.079 1.00 93.62 368 ASP A C 1
ATOM 2726 O O . ASP A 1 368 ? -3.497 -27.336 7.186 1.00 93.62 368 ASP A O 1
ATOM 2730 N N . ASP A 1 369 ? -5.195 -27.224 5.718 1.00 93.31 369 ASP A N 1
ATOM 2731 C CA . ASP A 1 369 ? -6.135 -26.495 6.574 1.00 93.31 369 ASP A CA 1
ATOM 2732 C C . ASP A 1 369 ? -6.865 -27.389 7.599 1.00 93.31 369 ASP A C 1
ATOM 2734 O O . ASP A 1 369 ? -7.732 -26.917 8.341 1.00 93.31 369 ASP A O 1
ATOM 2738 N N . GLY A 1 370 ? -6.521 -28.680 7.646 1.00 90.12 370 GLY A N 1
ATOM 2739 C CA . GLY A 1 370 ? -7.188 -29.715 8.433 1.00 90.12 370 GLY A CA 1
ATOM 2740 C C . GLY A 1 370 ? -8.185 -30.549 7.624 1.00 90.12 370 GLY A C 1
ATOM 2741 O O . GLY A 1 370 ? -8.809 -31.452 8.181 1.00 90.12 370 GLY A O 1
ATOM 2742 N N . SER A 1 371 ? -8.354 -30.269 6.326 1.00 91.94 371 SER A N 1
ATOM 2743 C CA . SER A 1 371 ? -9.146 -31.086 5.394 1.00 91.94 371 SER A CA 1
ATOM 2744 C C . SER A 1 371 ? -8.315 -31.891 4.392 1.00 91.94 371 SER A C 1
ATOM 2746 O O . SER A 1 371 ? -8.883 -32.502 3.482 1.00 91.94 371 SER A O 1
ATOM 2748 N N . GLY A 1 372 ? -6.987 -31.912 4.544 1.00 92.94 372 GLY A N 1
ATOM 2749 C CA . GLY A 1 372 ? -6.060 -32.533 3.597 1.00 92.94 372 GLY A CA 1
ATOM 2750 C C . GLY A 1 372 ? -5.825 -31.684 2.345 1.00 92.94 372 GLY A C 1
ATOM 2751 O O . GLY A 1 372 ? -5.448 -32.219 1.302 1.00 92.94 372 GLY A O 1
ATOM 2752 N N . ARG A 1 373 ? -6.116 -30.378 2.404 1.00 94.38 373 ARG A N 1
ATOM 2753 C CA . ARG A 1 373 ? -6.005 -29.426 1.286 1.00 94.38 373 ARG A CA 1
ATOM 2754 C C . ARG A 1 373 ? -5.423 -28.096 1.772 1.00 94.38 373 ARG A C 1
ATOM 2756 O O . ARG A 1 373 ? -5.678 -27.724 2.917 1.00 94.38 373 ARG A O 1
ATOM 2763 N N . PRO A 1 374 ? -4.709 -27.346 0.916 1.00 96.06 374 PRO A N 1
ATOM 2764 C CA . PRO A 1 374 ? -4.228 -26.023 1.281 1.00 96.06 374 PRO A CA 1
ATOM 2765 C C . PRO A 1 374 ? -5.392 -25.040 1.425 1.00 96.06 374 PRO A C 1
ATOM 2767 O O . PRO A 1 374 ? -6.370 -25.102 0.674 1.00 96.06 374 PRO A O 1
ATOM 2770 N N . GLY A 1 375 ? -5.283 -24.122 2.381 1.00 95.50 375 GLY A N 1
ATOM 2771 C CA . GLY A 1 375 ? -6.342 -23.163 2.671 1.00 95.50 375 GLY A CA 1
ATOM 2772 C C . GLY A 1 375 ? -6.009 -22.222 3.821 1.00 95.50 375 GLY A C 1
ATOM 2773 O O . GLY A 1 375 ? -4.949 -22.311 4.443 1.00 95.50 375 GLY A O 1
ATOM 2774 N N . TYR A 1 376 ? -6.925 -21.296 4.108 1.00 97.06 376 TYR A N 1
ATOM 2775 C CA . TYR A 1 376 ? -6.780 -20.394 5.246 1.00 97.06 376 TYR A CA 1
ATOM 2776 C C . TYR A 1 376 ? -7.218 -21.065 6.549 1.00 97.06 376 TYR A C 1
ATOM 2778 O O . TYR A 1 376 ? -8.298 -21.650 6.627 1.00 97.06 376 TYR A O 1
ATOM 2786 N N . VAL A 1 377 ? -6.426 -20.891 7.604 1.00 97.19 377 VAL A N 1
ATOM 2787 C CA . VAL A 1 377 ? -6.786 -21.249 8.983 1.00 97.19 377 VAL A CA 1
ATOM 2788 C C . VAL A 1 377 ? -6.852 -19.987 9.828 1.00 97.19 377 VAL A C 1
ATOM 2790 O O . VAL A 1 377 ? -6.003 -19.107 9.705 1.00 97.19 377 VAL A O 1
ATOM 2793 N N . ALA A 1 378 ? -7.867 -19.905 10.686 1.00 97.31 378 ALA A N 1
ATOM 2794 C CA . ALA A 1 378 ? -8.150 -18.769 11.545 1.00 97.31 378 ALA A CA 1
ATOM 2795 C C . ALA A 1 378 ? -7.893 -19.075 13.020 1.00 97.31 378 ALA A C 1
ATOM 2797 O O . ALA A 1 378 ? -8.427 -20.041 13.573 1.00 97.31 378 ALA A O 1
ATOM 2798 N N . GLU A 1 379 ? -7.141 -18.201 13.681 1.00 96.62 379 GLU A N 1
ATOM 2799 C CA . GLU A 1 379 ? -6.912 -18.192 15.124 1.00 96.62 379 GLU A CA 1
ATOM 2800 C C . GLU A 1 379 ? -7.543 -16.958 15.763 1.00 96.62 379 GLU A C 1
ATOM 2802 O O . GLU A 1 379 ? -7.302 -15.829 15.343 1.00 96.62 379 GLU A O 1
ATOM 2807 N N . SER A 1 380 ? -8.348 -17.169 16.805 1.00 96.94 380 SER A N 1
ATOM 2808 C CA . SER A 1 380 ? -8.910 -16.073 17.596 1.00 96.94 380 SER A CA 1
ATOM 2809 C C . SER A 1 380 ? -7.801 -15.258 18.260 1.00 96.94 380 SER A C 1
ATOM 2811 O O . SER A 1 380 ? -6.850 -15.814 18.808 1.00 96.94 380 SER A O 1
ATOM 2813 N N . THR A 1 381 ? -7.974 -13.938 18.341 1.00 96.56 381 THR A N 1
ATOM 2814 C CA . THR A 1 381 ? -7.094 -13.071 19.149 1.00 96.56 381 THR A CA 1
ATOM 2815 C C . THR A 1 381 ? -7.381 -13.131 20.663 1.00 96.56 381 THR A C 1
ATOM 2817 O O . THR A 1 381 ? -6.930 -12.280 21.444 1.00 96.56 381 THR A O 1
ATOM 2820 N N . GLY A 1 382 ? -8.148 -14.132 21.107 1.00 95.25 382 GLY A N 1
ATOM 2821 C CA . GLY A 1 382 ? -8.501 -14.378 22.502 1.00 95.25 382 GLY A CA 1
ATOM 2822 C C . GLY A 1 382 ? -9.754 -13.614 22.925 1.00 95.25 382 GLY A C 1
ATOM 2823 O O . GLY A 1 382 ? -10.752 -13.585 22.211 1.00 95.25 382 GLY A O 1
ATOM 2824 N N . HIS A 1 383 ? -9.735 -12.989 24.107 1.00 95.06 383 HIS A N 1
ATOM 2825 C CA . HIS A 1 383 ? -10.912 -12.295 24.647 1.00 95.06 383 HIS A CA 1
ATOM 2826 C C . HIS A 1 383 ? -11.403 -11.153 23.744 1.00 95.06 383 HIS A C 1
ATOM 2828 O O . HIS A 1 383 ? -10.675 -10.184 23.500 1.00 95.06 383 HIS A O 1
ATOM 2834 N N . GLN A 1 384 ? -12.679 -11.237 23.346 1.00 96.94 384 GLN A N 1
ATOM 2835 C CA . GLN A 1 384 ? -13.294 -10.375 22.333 1.00 96.94 384 GLN A CA 1
ATOM 2836 C C . GLN A 1 384 ? -14.082 -9.166 22.878 1.00 96.94 384 GLN A C 1
ATOM 2838 O O . GLN A 1 384 ? -14.880 -8.575 22.146 1.00 96.94 384 GLN A O 1
ATOM 2843 N N . ALA A 1 385 ? -13.869 -8.756 24.130 1.00 97.25 385 ALA A N 1
ATOM 2844 C CA . ALA A 1 385 ? -14.555 -7.591 24.700 1.00 97.25 385 ALA A CA 1
ATOM 2845 C C . ALA A 1 385 ? -14.339 -6.318 23.852 1.00 97.25 385 ALA A C 1
ATOM 2847 O O . ALA A 1 385 ? -13.227 -6.058 23.391 1.00 97.25 385 ALA A O 1
ATOM 2848 N N . SER A 1 386 ? -15.387 -5.507 23.666 1.00 97.19 386 SER A N 1
ATOM 2849 C CA . SER A 1 386 ? -15.348 -4.324 22.788 1.00 97.19 386 SER A CA 1
ATOM 2850 C C . SER A 1 386 ? -14.443 -3.194 23.292 1.00 97.19 386 SER A C 1
ATOM 2852 O O . SER A 1 386 ? -13.989 -2.368 22.507 1.00 97.19 386 SER A O 1
ATOM 2854 N N . SER A 1 387 ? -14.168 -3.151 24.594 1.00 97.12 387 SER A N 1
ATOM 2855 C CA . SER A 1 387 ? -13.228 -2.206 25.206 1.00 97.12 387 SER A CA 1
ATOM 2856 C C . SER A 1 387 ? -11.766 -2.660 25.094 1.00 97.12 387 SER A C 1
ATOM 2858 O O . SER A 1 387 ? -10.845 -1.868 25.280 1.00 97.12 387 SER A O 1
ATOM 2860 N N . ARG A 1 388 ? -11.518 -3.940 24.782 1.00 97.81 388 ARG A N 1
ATOM 2861 C CA . ARG A 1 388 ? -10.182 -4.548 24.805 1.00 97.81 388 ARG A CA 1
ATOM 2862 C C . ARG A 1 388 ? -9.491 -4.403 23.451 1.00 97.81 388 ARG A C 1
ATOM 2864 O O . ARG A 1 388 ? -9.451 -5.350 22.658 1.00 97.81 388 ARG A O 1
ATOM 2871 N N . LEU A 1 389 ? -8.878 -3.241 23.219 1.00 97.88 389 LEU A N 1
ATOM 2872 C CA . LEU A 1 389 ? -8.156 -2.940 21.974 1.00 97.88 389 LEU A CA 1
ATOM 2873 C C . LEU A 1 389 ? -7.053 -3.963 21.639 1.00 97.88 389 LEU A C 1
ATOM 2875 O O . LEU A 1 389 ? -6.800 -4.223 20.470 1.00 97.88 389 LEU A O 1
ATOM 2879 N N . LEU A 1 390 ? -6.471 -4.640 22.639 1.00 96.94 390 LEU A N 1
ATOM 2880 C CA . LEU A 1 390 ? -5.510 -5.736 22.432 1.00 96.94 390 LEU A CA 1
ATOM 2881 C C . LEU A 1 390 ? -6.026 -6.863 21.523 1.00 96.94 390 LEU A C 1
ATOM 2883 O O . LEU A 1 390 ? -5.216 -7.569 20.939 1.00 96.94 390 LEU A O 1
ATOM 2887 N N . SER A 1 391 ? -7.342 -7.040 21.387 1.00 96.56 391 SER A N 1
ATOM 2888 C CA . SER A 1 391 ? -7.916 -8.016 20.447 1.00 96.56 391 SER A CA 1
ATOM 2889 C C . SER A 1 391 ? -7.785 -7.613 18.972 1.00 96.56 391 SER A C 1
ATOM 2891 O O . SER A 1 391 ? -7.924 -8.471 18.109 1.00 96.56 391 SER A O 1
ATOM 2893 N N . MET A 1 392 ? -7.520 -6.337 18.674 1.00 97.31 392 MET A N 1
ATOM 2894 C CA . MET A 1 392 ? -7.204 -5.862 17.321 1.00 97.31 392 MET A CA 1
ATOM 2895 C C . MET A 1 392 ? -5.714 -6.004 16.994 1.00 97.31 392 MET A C 1
ATOM 2897 O O . MET A 1 392 ? -5.340 -5.981 15.826 1.00 97.31 392 MET A O 1
ATOM 2901 N N . LYS A 1 393 ? -4.844 -6.145 18.005 1.00 94.31 393 LYS A N 1
ATOM 2902 C CA . LYS A 1 393 ? -3.404 -6.302 17.784 1.00 94.31 393 LYS A CA 1
ATOM 2903 C C . LYS A 1 393 ? -3.161 -7.566 16.957 1.00 94.31 393 LYS A C 1
ATOM 2905 O O . LYS A 1 393 ? -3.576 -8.646 17.367 1.00 94.31 393 LYS A O 1
ATOM 2910 N N . SER A 1 394 ? -2.470 -7.409 15.828 1.00 92.00 394 SER A N 1
ATOM 2911 C CA . SER A 1 394 ? -2.151 -8.482 14.873 1.00 92.00 394 SER A CA 1
ATOM 2912 C C . SER A 1 394 ? -3.358 -9.121 14.179 1.00 92.00 394 SER A C 1
ATOM 2914 O O . SER A 1 394 ? -3.154 -9.995 13.343 1.00 92.00 394 SER A O 1
ATOM 2916 N N . ALA A 1 395 ? -4.589 -8.693 14.480 1.00 96.56 395 ALA A N 1
ATOM 2917 C CA . ALA A 1 395 ? -5.760 -9.157 13.755 1.00 96.56 395 ALA A CA 1
ATOM 2918 C C . ALA A 1 395 ? -5.668 -8.660 12.309 1.00 96.56 395 ALA A C 1
ATOM 2920 O O . ALA A 1 395 ? -5.620 -7.456 12.064 1.00 96.56 395 ALA A O 1
ATOM 2921 N N . ASN A 1 396 ? -5.634 -9.594 11.366 1.00 95.94 396 ASN A N 1
ATOM 2922 C CA . ASN A 1 396 ? -5.613 -9.317 9.931 1.00 95.94 396 ASN A CA 1
ATOM 2923 C C . ASN A 1 396 ? -6.967 -9.626 9.275 1.00 95.94 396 ASN A C 1
ATOM 2925 O O . ASN A 1 396 ? -7.178 -9.277 8.113 1.00 95.94 396 ASN A O 1
ATOM 2929 N N . ALA A 1 397 ? -7.897 -10.233 10.020 1.00 97.56 397 ALA A N 1
ATOM 2930 C CA . ALA A 1 397 ? -9.243 -10.505 9.552 1.00 97.56 397 ALA A CA 1
ATOM 2931 C C . ALA A 1 397 ? -10.314 -10.417 10.648 1.00 97.56 397 ALA A C 1
ATOM 2933 O O . ALA A 1 397 ? -10.047 -10.510 11.853 1.00 97.56 397 ALA A O 1
ATOM 2934 N N . LEU A 1 398 ? -11.557 -10.273 10.192 1.00 98.50 398 LEU A N 1
ATOM 2935 C CA . LEU A 1 398 ? -12.779 -10.389 10.979 1.00 98.50 398 LEU A CA 1
ATOM 2936 C C . LEU A 1 398 ? -13.553 -11.618 10.501 1.00 98.50 398 LEU A C 1
ATOM 2938 O O . LEU A 1 398 ? -13.994 -11.654 9.356 1.00 98.50 398 LEU A O 1
ATOM 2942 N N . LEU A 1 399 ? -13.728 -12.618 11.363 1.00 98.44 399 LEU A N 1
ATOM 2943 C CA . LEU A 1 399 ? -14.589 -13.766 11.075 1.00 98.44 399 LEU A CA 1
ATOM 2944 C C . LEU A 1 399 ? -16.050 -13.338 11.198 1.00 98.44 399 LEU A C 1
ATOM 2946 O O . LEU A 1 399 ? -16.415 -12.723 12.200 1.00 98.44 399 LEU A O 1
ATOM 2950 N N . GLU A 1 400 ? -16.873 -13.682 10.213 1.00 97.94 400 GLU A N 1
ATOM 2951 C CA . GLU A 1 400 ? -18.315 -13.415 10.191 1.00 97.94 400 GLU A CA 1
ATOM 2952 C C . GLU A 1 400 ? -19.053 -14.549 10.922 1.00 97.94 400 GLU A C 1
ATOM 2954 O O . GLU A 1 400 ? -19.528 -15.513 10.320 1.00 97.94 400 GLU A O 1
ATOM 2959 N N . VAL A 1 401 ? -19.106 -14.469 12.254 1.00 97.69 401 VAL A N 1
ATOM 2960 C CA . VAL A 1 401 ? -19.716 -15.494 13.112 1.00 97.69 401 VAL A CA 1
ATOM 2961 C C . VAL A 1 401 ? -21.235 -15.294 13.162 1.00 97.69 401 VAL A C 1
ATOM 2963 O O . VAL A 1 401 ? -21.691 -14.251 13.641 1.00 97.69 401 VAL A O 1
ATOM 2966 N N . PRO A 1 402 ? -22.041 -16.274 12.713 1.00 95.25 402 PRO A N 1
ATOM 2967 C CA . PRO A 1 402 ? -23.493 -16.145 12.665 1.00 95.25 402 PRO A CA 1
ATOM 2968 C C . PRO A 1 402 ? -24.104 -16.102 14.068 1.00 95.25 402 PRO A C 1
ATOM 2970 O O . PRO A 1 402 ? -23.551 -16.641 15.026 1.00 95.25 402 PRO A O 1
ATOM 2973 N N . SER A 1 403 ? -25.291 -15.511 14.188 1.00 93.75 403 SER A N 1
ATOM 2974 C CA . SER A 1 403 ? -26.001 -15.364 15.461 1.00 93.75 403 SER A CA 1
ATOM 2975 C C . SER A 1 403 ? -26.786 -16.626 15.868 1.00 93.75 403 SER A C 1
ATOM 2977 O O . SER A 1 403 ? -28.016 -16.616 15.885 1.00 93.75 403 SER A O 1
ATOM 2979 N N . THR A 1 404 ? -26.111 -17.745 16.136 1.00 93.19 404 THR A N 1
ATOM 2980 C CA . THR A 1 404 ? -26.787 -19.019 16.473 1.00 93.19 404 THR A CA 1
ATOM 2981 C C . THR A 1 404 ? -26.785 -19.340 17.966 1.00 93.19 404 THR A C 1
ATOM 2983 O O . THR A 1 404 ? -27.534 -20.205 18.413 1.00 93.19 404 THR A O 1
ATOM 2986 N N . GLY A 1 405 ? -25.910 -18.702 18.750 1.00 91.12 405 GLY A N 1
ATOM 2987 C CA . GLY A 1 405 ? -25.675 -19.052 20.158 1.00 91.12 405 GLY A CA 1
ATOM 2988 C C . GLY A 1 405 ? -24.963 -20.396 20.377 1.00 91.12 405 GLY A C 1
ATOM 2989 O O . GLY A 1 405 ? -24.642 -20.744 21.518 1.00 91.12 405 GLY A O 1
ATOM 2990 N N . GLN A 1 406 ? -24.714 -21.150 19.304 1.00 94.81 406 GLN A N 1
ATOM 2991 C CA . GLN A 1 406 ? -24.088 -22.468 19.329 1.00 94.81 406 GLN A CA 1
ATOM 2992 C C . GLN A 1 406 ? -22.558 -22.364 19.344 1.00 94.81 406 GLN A C 1
ATOM 2994 O O . GLN A 1 406 ? -21.972 -21.320 19.056 1.00 94.81 406 GLN A O 1
ATOM 2999 N N . ILE A 1 407 ? -21.893 -23.466 19.689 1.00 96.69 407 ILE A N 1
ATOM 3000 C CA . ILE A 1 407 ? -20.442 -23.585 19.546 1.00 96.69 407 ILE A CA 1
ATOM 3001 C C . ILE A 1 407 ? -20.153 -24.092 18.134 1.00 96.69 407 ILE A C 1
ATOM 3003 O O . ILE A 1 407 ? -20.557 -25.194 17.773 1.00 96.69 407 ILE A O 1
ATOM 3007 N N . LEU A 1 408 ? -19.437 -23.294 17.351 1.00 96.88 408 LEU A N 1
ATOM 3008 C CA . LEU A 1 408 ? -18.841 -23.715 16.091 1.00 96.88 408 LEU A CA 1
ATOM 3009 C C . LEU A 1 408 ? -17.614 -24.570 16.413 1.00 96.88 408 LEU A C 1
ATOM 3011 O O . LEU A 1 408 ? -16.744 -24.135 17.168 1.00 96.88 408 LEU A O 1
ATOM 3015 N N . ALA A 1 409 ? -17.545 -25.787 15.880 1.00 97.25 409 ALA A N 1
ATOM 3016 C CA . ALA A 1 409 ? -16.436 -26.701 16.140 1.00 97.25 409 ALA A CA 1
ATOM 3017 C C . ALA A 1 409 ? -15.143 -26.254 15.431 1.00 97.25 409 ALA A C 1
ATOM 3019 O O . ALA A 1 409 ? -15.194 -25.575 14.402 1.00 97.25 409 ALA A O 1
ATOM 3020 N N . ALA A 1 410 ? -13.983 -26.686 15.935 1.00 96.62 410 ALA A N 1
ATOM 3021 C CA . ALA A 1 410 ? -12.731 -26.581 15.183 1.00 96.62 410 ALA A CA 1
ATOM 3022 C C . ALA A 1 410 ? -12.853 -27.312 13.829 1.00 96.62 410 ALA A C 1
ATOM 3024 O O . ALA A 1 410 ? -13.594 -28.286 13.705 1.00 96.62 410 ALA A O 1
ATOM 3025 N N . GLY A 1 411 ? -12.169 -26.814 12.802 1.00 95.94 411 GLY A N 1
ATOM 3026 C CA . GLY A 1 411 ? -12.259 -27.290 11.419 1.00 95.94 411 GLY A CA 1
ATOM 3027 C C . GLY A 1 411 ? -13.460 -26.750 10.631 1.00 95.94 411 GLY A C 1
ATOM 3028 O O . GLY A 1 411 ? -13.471 -26.856 9.400 1.00 95.94 411 GLY A O 1
ATOM 3029 N N . THR A 1 412 ? -14.445 -26.131 11.299 1.00 97.31 412 THR A N 1
ATOM 3030 C CA . THR A 1 412 ? -15.587 -25.483 10.631 1.00 97.31 412 THR A CA 1
ATOM 3031 C C . THR A 1 412 ? -15.084 -24.374 9.714 1.00 97.31 412 THR A C 1
ATOM 3033 O O . THR A 1 412 ? -14.292 -23.530 10.134 1.00 97.31 412 THR A O 1
ATOM 3036 N N . SER A 1 413 ? -15.547 -24.380 8.464 1.00 97.38 413 SER A N 1
ATOM 3037 C CA . SER A 1 413 ? -15.277 -23.307 7.509 1.00 97.38 413 SER A CA 1
ATOM 3038 C C . SER A 1 413 ? -16.207 -22.125 7.779 1.00 97.38 413 SER A C 1
ATOM 3040 O O . SER A 1 413 ? -17.413 -22.308 7.943 1.00 97.38 413 SER A O 1
ATOM 3042 N N . ILE A 1 414 ? -15.643 -20.924 7.843 1.00 97.50 414 ILE A N 1
ATOM 3043 C CA . ILE A 1 414 ? -16.353 -19.674 8.109 1.00 97.50 414 ILE A CA 1
ATOM 3044 C C . ILE A 1 414 ? -15.836 -18.576 7.176 1.00 97.50 414 ILE A C 1
ATOM 3046 O O . ILE A 1 414 ? -14.668 -18.594 6.780 1.00 97.50 414 ILE A O 1
ATOM 3050 N N . GLN A 1 415 ? -16.692 -17.616 6.825 1.00 97.94 415 GLN A N 1
ATOM 3051 C CA . GLN A 1 415 ? -16.248 -16.435 6.090 1.00 97.94 415 GLN A CA 1
ATOM 3052 C C . GLN A 1 415 ? -15.392 -15.527 6.980 1.00 97.94 415 GLN A C 1
ATOM 3054 O O . GLN A 1 415 ? -15.676 -15.322 8.163 1.00 97.94 415 GLN A O 1
ATOM 3059 N N . ALA A 1 416 ? -14.331 -14.990 6.394 1.00 97.69 416 ALA A N 1
ATOM 3060 C CA . ALA A 1 416 ? -13.405 -14.062 7.010 1.00 97.69 416 ALA A CA 1
ATOM 3061 C C . ALA A 1 416 ? -13.181 -12.872 6.075 1.00 97.69 416 ALA A C 1
ATOM 3063 O O . ALA A 1 416 ? -12.870 -13.044 4.896 1.00 97.69 416 ALA A O 1
ATOM 3064 N N . ILE A 1 417 ? -13.319 -11.665 6.613 1.00 97.81 417 ILE A N 1
ATOM 3065 C CA . ILE A 1 417 ? -13.056 -10.409 5.916 1.00 97.81 417 ILE A CA 1
ATOM 3066 C C . ILE A 1 417 ? -11.629 -9.975 6.230 1.00 97.81 417 ILE A C 1
ATOM 3068 O O . ILE A 1 417 ? -11.314 -9.759 7.401 1.00 97.81 417 ILE A O 1
ATOM 3072 N N . PHE A 1 418 ? -10.784 -9.783 5.220 1.00 96.38 418 PHE A N 1
ATOM 3073 C CA . PHE A 1 418 ? -9.469 -9.174 5.419 1.00 96.38 418 PHE A CA 1
ATOM 3074 C C . PHE A 1 418 ? -9.594 -7.693 5.795 1.00 96.38 418 PHE A C 1
ATOM 3076 O O . PHE A 1 418 ? -10.329 -6.937 5.158 1.00 96.38 418 PHE A O 1
ATOM 3083 N N . ILE A 1 419 ? -8.842 -7.281 6.817 1.00 94.44 419 ILE A N 1
ATOM 3084 C CA . ILE A 1 419 ? -8.755 -5.888 7.298 1.00 94.44 419 ILE A CA 1
ATOM 3085 C C . ILE A 1 419 ? -7.321 -5.337 7.270 1.00 94.44 419 ILE A C 1
ATOM 3087 O O . ILE A 1 419 ? -7.070 -4.231 7.739 1.00 94.44 419 ILE A O 1
ATOM 3091 N N . SER A 1 420 ? -6.374 -6.104 6.729 1.00 85.88 420 SER A N 1
ATOM 3092 C CA . SER A 1 420 ? -4.999 -5.679 6.461 1.00 85.88 420 SER A CA 1
ATOM 3093 C C . SER A 1 420 ? -4.553 -6.173 5.086 1.00 85.88 420 SER A C 1
ATOM 3095 O O . SER A 1 420 ? -5.152 -7.102 4.542 1.00 85.88 420 SER A O 1
ATOM 3097 N N . ASP A 1 421 ? -3.470 -5.599 4.559 1.00 75.06 421 ASP A N 1
ATOM 3098 C CA . ASP A 1 421 ? -2.877 -6.044 3.296 1.00 75.06 421 ASP A CA 1
ATOM 3099 C C . ASP A 1 421 ? -2.463 -7.520 3.360 1.00 75.06 421 ASP A C 1
ATOM 3101 O O . ASP A 1 421 ? -1.964 -8.004 4.381 1.00 75.06 421 ASP A O 1
ATOM 3105 N N . THR A 1 422 ? -2.677 -8.235 2.254 1.00 60.66 422 THR A N 1
ATOM 3106 C CA . THR A 1 422 ? -2.437 -9.681 2.141 1.00 60.66 422 THR A CA 1
ATOM 3107 C C . THR A 1 422 ? -0.990 -10.048 1.795 1.00 60.66 422 THR A C 1
ATOM 3109 O O . THR A 1 422 ? -0.625 -11.219 1.811 1.00 60.66 422 THR A O 1
ATOM 3112 N N . VAL A 1 423 ? -0.151 -9.058 1.480 1.00 51.88 423 VAL A N 1
ATOM 3113 C CA . VAL A 1 423 ? 1.229 -9.256 0.991 1.00 51.88 423 VAL A CA 1
ATOM 3114 C C . VAL A 1 423 ? 2.248 -9.349 2.137 1.00 51.88 423 VAL A C 1
ATOM 3116 O O . VAL A 1 423 ? 3.349 -9.859 1.959 1.00 51.88 423 VAL A O 1
ATOM 3119 N N . THR A 1 424 ? 1.896 -8.908 3.344 1.00 44.06 424 THR A N 1
ATOM 3120 C CA . THR A 1 424 ? 2.811 -8.794 4.496 1.00 44.06 424 THR A CA 1
ATOM 3121 C C . THR A 1 424 ? 2.872 -10.035 5.391 1.00 44.06 424 THR A C 1
ATOM 3123 O O . THR A 1 424 ? 3.327 -9.942 6.533 1.00 44.06 424 THR A O 1
ATOM 3126 N N . TYR A 1 425 ? 2.429 -11.207 4.925 1.00 51.75 425 TYR A N 1
ATOM 3127 C CA . TYR A 1 425 ? 2.352 -12.379 5.799 1.00 51.75 425 TYR A CA 1
ATOM 3128 C C . TYR A 1 425 ? 3.709 -13.067 6.005 1.00 51.75 425 TYR A C 1
ATOM 3130 O O . TYR A 1 425 ? 4.346 -13.480 5.036 1.00 51.75 425 TYR A O 1
ATOM 3138 N N . PRO A 1 426 ? 4.140 -13.262 7.266 1.00 41.97 426 PRO A N 1
ATOM 3139 C CA . PRO A 1 426 ? 5.240 -14.162 7.571 1.00 41.97 426 PRO A CA 1
ATOM 3140 C C . PRO A 1 426 ? 4.843 -15.585 7.167 1.00 41.97 426 PRO A C 1
ATOM 3142 O O . PRO A 1 426 ? 3.839 -16.109 7.651 1.00 41.97 426 PRO A O 1
ATOM 3145 N N . SER A 1 427 ? 5.627 -16.209 6.290 1.00 40.03 427 SER A N 1
ATOM 3146 C CA . SER A 1 427 ? 5.521 -17.637 5.986 1.00 40.03 427 SER A CA 1
ATOM 3147 C C . SER A 1 427 ? 5.718 -18.477 7.258 1.00 40.03 427 SER A C 1
ATOM 3149 O O . SER A 1 427 ? 6.580 -18.157 8.079 1.00 40.03 427 SER A O 1
ATOM 3151 N N . ASP A 1 428 ? 4.919 -19.535 7.401 1.00 42.38 428 ASP A N 1
ATOM 3152 C CA . ASP A 1 428 ? 4.712 -20.348 8.607 1.00 42.38 428 ASP A CA 1
ATOM 3153 C C . ASP A 1 428 ? 5.949 -20.655 9.481 1.00 42.38 428 ASP A C 1
ATOM 3155 O O . ASP A 1 428 ? 6.933 -21.260 9.053 1.00 42.38 428 ASP A O 1
ATOM 3159 N N . LYS A 1 429 ? 5.796 -20.395 10.787 1.00 29.98 429 LYS A N 1
ATOM 3160 C CA . LYS A 1 429 ? 6.246 -21.304 11.854 1.00 29.98 429 LYS A CA 1
ATOM 3161 C C . LYS A 1 429 ? 5.005 -21.718 12.661 1.00 29.98 429 LYS A C 1
ATOM 3163 O O . LYS A 1 429 ? 4.291 -20.828 13.124 1.00 29.98 429 LYS A O 1
ATOM 3168 N N . PRO A 1 430 ? 4.732 -23.018 12.864 1.00 28.30 430 PRO A N 1
ATOM 3169 C CA . PRO A 1 430 ? 3.599 -23.450 13.678 1.00 28.30 430 PRO A CA 1
ATOM 3170 C C . PRO A 1 430 ? 3.818 -23.083 15.160 1.00 28.30 430 PRO A C 1
ATOM 3172 O O . PRO A 1 430 ? 4.942 -23.212 15.658 1.00 28.30 430 PRO A O 1
ATOM 3175 N N . PRO A 1 431 ? 2.780 -22.635 15.893 1.00 31.66 431 PRO A N 1
ATOM 3176 C CA . PRO A 1 431 ? 2.888 -22.390 17.326 1.00 31.66 431 PRO A CA 1
ATOM 3177 C C . PRO A 1 431 ? 3.044 -23.714 18.087 1.00 31.66 431 PRO A C 1
ATOM 3179 O O . PRO A 1 431 ? 2.341 -24.689 17.828 1.00 31.66 431 PRO A O 1
ATOM 3182 N N . ALA A 1 432 ? 3.976 -23.744 19.043 1.00 29.19 432 ALA A N 1
ATOM 3183 C CA . ALA A 1 432 ? 4.155 -24.872 19.949 1.00 29.19 432 ALA A CA 1
ATOM 3184 C C . ALA A 1 432 ? 2.886 -25.086 20.793 1.00 29.19 432 ALA A C 1
ATOM 3186 O O . ALA A 1 432 ? 2.358 -24.143 21.384 1.00 29.19 432 ALA A O 1
ATOM 3187 N N . ALA A 1 433 ? 2.416 -26.333 20.849 1.00 28.27 433 ALA A N 1
ATOM 3188 C CA . ALA A 1 433 ? 1.261 -26.747 21.633 1.00 28.27 433 ALA A CA 1
ATOM 3189 C C . ALA A 1 433 ? 1.438 -26.389 23.120 1.00 28.27 433 ALA A C 1
ATOM 3191 O O . ALA A 1 433 ? 2.392 -26.819 23.771 1.00 28.27 433 ALA A O 1
ATOM 3192 N N . SER A 1 434 ? 0.508 -25.610 23.671 1.00 28.19 434 SER A N 1
ATOM 3193 C CA . SER A 1 434 ? 0.413 -25.359 25.105 1.00 28.19 434 SER A CA 1
ATOM 3194 C C . SER A 1 434 ? -0.312 -26.525 25.783 1.00 28.19 434 SER A C 1
ATOM 3196 O O . SER A 1 434 ? -1.518 -26.707 25.637 1.00 28.19 434 SER A O 1
ATOM 3198 N N . ASN A 1 435 ? 0.423 -27.328 26.553 1.00 25.58 435 ASN A N 1
ATOM 3199 C CA . ASN A 1 435 ? -0.190 -28.282 27.476 1.00 25.58 435 ASN A CA 1
ATOM 3200 C C . ASN A 1 435 ? -0.825 -27.534 28.666 1.00 25.58 435 ASN A C 1
ATOM 3202 O O . ASN A 1 435 ? -0.212 -26.596 29.187 1.00 25.58 435 ASN A O 1
ATOM 3206 N N . PRO A 1 436 ? -2.012 -27.942 29.149 1.00 26.73 436 PRO A N 1
ATOM 3207 C CA . PRO A 1 436 ? -2.606 -27.367 30.348 1.00 26.73 436 PRO A CA 1
ATOM 3208 C C . PRO A 1 436 ? -1.904 -27.912 31.603 1.00 26.73 436 PRO A C 1
ATOM 3210 O O . PRO A 1 436 ? -1.805 -29.122 31.803 1.00 26.73 436 PRO A O 1
ATOM 3213 N N . LEU A 1 437 ? -1.419 -27.016 32.465 1.00 26.31 437 LEU A N 1
ATOM 3214 C CA . LEU A 1 437 ? -0.921 -27.366 33.800 1.00 26.31 437 LEU A CA 1
ATOM 3215 C C . LEU A 1 437 ? -2.098 -27.621 34.764 1.00 26.31 437 LEU A C 1
ATOM 3217 O O . LEU A 1 437 ? -3.068 -26.856 34.746 1.00 26.31 437 LEU A O 1
ATOM 3221 N N . PRO A 1 438 ? -2.031 -28.657 35.621 1.00 25.67 438 PRO A N 1
ATOM 3222 C CA . PRO A 1 438 ? -3.079 -28.962 36.585 1.00 25.67 438 PRO A CA 1
ATOM 3223 C C . PRO A 1 438 ? -3.060 -28.006 37.785 1.00 25.67 438 PRO A C 1
ATOM 3225 O O . PRO A 1 438 ? -2.020 -27.525 38.230 1.00 25.67 438 PRO A O 1
ATOM 3228 N N . SER A 1 439 ? -4.253 -27.775 38.329 1.00 28.81 439 SER A N 1
ATOM 3229 C CA . SER A 1 439 ? -4.520 -27.028 39.556 1.00 28.81 439 SER A CA 1
ATOM 3230 C C . SER A 1 439 ? -3.878 -27.669 40.791 1.00 28.81 439 SER A C 1
ATOM 3232 O O . SER A 1 439 ? -4.105 -28.853 41.046 1.00 28.81 439 SER A O 1
ATOM 3234 N N . ALA A 1 440 ? -3.221 -26.869 41.630 1.00 24.98 440 ALA A N 1
ATOM 3235 C CA . ALA A 1 440 ? -2.940 -27.219 43.020 1.00 24.98 440 ALA A CA 1
ATOM 3236 C C . ALA A 1 440 ? -3.268 -26.033 43.941 1.00 24.98 440 ALA A C 1
ATOM 3238 O O . ALA A 1 440 ? -3.002 -24.877 43.619 1.00 24.98 440 ALA A O 1
ATOM 3239 N N . LYS A 1 441 ? -3.938 -26.368 45.048 1.00 23.83 441 LYS A N 1
ATOM 3240 C CA . LYS A 1 441 ? -4.450 -25.486 46.103 1.00 23.83 441 LYS A CA 1
ATOM 3241 C C . LYS A 1 441 ? -3.311 -24.907 46.953 1.00 23.83 441 LYS A C 1
ATOM 3243 O O . LYS A 1 441 ? -2.177 -25.360 46.862 1.00 23.83 441 LYS A O 1
ATOM 3248 N N . GLY A 1 442 ? -3.659 -23.880 47.728 1.00 23.97 442 GLY A N 1
ATOM 3249 C CA . GLY A 1 442 ? -2.740 -22.945 48.368 1.00 23.97 442 GLY A CA 1
ATOM 3250 C C . GLY A 1 442 ? -1.863 -23.510 49.478 1.00 23.97 442 GLY A C 1
ATOM 3251 O O . GLY A 1 442 ? -2.134 -24.576 50.015 1.00 23.97 442 GLY A O 1
ATOM 3252 N N . ASP A 1 443 ? -0.880 -22.702 49.868 1.00 22.03 443 ASP A N 1
ATOM 3253 C CA . ASP A 1 443 ? -0.746 -22.324 51.269 1.00 22.03 443 ASP A CA 1
ATOM 3254 C C . ASP A 1 443 ? -0.098 -20.939 51.399 1.00 22.03 443 ASP A C 1
ATOM 3256 O O . ASP A 1 443 ? 0.699 -20.512 50.558 1.00 22.03 443 ASP A O 1
ATOM 3260 N N . SER A 1 444 ? -0.522 -20.212 52.422 1.00 26.67 444 SER A N 1
ATOM 3261 C CA . SER A 1 444 ? -0.097 -18.859 52.766 1.00 26.67 444 SER A CA 1
ATOM 3262 C C . SER A 1 444 ? 1.063 -18.892 53.753 1.00 26.67 444 SER A C 1
ATOM 3264 O O . SER A 1 444 ? 0.885 -19.469 54.816 1.00 26.67 444 SER A O 1
ATOM 3266 N N . THR A 1 445 ? 2.164 -18.181 53.489 1.00 23.41 445 THR A N 1
ATOM 3267 C CA . THR A 1 445 ? 3.067 -17.686 54.548 1.00 23.41 445 THR A CA 1
ATOM 3268 C C . THR A 1 445 ? 3.896 -16.490 54.069 1.00 23.41 445 THR A C 1
ATOM 3270 O O . THR A 1 445 ? 4.626 -16.590 53.086 1.00 23.41 445 THR A O 1
ATOM 3273 N N . ASP A 1 446 ? 3.743 -15.387 54.801 1.00 22.45 446 ASP A N 1
ATOM 3274 C CA . ASP A 1 446 ? 4.707 -14.346 55.177 1.00 22.45 446 ASP A CA 1
ATOM 3275 C C . ASP A 1 446 ? 5.710 -13.772 54.164 1.00 22.45 446 ASP A C 1
ATOM 3277 O O . ASP A 1 446 ? 6.655 -14.404 53.696 1.00 22.45 446 ASP A O 1
ATOM 3281 N N . VAL A 1 447 ? 5.553 -12.463 53.950 1.00 23.33 447 VAL A N 1
ATOM 3282 C CA . VAL A 1 447 ? 6.507 -11.560 53.303 1.00 23.33 447 VAL A CA 1
ATOM 3283 C C . VAL A 1 447 ? 7.540 -11.093 54.338 1.00 23.33 447 VAL A C 1
ATOM 3285 O O . VAL A 1 447 ? 7.162 -10.367 55.260 1.00 23.33 447 VAL A O 1
ATOM 3288 N N . PRO A 1 448 ? 8.847 -11.372 54.178 1.00 25.02 448 PRO A N 1
ATOM 3289 C CA . PRO A 1 448 ? 9.872 -10.654 54.917 1.00 25.02 448 PRO A CA 1
ATOM 3290 C C . PRO A 1 448 ? 10.249 -9.381 54.152 1.00 25.02 448 PRO A C 1
ATOM 3292 O O . PRO A 1 448 ? 10.754 -9.427 53.028 1.00 25.02 448 PRO A O 1
ATOM 3295 N N . GLN A 1 449 ? 10.039 -8.227 54.786 1.00 28.67 449 GLN A N 1
ATOM 3296 C CA . GLN A 1 449 ? 10.766 -7.005 54.451 1.00 28.67 449 GLN A CA 1
ATOM 3297 C C . GLN A 1 449 ? 12.270 -7.277 54.577 1.00 28.67 449 GLN A C 1
ATOM 3299 O O . GLN A 1 449 ? 12.734 -7.658 55.650 1.00 28.67 449 GLN A O 1
ATOM 3304 N N . VAL A 1 450 ? 13.044 -7.035 53.514 1.00 28.28 450 VAL A N 1
ATOM 3305 C CA . VAL A 1 450 ? 14.509 -7.015 53.604 1.00 28.28 450 VAL A CA 1
ATOM 3306 C C . VAL A 1 450 ? 15.067 -5.688 53.102 1.00 28.28 450 VAL A C 1
ATOM 3308 O O . VAL A 1 450 ? 14.737 -5.185 52.029 1.00 28.28 450 VAL A O 1
ATOM 3311 N N . ALA A 1 451 ? 15.903 -5.157 53.986 1.00 24.92 451 ALA A N 1
ATOM 3312 C CA . ALA A 1 451 ? 16.700 -3.950 53.984 1.00 24.92 451 ALA A CA 1
ATOM 3313 C C . ALA A 1 451 ? 17.458 -3.613 52.688 1.00 24.92 451 ALA A C 1
ATOM 3315 O O . ALA A 1 451 ? 17.809 -4.457 51.867 1.00 24.92 451 ALA A O 1
ATOM 3316 N N . ALA A 1 452 ? 17.779 -2.326 52.575 1.00 27.33 452 ALA A N 1
ATOM 3317 C CA . ALA A 1 452 ? 18.636 -1.765 51.550 1.00 27.33 452 ALA A CA 1
ATOM 3318 C C . ALA A 1 452 ? 20.127 -2.136 51.726 1.00 27.33 452 ALA A C 1
ATOM 3320 O O . ALA A 1 452 ? 20.670 -2.112 52.829 1.00 27.33 452 ALA A O 1
ATOM 3321 N N . SER A 1 453 ? 20.782 -2.295 50.569 1.00 32.12 453 SER A N 1
ATOM 3322 C CA . SER A 1 453 ? 22.222 -2.185 50.268 1.00 32.12 453 SER A CA 1
ATOM 3323 C C . SER A 1 453 ? 23.138 -3.418 50.419 1.00 32.12 453 SER A C 1
ATOM 3325 O O . SER A 1 453 ? 23.499 -3.846 51.509 1.00 32.12 453 SER A O 1
ATOM 3327 N N . LYS A 1 454 ? 23.607 -3.908 49.259 1.00 33.94 454 LYS A N 1
ATOM 3328 C CA . LYS A 1 454 ? 25.000 -4.289 48.939 1.00 33.94 454 LYS A CA 1
ATOM 3329 C C . LYS A 1 454 ? 25.130 -4.303 47.405 1.00 33.94 454 LYS A C 1
ATOM 3331 O O . LYS A 1 454 ? 24.272 -4.864 46.733 1.00 33.94 454 LYS A O 1
ATOM 3336 N N . ASN A 1 455 ? 26.147 -3.636 46.852 1.00 43.12 455 ASN A N 1
ATOM 3337 C CA . ASN A 1 455 ? 26.410 -3.561 45.405 1.00 43.12 455 ASN A CA 1
ATOM 3338 C C . ASN A 1 455 ? 26.506 -4.981 44.813 1.00 43.12 455 ASN A C 1
ATOM 3340 O O . ASN A 1 455 ? 27.456 -5.699 45.112 1.00 43.12 455 ASN A O 1
ATOM 3344 N N . SER A 1 456 ? 25.531 -5.404 44.000 1.00 55.59 456 SER A N 1
ATOM 3345 C CA . SER A 1 456 ? 25.610 -6.688 43.297 1.00 55.59 456 SER A CA 1
ATOM 3346 C C . SER A 1 456 ? 26.537 -6.540 42.089 1.00 55.59 456 SER A C 1
ATOM 3348 O O . SER A 1 456 ? 26.194 -5.824 41.146 1.00 55.59 456 SER A O 1
ATOM 3350 N N . GLU A 1 457 ? 27.677 -7.216 42.116 1.00 75.06 457 GLU A N 1
ATOM 3351 C CA . GLU A 1 457 ? 28.630 -7.310 41.004 1.00 75.06 457 GLU A CA 1
ATOM 3352 C C . GLU A 1 457 ? 27.931 -7.801 39.715 1.00 75.06 457 GLU A C 1
ATOM 3354 O O . GLU A 1 457 ? 27.012 -8.630 39.768 1.00 75.06 457 GLU A O 1
ATOM 3359 N N . ILE A 1 458 ? 28.290 -7.246 38.552 1.00 85.62 458 ILE A N 1
ATOM 3360 C CA . ILE A 1 458 ? 27.652 -7.578 37.265 1.00 85.62 458 ILE A CA 1
ATOM 3361 C C . ILE A 1 458 ? 28.410 -8.730 36.611 1.00 85.62 458 ILE A C 1
ATOM 3363 O O . ILE A 1 458 ? 29.557 -8.584 36.209 1.00 85.62 458 ILE A O 1
ATOM 3367 N N . LYS A 1 459 ? 27.753 -9.881 36.467 1.00 90.31 459 LYS A N 1
ATOM 3368 C CA . LYS A 1 459 ? 28.349 -11.077 35.863 1.00 90.31 459 LYS A CA 1
ATOM 3369 C C . LYS A 1 459 ? 28.248 -11.023 34.342 1.00 90.31 459 LYS A C 1
ATOM 3371 O O . LYS A 1 459 ? 27.136 -10.998 33.809 1.00 90.31 459 LYS A O 1
ATOM 3376 N N . VAL A 1 460 ? 29.381 -11.047 33.652 1.00 91.06 460 VAL A N 1
ATOM 3377 C CA . VAL A 1 460 ? 29.467 -11.043 32.185 1.00 91.06 460 VAL A CA 1
ATOM 3378 C C . VAL A 1 460 ? 29.968 -12.395 31.686 1.00 91.06 460 VAL A C 1
ATOM 3380 O O . VAL A 1 460 ? 30.887 -12.971 32.268 1.00 91.06 460 VAL A O 1
ATOM 3383 N N . ALA A 1 461 ? 29.390 -12.897 30.599 1.00 92.06 461 ALA A N 1
ATOM 3384 C CA . ALA A 1 461 ? 29.894 -14.060 29.883 1.00 92.06 461 ALA A CA 1
ATOM 3385 C C . ALA A 1 461 ? 30.182 -13.733 28.414 1.00 92.06 461 ALA A C 1
ATOM 3387 O O . ALA A 1 461 ? 29.477 -12.932 27.797 1.00 92.06 461 ALA A O 1
ATOM 3388 N N . ILE A 1 462 ? 31.228 -14.346 27.858 1.00 91.75 462 ILE A N 1
ATOM 3389 C CA . ILE A 1 462 ? 31.687 -14.096 26.483 1.00 91.75 462 ILE A CA 1
ATOM 3390 C C . ILE A 1 462 ? 31.660 -15.403 25.691 1.00 91.75 462 ILE A C 1
ATOM 3392 O O . ILE A 1 462 ? 32.393 -16.340 26.012 1.00 91.75 462 ILE A O 1
ATOM 3396 N N . LEU A 1 463 ? 30.849 -15.454 24.635 1.00 93.00 463 LEU A N 1
ATOM 3397 C CA . LEU A 1 463 ? 30.748 -16.606 23.737 1.00 93.00 463 LEU A CA 1
ATOM 3398 C C . LEU A 1 463 ? 31.439 -16.305 22.410 1.00 93.00 463 LEU A C 1
ATOM 3400 O O . LEU A 1 463 ? 30.992 -15.440 21.670 1.00 93.00 463 LEU A O 1
ATOM 3404 N N . THR A 1 464 ? 32.490 -17.038 22.065 1.00 90.50 464 THR A N 1
ATOM 3405 C CA . THR A 1 464 ? 33.087 -16.954 20.724 1.00 90.50 464 THR A CA 1
ATOM 3406 C C . THR A 1 464 ? 32.440 -17.989 19.815 1.00 90.50 464 THR A C 1
ATOM 3408 O O . THR A 1 464 ? 32.428 -19.173 20.155 1.00 90.50 464 THR A O 1
ATOM 3411 N N . VAL A 1 465 ? 31.915 -17.549 18.674 1.00 90.25 465 VAL A N 1
ATOM 3412 C CA . VAL A 1 465 ? 31.317 -18.407 17.645 1.00 90.25 465 VAL A CA 1
ATOM 3413 C C . VAL A 1 465 ? 32.246 -18.410 16.439 1.00 90.25 465 VAL A C 1
ATOM 3415 O O . VAL A 1 465 ? 32.440 -17.372 15.805 1.00 90.25 465 VAL A O 1
ATOM 3418 N N . SER A 1 466 ? 32.903 -19.545 16.201 1.00 84.81 466 SER A N 1
ATOM 3419 C CA . SER A 1 466 ? 33.790 -19.721 15.053 1.00 84.81 466 SER A CA 1
ATOM 3420 C C . SER A 1 466 ? 34.185 -21.188 14.846 1.00 84.81 466 SER A C 1
ATOM 3422 O O . SER A 1 466 ? 34.763 -21.834 15.729 1.00 84.81 466 SER A O 1
ATOM 3424 N N . ASP A 1 467 ? 33.958 -21.700 13.640 1.00 81.81 467 ASP A N 1
ATOM 3425 C CA . ASP A 1 467 ? 34.401 -23.026 13.189 1.00 81.81 467 ASP A CA 1
ATOM 3426 C C . ASP A 1 467 ? 35.929 -23.206 13.267 1.00 81.81 467 ASP A C 1
ATOM 3428 O O . ASP A 1 467 ? 36.424 -24.262 13.662 1.00 81.81 467 ASP A O 1
ATOM 3432 N N . THR A 1 468 ? 36.711 -22.175 12.935 1.00 76.44 468 THR A N 1
ATOM 3433 C CA . THR A 1 468 ? 38.187 -22.247 12.919 1.00 76.44 468 THR A CA 1
ATOM 3434 C C . THR A 1 468 ? 38.786 -22.231 14.323 1.00 76.44 468 THR A C 1
ATOM 3436 O O . THR A 1 468 ? 39.758 -22.937 14.601 1.00 76.44 468 THR A O 1
ATOM 3439 N N . VAL A 1 469 ? 38.185 -21.455 15.222 1.00 73.81 469 VAL A N 1
ATOM 3440 C CA . VAL A 1 469 ? 38.577 -21.338 16.634 1.00 73.81 469 VAL A CA 1
ATOM 3441 C C . VAL A 1 469 ? 38.164 -22.592 17.408 1.00 73.81 469 VAL A C 1
ATOM 3443 O O . VAL A 1 469 ? 38.957 -23.132 18.176 1.00 73.81 469 VAL A O 1
ATOM 3446 N N . SER A 1 470 ? 36.958 -23.111 17.162 1.00 72.31 470 SER A N 1
ATOM 3447 C CA . SER A 1 470 ? 36.450 -24.327 17.816 1.00 72.31 470 SER A CA 1
ATOM 3448 C C . SER A 1 470 ? 37.160 -25.611 17.372 1.00 72.31 470 SER A C 1
ATOM 3450 O O . SER A 1 470 ? 37.305 -26.529 18.176 1.00 72.31 470 SER A O 1
ATOM 3452 N N . SER A 1 471 ? 37.648 -25.670 16.129 1.00 69.31 471 SER A N 1
ATOM 3453 C CA . SER A 1 471 ? 38.448 -26.789 15.604 1.00 69.31 471 SER A CA 1
ATOM 3454 C C . SER A 1 471 ? 39.951 -26.684 15.904 1.00 69.31 471 SER A C 1
ATOM 3456 O O . SER A 1 471 ? 40.707 -27.583 15.541 1.00 69.31 471 SER A O 1
ATOM 3458 N N . GLY A 1 472 ? 40.411 -25.594 16.534 1.00 59.88 472 GLY A N 1
ATOM 3459 C CA . GLY A 1 472 ? 41.829 -25.366 16.845 1.00 59.88 472 GLY A CA 1
ATOM 3460 C C . GLY A 1 472 ? 42.726 -25.103 15.625 1.00 59.88 472 GLY A C 1
ATOM 3461 O O . GLY A 1 472 ? 43.946 -25.195 15.741 1.00 59.88 472 GLY A O 1
ATOM 3462 N N . SER A 1 473 ? 42.136 -24.788 14.466 1.00 45.88 473 SER A N 1
ATOM 3463 C CA . SER A 1 473 ? 42.827 -24.654 13.170 1.00 45.88 473 SER A CA 1
ATOM 3464 C C . SER A 1 473 ? 43.048 -23.195 12.726 1.00 45.88 473 SER A C 1
ATOM 3466 O O . SER A 1 473 ? 43.523 -22.944 11.621 1.00 45.88 473 SER A O 1
ATOM 3468 N N . GLY A 1 474 ? 42.689 -22.216 13.564 1.00 50.91 474 GLY A N 1
ATOM 3469 C CA . GLY A 1 474 ? 42.901 -20.789 13.299 1.00 50.91 474 GLY A CA 1
ATOM 3470 C C . GLY A 1 474 ? 44.371 -20.343 13.434 1.00 50.91 474 GLY A C 1
ATOM 3471 O O . GLY A 1 474 ? 45.174 -21.040 14.054 1.00 50.91 474 GLY A O 1
ATOM 3472 N N . PRO A 1 475 ? 44.755 -19.175 12.878 1.00 41.25 475 PRO A N 1
ATOM 3473 C CA . PRO A 1 475 ? 46.120 -18.653 12.957 1.00 41.25 475 PRO A CA 1
ATOM 3474 C C . PRO A 1 475 ? 46.471 -18.256 14.402 1.00 41.25 475 PRO A C 1
ATOM 3476 O O . PRO A 1 475 ? 46.246 -17.125 14.834 1.00 41.25 475 PRO A O 1
ATOM 3479 N N . ASP A 1 476 ? 47.018 -19.204 15.159 1.00 41.00 476 ASP A N 1
ATOM 3480 C CA . ASP A 1 476 ? 47.293 -19.062 16.586 1.00 41.00 476 ASP A CA 1
ATOM 3481 C C . ASP A 1 476 ? 48.761 -18.663 16.839 1.00 41.00 476 ASP A C 1
ATOM 3483 O O . ASP A 1 476 ? 49.701 -19.401 16.532 1.00 41.00 476 ASP A O 1
ATOM 3487 N N . ARG A 1 477 ? 48.986 -17.471 17.412 1.00 39.88 477 ARG A N 1
ATOM 3488 C CA . ARG A 1 477 ? 50.300 -17.054 17.940 1.00 39.88 477 ARG A CA 1
ATOM 3489 C C . ARG A 1 477 ? 50.364 -17.436 19.421 1.00 39.88 477 ARG A C 1
ATOM 3491 O O . ARG A 1 477 ? 49.952 -16.657 20.277 1.00 39.88 477 ARG A O 1
ATOM 3498 N N . ARG A 1 478 ? 50.886 -18.634 19.702 1.00 31.12 478 ARG A N 1
ATOM 3499 C CA . ARG A 1 478 ? 51.128 -19.172 21.053 1.00 31.12 478 ARG A CA 1
ATOM 3500 C C . ARG A 1 478 ? 52.173 -18.342 21.815 1.00 31.12 478 ARG A C 1
ATOM 3502 O O . ARG A 1 478 ? 53.257 -18.101 21.292 1.00 31.12 478 ARG A O 1
ATOM 3509 N N . SER A 1 479 ? 51.922 -18.035 23.088 1.00 25.75 479 SER A N 1
ATOM 3510 C CA . SER A 1 479 ? 52.986 -17.837 24.088 1.00 25.75 479 SER A CA 1
ATOM 3511 C C . SER A 1 479 ? 52.537 -18.373 25.449 1.00 25.75 479 SER A C 1
ATOM 3513 O O . SER A 1 479 ? 51.446 -18.057 25.913 1.00 25.75 479 SER A O 1
ATOM 3515 N N . HIS A 1 480 ? 53.370 -19.225 26.050 1.00 27.30 480 HIS A N 1
ATOM 3516 C CA . HIS A 1 480 ? 53.120 -19.933 27.308 1.00 27.30 480 HIS A CA 1
ATOM 3517 C C . HIS A 1 480 ? 53.259 -19.011 28.529 1.00 27.30 480 HIS A C 1
ATOM 3519 O O . HIS A 1 480 ? 54.221 -18.254 28.614 1.00 27.30 480 HIS A O 1
ATOM 3525 N N . SER A 1 481 ? 52.378 -19.162 29.521 1.00 23.47 481 SER A N 1
ATOM 3526 C CA . SER A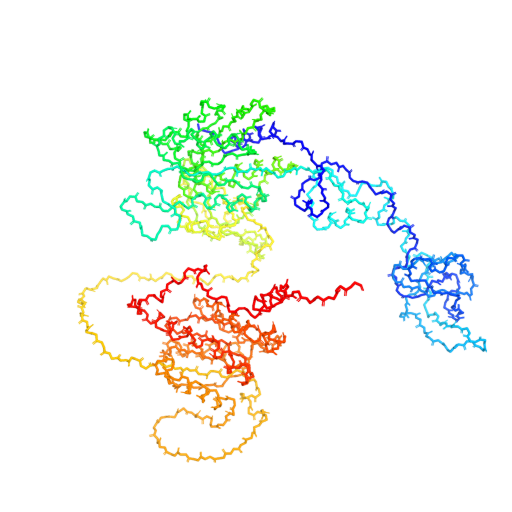 1 481 ? 52.708 -18.917 30.931 1.00 23.47 481 SER A CA 1
ATOM 3527 C C . SER A 1 481 ? 51.754 -19.705 31.834 1.00 23.47 481 SER A C 1
ATOM 3529 O O . SER A 1 481 ? 50.537 -19.655 31.651 1.00 23.47 481 SER A O 1
ATOM 3531 N N . MET A 1 482 ? 52.320 -20.476 32.766 1.00 24.44 482 MET A N 1
ATOM 3532 C CA . MET A 1 482 ? 51.596 -21.249 33.775 1.00 24.44 482 MET A CA 1
ATOM 3533 C C . MET A 1 482 ? 51.296 -20.388 35.003 1.00 24.44 482 MET A C 1
ATOM 3535 O O . MET A 1 482 ? 52.200 -19.745 35.528 1.00 24.44 482 MET A O 1
ATOM 3539 N N . VAL A 1 483 ? 50.081 -20.494 35.547 1.00 25.94 483 VAL A N 1
ATOM 3540 C CA . VAL A 1 483 ? 49.818 -20.227 36.970 1.00 25.94 483 VAL A CA 1
ATOM 3541 C C . VAL A 1 483 ? 48.907 -21.331 37.510 1.00 25.94 483 VAL A C 1
ATOM 3543 O O . VAL A 1 483 ? 47.782 -21.507 37.049 1.00 25.94 483 VAL A O 1
ATOM 3546 N N . GLN A 1 484 ? 49.420 -22.096 38.475 1.00 28.52 484 GLN A N 1
ATOM 3547 C CA . GLN A 1 484 ? 48.652 -23.038 39.289 1.00 28.52 484 GLN A CA 1
ATOM 3548 C C . GLN A 1 484 ? 47.916 -22.284 40.403 1.00 28.52 484 GLN A C 1
ATOM 3550 O O . GLN A 1 484 ? 48.539 -21.528 41.142 1.00 28.52 484 GLN A O 1
ATOM 3555 N N . ASN A 1 485 ? 46.622 -22.560 40.584 1.00 27.84 485 ASN A N 1
ATOM 3556 C CA . ASN A 1 485 ? 46.086 -22.947 41.894 1.00 27.84 485 ASN A CA 1
ATOM 3557 C C . ASN A 1 485 ? 44.673 -23.523 41.751 1.00 27.84 485 ASN A C 1
ATOM 3559 O O . ASN A 1 485 ? 43.790 -22.927 41.141 1.00 27.84 485 ASN A O 1
ATOM 3563 N N . GLY A 1 486 ? 44.499 -24.743 42.260 1.00 30.39 486 GLY A N 1
ATOM 3564 C CA . GLY A 1 486 ? 43.367 -25.605 41.949 1.00 30.39 486 GLY A CA 1
ATOM 3565 C C . GLY A 1 486 ? 42.085 -25.317 42.726 1.00 30.39 486 GLY A C 1
ATOM 3566 O O . GLY A 1 486 ? 42.117 -24.989 43.909 1.00 30.39 486 GLY A O 1
ATOM 3567 N N . LYS A 1 487 ? 40.951 -25.554 42.057 1.00 27.02 487 LYS A N 1
ATOM 3568 C CA . LYS A 1 487 ? 39.889 -26.501 42.450 1.00 27.02 487 LYS A CA 1
ATOM 3569 C C . LYS A 1 487 ? 38.742 -26.443 41.427 1.00 27.02 487 LYS A C 1
ATOM 3571 O O . LYS A 1 487 ? 38.224 -25.379 41.128 1.00 27.02 487 LYS A O 1
ATOM 3576 N N . SER A 1 488 ? 38.337 -27.632 40.981 1.00 25.45 488 SER A N 1
ATOM 3577 C CA . SER A 1 488 ? 37.236 -27.972 40.065 1.00 25.45 488 SER A CA 1
ATOM 3578 C C . SER A 1 488 ? 37.393 -27.619 38.579 1.00 25.45 488 SER A C 1
ATOM 3580 O O . SER A 1 488 ? 37.625 -26.487 38.174 1.00 25.45 488 SER A O 1
ATOM 3582 N N . LEU A 1 489 ? 37.279 -28.674 37.777 1.00 26.64 489 LEU A N 1
ATOM 3583 C CA . LEU A 1 489 ? 37.712 -28.817 36.396 1.00 26.64 489 LEU A CA 1
ATOM 3584 C C . LEU A 1 489 ? 36.647 -28.276 35.421 1.00 26.64 489 LEU A C 1
ATOM 3586 O O . LEU A 1 489 ? 35.674 -28.958 35.115 1.00 26.64 489 LEU A O 1
ATOM 3590 N N . ILE A 1 490 ? 36.855 -27.065 34.905 1.00 24.67 490 ILE A N 1
ATOM 3591 C CA . ILE A 1 490 ? 36.384 -26.663 33.573 1.00 24.67 490 ILE A CA 1
ATOM 3592 C C . ILE A 1 490 ? 37.649 -26.311 32.803 1.00 24.67 490 ILE A C 1
ATOM 3594 O O . ILE A 1 490 ? 38.414 -25.447 33.226 1.00 24.67 490 ILE A O 1
ATOM 3598 N N . THR A 1 491 ? 37.910 -27.028 31.715 1.00 25.03 491 THR A N 1
ATOM 3599 C CA . THR A 1 491 ? 39.081 -26.830 30.861 1.00 25.03 491 THR A CA 1
ATOM 3600 C C . THR A 1 491 ? 39.078 -25.404 30.307 1.00 25.03 491 THR A C 1
ATOM 3602 O O . THR A 1 491 ? 38.380 -25.102 29.342 1.00 25.03 491 THR A O 1
ATOM 3605 N N . VAL A 1 492 ? 39.846 -24.511 30.931 1.00 25.97 492 VAL A N 1
ATOM 3606 C CA . VAL A 1 492 ? 40.160 -23.190 30.388 1.00 25.97 492 VAL A CA 1
ATOM 3607 C C . VAL A 1 492 ? 41.147 -23.422 29.248 1.00 25.97 492 VAL A C 1
ATOM 3609 O O . VAL A 1 492 ? 42.332 -23.655 29.486 1.00 25.97 492 VAL A O 1
ATOM 3612 N N . PHE A 1 493 ? 40.668 -23.395 28.003 1.00 29.89 493 PHE A N 1
ATOM 3613 C CA . PHE A 1 493 ? 41.554 -23.234 26.853 1.00 29.89 493 PHE A CA 1
ATOM 3614 C C . PHE A 1 493 ? 42.197 -21.850 26.960 1.00 29.89 493 PHE A C 1
ATOM 3616 O O . PHE A 1 493 ? 41.608 -20.825 26.620 1.00 29.89 493 PHE A O 1
ATOM 3623 N N . SER A 1 494 ? 43.405 -21.823 27.515 1.00 32.41 494 SER A N 1
ATOM 3624 C CA . SER A 1 494 ? 44.270 -20.657 27.465 1.00 32.41 494 SER A CA 1
ATOM 3625 C C . SER A 1 494 ? 44.635 -20.382 26.009 1.00 32.41 494 SER A C 1
ATOM 3627 O O . SER A 1 494 ? 45.104 -21.280 25.313 1.00 32.41 494 SER A O 1
ATOM 3629 N N . SER A 1 495 ? 44.517 -19.111 25.621 1.00 41.94 495 SER A N 1
ATOM 3630 C CA . SER A 1 495 ? 45.019 -18.487 24.385 1.00 41.94 495 SER A CA 1
ATOM 3631 C C . SER A 1 495 ? 44.013 -18.391 23.236 1.00 41.94 495 SER A C 1
ATOM 3633 O O . SER A 1 495 ? 44.004 -19.194 22.316 1.00 41.94 495 SER A O 1
ATOM 3635 N N . HIS A 1 496 ? 43.216 -17.321 23.246 1.00 55.62 496 HIS A N 1
ATOM 3636 C CA . HIS A 1 496 ? 42.759 -16.657 22.023 1.00 55.62 496 HIS A CA 1
ATOM 3637 C C . HIS A 1 496 ? 43.031 -15.162 22.178 1.00 55.62 496 HIS A C 1
ATOM 3639 O O . HIS A 1 496 ? 42.498 -14.533 23.093 1.00 55.62 496 HIS A O 1
ATOM 3645 N N . LYS A 1 497 ? 43.852 -14.570 21.297 1.00 55.84 497 LYS A N 1
ATOM 3646 C CA . LYS A 1 497 ? 44.138 -13.120 21.313 1.00 55.84 497 LYS A CA 1
ATOM 3647 C C . LYS A 1 497 ? 42.860 -12.281 21.267 1.00 55.84 497 LYS A C 1
ATOM 3649 O O . LYS A 1 497 ? 42.792 -11.266 21.946 1.00 55.84 497 LYS A O 1
ATOM 3654 N N . LEU A 1 498 ? 41.857 -12.734 20.513 1.00 58.94 498 LEU A N 1
ATOM 3655 C CA . LEU A 1 498 ? 40.550 -12.085 20.401 1.00 58.94 498 LEU A CA 1
ATOM 3656 C C . LEU A 1 498 ? 39.811 -12.057 21.747 1.00 58.94 498 LEU A C 1
ATOM 3658 O O . LEU A 1 498 ? 39.400 -10.996 22.203 1.00 58.94 498 LEU A O 1
ATOM 3662 N N . VAL A 1 499 ? 39.704 -13.211 22.411 1.00 62.44 499 VAL A N 1
ATOM 3663 C CA . VAL A 1 499 ? 39.016 -13.338 23.704 1.00 62.44 499 VAL A CA 1
ATOM 3664 C C . VAL A 1 499 ? 39.772 -12.587 24.796 1.00 62.44 499 VAL A C 1
ATOM 3666 O O . VAL A 1 499 ? 39.151 -11.874 25.569 1.00 62.44 499 VAL A O 1
ATOM 3669 N N . MET A 1 500 ? 41.106 -12.670 24.835 1.00 62.88 500 MET A N 1
ATOM 3670 C CA . MET A 1 500 ? 41.923 -11.948 25.820 1.00 62.88 500 MET A CA 1
ATOM 3671 C C . MET A 1 500 ? 41.882 -10.431 25.616 1.00 62.88 500 MET A C 1
ATOM 3673 O O . MET A 1 500 ? 41.777 -9.685 26.588 1.00 62.88 500 MET A O 1
ATOM 3677 N N . HIS A 1 501 ? 41.908 -9.966 24.364 1.00 65.44 501 HIS A N 1
ATOM 3678 C CA . HIS A 1 501 ? 41.719 -8.552 24.049 1.00 65.44 501 HIS A CA 1
ATOM 3679 C C . HIS A 1 501 ? 40.326 -8.086 24.476 1.00 65.44 501 HIS A C 1
ATOM 3681 O O . HIS A 1 501 ? 40.188 -7.037 25.095 1.00 65.44 501 HIS A O 1
ATOM 3687 N N . PHE A 1 502 ? 39.296 -8.897 24.243 1.00 67.38 502 PHE A N 1
ATOM 3688 C CA . PHE A 1 502 ? 37.939 -8.523 24.611 1.00 67.38 502 PHE A CA 1
ATOM 3689 C C . PHE A 1 502 ? 37.672 -8.580 26.119 1.00 67.38 502 PHE A C 1
ATOM 3691 O O . PHE A 1 502 ? 37.047 -7.675 26.664 1.00 67.38 502 PHE A O 1
ATOM 3698 N N . ILE A 1 503 ? 38.220 -9.571 26.825 1.00 70.81 503 ILE A N 1
ATOM 3699 C CA . ILE A 1 503 ? 38.257 -9.582 28.292 1.00 70.81 503 ILE A CA 1
ATOM 3700 C C . ILE A 1 503 ? 38.942 -8.308 28.794 1.00 70.81 503 ILE A C 1
ATOM 3702 O O . ILE A 1 503 ? 38.436 -7.678 29.717 1.00 70.81 503 ILE A O 1
ATOM 3706 N N . SER A 1 504 ? 40.042 -7.880 28.164 1.00 68.62 504 SER A N 1
ATOM 3707 C CA . SER A 1 504 ? 40.702 -6.615 28.500 1.00 68.62 504 SER A CA 1
ATOM 3708 C C . SER A 1 504 ? 39.798 -5.401 28.261 1.00 68.62 504 SER A C 1
ATOM 3710 O O . SER A 1 504 ? 39.804 -4.504 29.095 1.00 68.62 504 SER A O 1
ATOM 3712 N N . VAL A 1 505 ? 39.014 -5.365 27.177 1.00 70.19 505 VAL A N 1
ATOM 3713 C CA . VAL A 1 505 ? 38.065 -4.272 26.866 1.00 70.19 505 VAL A CA 1
ATOM 3714 C C . VAL A 1 505 ? 36.901 -4.224 27.864 1.00 70.19 505 VAL A C 1
ATOM 3716 O O . VAL A 1 505 ? 36.511 -3.151 28.330 1.00 70.19 505 VAL A O 1
ATOM 3719 N N . VAL A 1 506 ? 36.345 -5.381 28.233 1.00 70.06 506 VAL A N 1
ATOM 3720 C CA . VAL A 1 506 ? 35.270 -5.463 29.233 1.00 70.06 506 VAL A CA 1
ATOM 3721 C C . VAL A 1 506 ? 35.802 -5.094 30.618 1.00 70.06 506 VAL A C 1
ATOM 3723 O O . VAL A 1 506 ? 35.169 -4.309 31.323 1.00 70.06 506 VAL A O 1
ATOM 3726 N N . ASN A 1 507 ? 36.986 -5.590 30.990 1.00 71.69 507 ASN A N 1
ATOM 3727 C CA . ASN A 1 507 ? 37.610 -5.292 32.278 1.00 71.69 507 ASN A CA 1
ATOM 3728 C C . ASN A 1 507 ? 38.047 -3.824 32.383 1.00 71.69 507 ASN A C 1
ATOM 3730 O O . ASN A 1 507 ? 37.819 -3.209 33.422 1.00 71.69 507 ASN A O 1
ATOM 3734 N N . SER A 1 508 ? 38.596 -3.223 31.321 1.00 70.75 508 SER A N 1
ATOM 3735 C CA . SER A 1 508 ? 38.929 -1.788 31.304 1.00 70.75 508 SER A CA 1
ATOM 3736 C C . SER A 1 508 ? 37.685 -0.899 31.405 1.00 70.75 508 SER A C 1
ATOM 3738 O O . SER A 1 508 ? 37.761 0.233 31.879 1.00 70.75 508 SER A O 1
ATOM 3740 N N . SER A 1 509 ? 36.521 -1.431 31.026 1.00 72.12 509 SER A N 1
ATOM 3741 C CA . SER A 1 509 ? 35.220 -0.769 31.142 1.00 72.12 509 SER A CA 1
ATOM 3742 C C . SER A 1 509 ? 34.430 -1.172 32.396 1.00 72.12 509 SER A C 1
ATOM 3744 O O . SER A 1 509 ? 33.288 -0.733 32.566 1.00 72.12 509 SER A O 1
ATOM 3746 N N . SER A 1 510 ? 35.011 -1.980 33.291 1.00 72.69 510 SER A N 1
ATOM 3747 C CA . SER A 1 510 ? 34.316 -2.582 34.438 1.00 72.69 510 SER A CA 1
ATOM 3748 C C . SER A 1 510 ? 33.691 -1.540 35.371 1.00 72.69 510 SER A C 1
ATOM 3750 O O . SER A 1 510 ? 32.520 -1.664 35.738 1.00 72.69 510 SER A O 1
ATOM 3752 N N . GLU A 1 511 ? 34.411 -0.459 35.691 1.00 68.25 511 GLU A N 1
ATOM 3753 C CA . GLU A 1 511 ? 33.902 0.628 36.542 1.00 68.25 511 GLU A CA 1
ATOM 3754 C C . GLU A 1 511 ? 32.695 1.339 35.911 1.00 68.25 511 GLU A C 1
ATOM 3756 O O . GLU A 1 511 ? 31.671 1.572 36.569 1.00 68.25 511 GLU A O 1
ATOM 3761 N N . LYS A 1 512 ? 32.770 1.616 34.602 1.00 72.69 512 LYS A N 1
ATOM 3762 C CA . LYS A 1 512 ? 31.680 2.240 33.833 1.00 72.69 512 LYS A CA 1
ATOM 3763 C C . LYS A 1 512 ? 30.454 1.332 33.771 1.00 72.69 512 LYS A C 1
ATOM 3765 O O . LYS A 1 512 ? 29.331 1.823 33.862 1.00 72.69 512 LYS A O 1
ATOM 3770 N N . LEU A 1 513 ? 30.657 0.018 33.727 1.00 70.88 513 LEU A N 1
ATOM 3771 C CA . LEU A 1 513 ? 29.592 -0.982 33.759 1.00 70.88 513 LEU A CA 1
ATOM 3772 C C . LEU A 1 513 ? 29.065 -1.285 35.165 1.00 70.88 513 LEU A C 1
ATOM 3774 O O . LEU A 1 513 ? 28.098 -2.023 35.276 1.00 70.88 513 LEU A O 1
ATOM 3778 N N . GLY A 1 514 ? 29.615 -0.685 36.225 1.00 68.50 514 GLY A N 1
ATOM 3779 C CA . GLY A 1 514 ? 29.148 -0.887 37.601 1.00 68.50 514 GLY A CA 1
ATOM 3780 C C . GLY A 1 514 ? 29.776 -2.086 38.315 1.00 68.50 514 GLY A C 1
ATOM 3781 O O . GLY A 1 514 ? 29.088 -2.741 39.093 1.00 68.50 514 GLY A O 1
ATOM 3782 N N . GLY A 1 515 ? 31.058 -2.360 38.061 1.00 73.88 515 GLY A N 1
ATOM 3783 C CA . GLY A 1 515 ? 31.788 -3.493 38.637 1.00 73.88 515 GLY A CA 1
ATOM 3784 C C . GLY A 1 515 ? 31.491 -4.787 37.886 1.00 73.88 515 GLY A C 1
ATOM 3785 O O . GLY A 1 515 ? 31.112 -5.787 38.491 1.00 73.88 515 GLY A O 1
ATOM 3786 N N . ALA A 1 516 ? 31.560 -4.743 36.554 1.00 80.19 516 ALA A N 1
ATOM 3787 C CA . ALA A 1 516 ? 31.341 -5.919 35.724 1.00 80.19 516 ALA A CA 1
ATOM 3788 C C . ALA A 1 516 ? 32.562 -6.848 35.741 1.00 80.19 516 ALA A C 1
ATOM 3790 O O . ALA A 1 516 ? 33.682 -6.397 35.498 1.00 80.19 516 ALA A O 1
ATOM 3791 N N . THR A 1 517 ? 32.349 -8.139 35.980 1.00 81.56 517 THR A N 1
ATOM 3792 C CA . THR A 1 517 ? 33.392 -9.168 35.946 1.00 81.56 517 THR A CA 1
ATOM 3793 C C . THR A 1 517 ? 33.033 -10.264 34.957 1.00 81.56 517 THR A C 1
ATOM 3795 O O . THR A 1 517 ? 31.900 -10.751 34.909 1.00 81.56 517 THR A O 1
ATOM 3798 N N . VAL A 1 518 ? 34.005 -10.653 34.130 1.00 84.50 518 VAL A N 1
ATOM 3799 C CA . VAL A 1 518 ? 33.846 -11.796 33.227 1.00 84.50 518 VAL A CA 1
ATOM 3800 C C . VAL A 1 518 ? 33.940 -13.077 34.054 1.00 84.50 518 VAL A C 1
ATOM 3802 O O . VAL A 1 518 ? 35.006 -13.405 34.569 1.00 84.50 518 VAL A O 1
ATOM 3805 N N . VAL A 1 519 ? 32.827 -13.798 34.186 1.00 87.25 519 VAL A N 1
ATOM 3806 C CA . VAL A 1 519 ? 32.728 -15.015 35.015 1.00 87.25 519 VAL A CA 1
ATOM 3807 C C . VAL A 1 519 ? 32.741 -16.306 34.202 1.00 87.25 519 VAL A C 1
ATOM 3809 O O . VAL A 1 519 ? 32.967 -17.376 34.758 1.00 87.25 519 VAL A O 1
ATOM 3812 N N . ALA A 1 520 ? 32.489 -16.221 32.894 1.00 84.75 520 ALA A N 1
ATOM 3813 C CA . ALA A 1 520 ? 32.465 -17.376 32.008 1.00 84.75 520 ALA A CA 1
ATOM 3814 C C . ALA A 1 520 ? 32.895 -16.995 30.589 1.00 84.75 520 ALA A C 1
ATOM 3816 O O . ALA A 1 520 ? 32.548 -15.932 30.074 1.00 84.75 520 ALA A O 1
ATOM 3817 N N . THR A 1 521 ? 33.627 -17.896 29.940 1.00 86.31 521 THR A N 1
ATOM 3818 C CA . THR A 1 521 ? 33.912 -17.823 28.506 1.00 86.31 521 THR A CA 1
ATOM 3819 C C . THR A 1 521 ? 33.719 -19.197 27.883 1.00 86.31 521 THR A C 1
ATOM 3821 O O . THR A 1 521 ? 33.902 -20.215 28.552 1.00 86.31 521 THR A O 1
ATOM 3824 N N . ALA A 1 522 ? 33.305 -19.234 26.622 1.00 86.31 522 ALA A N 1
ATOM 3825 C CA . ALA A 1 522 ? 33.173 -20.467 25.861 1.00 86.31 522 ALA A CA 1
ATOM 3826 C C . ALA A 1 522 ? 33.432 -20.203 24.379 1.00 86.31 522 ALA A C 1
ATOM 3828 O O . ALA A 1 522 ? 33.285 -19.081 23.891 1.00 86.31 522 ALA A O 1
ATOM 3829 N N . VAL A 1 523 ? 33.801 -21.268 23.678 1.00 86.06 523 VAL A N 1
ATOM 3830 C CA . VAL A 1 523 ? 33.982 -21.299 22.231 1.00 86.06 523 VAL A CA 1
ATOM 3831 C C . VAL A 1 523 ? 33.068 -22.382 21.679 1.00 86.06 523 VAL A C 1
ATOM 3833 O O . VAL A 1 523 ? 33.073 -23.504 22.189 1.00 86.06 523 VAL A O 1
ATOM 3836 N N . VAL A 1 524 ? 32.304 -22.063 20.641 1.00 89.06 524 VAL A N 1
ATOM 3837 C CA . VAL A 1 524 ? 31.459 -23.021 19.919 1.00 89.06 524 VAL A CA 1
ATOM 3838 C C . VAL A 1 524 ? 31.649 -22.853 18.409 1.00 89.06 524 VAL A C 1
ATOM 3840 O O . VAL A 1 524 ? 31.979 -21.752 17.963 1.00 89.06 524 VAL A O 1
ATOM 3843 N N . PRO A 1 525 ? 31.472 -23.922 17.613 1.00 89.62 525 PRO A N 1
ATOM 3844 C CA . PRO A 1 525 ? 31.381 -23.788 16.163 1.00 89.62 525 PRO A CA 1
ATOM 3845 C C . PRO A 1 525 ? 30.110 -23.030 15.773 1.00 89.62 525 PRO A C 1
ATOM 3847 O O . PRO A 1 525 ? 29.204 -22.836 16.594 1.00 89.62 525 PRO A O 1
ATOM 3850 N N . ASP A 1 526 ? 30.036 -22.654 14.504 1.00 92.00 526 ASP A N 1
ATOM 3851 C CA . ASP A 1 526 ? 28.916 -21.959 13.878 1.00 92.00 526 ASP A CA 1
ATOM 3852 C C . ASP A 1 526 ? 27.706 -22.904 13.684 1.00 92.00 526 ASP A C 1
ATOM 3854 O O . ASP A 1 526 ? 27.290 -23.255 12.579 1.00 92.00 526 ASP A O 1
ATOM 3858 N N . GLU A 1 527 ? 27.157 -23.388 14.800 1.00 92.88 527 GLU A N 1
ATOM 3859 C CA . GLU A 1 527 ? 26.034 -24.321 14.867 1.00 92.88 527 GLU A CA 1
ATOM 3860 C C . GLU A 1 527 ? 24.957 -23.801 15.824 1.00 92.88 527 GLU A C 1
ATOM 3862 O O . GLU A 1 527 ? 25.196 -23.622 17.023 1.00 92.88 527 GLU A O 1
ATOM 3867 N N . VAL A 1 528 ? 23.735 -23.634 15.307 1.00 94.94 528 VAL A N 1
ATOM 3868 C CA . VAL A 1 528 ? 22.600 -23.041 16.036 1.00 94.94 528 VAL A CA 1
ATOM 3869 C C . VAL A 1 528 ? 22.354 -23.716 17.388 1.00 94.94 528 VAL A C 1
ATOM 3871 O O . VAL A 1 528 ? 22.257 -23.030 18.404 1.00 94.94 528 VAL A O 1
ATOM 3874 N N . GLU A 1 529 ? 22.303 -25.050 17.430 1.00 94.88 529 GLU A N 1
ATOM 3875 C CA . GLU A 1 529 ? 21.996 -25.789 18.663 1.00 94.88 529 GLU A CA 1
ATOM 3876 C C . GLU A 1 529 ? 23.106 -25.674 19.721 1.00 94.88 529 GLU A C 1
ATOM 3878 O O . GLU A 1 529 ? 22.813 -25.580 20.915 1.00 94.88 529 GLU A O 1
ATOM 3883 N N . LYS A 1 530 ? 24.381 -25.602 19.311 1.00 91.62 530 LYS A N 1
ATOM 3884 C CA . LYS A 1 530 ? 25.505 -25.426 20.248 1.00 91.62 530 LYS A CA 1
ATOM 3885 C C . LYS A 1 530 ? 25.536 -24.016 20.829 1.00 91.62 530 LYS A C 1
ATOM 3887 O O . LYS A 1 530 ? 25.720 -23.864 22.038 1.00 91.62 530 LYS A O 1
ATOM 3892 N N . ILE A 1 531 ? 25.297 -22.997 20.000 1.00 95.25 531 ILE A N 1
ATOM 3893 C CA . ILE A 1 531 ? 25.184 -21.602 20.449 1.00 95.25 531 ILE A CA 1
ATOM 3894 C C . ILE A 1 531 ? 24.009 -21.476 21.426 1.00 95.25 531 ILE A C 1
ATOM 3896 O O . ILE A 1 531 ? 24.186 -21.017 22.555 1.00 95.25 531 ILE A O 1
ATOM 3900 N N . LYS A 1 532 ? 22.827 -21.971 21.039 1.00 96.12 532 LYS A N 1
ATOM 3901 C CA . LYS A 1 532 ? 21.613 -21.990 21.866 1.00 96.12 532 LYS A CA 1
ATOM 3902 C C . LYS A 1 532 ? 21.835 -22.676 23.211 1.00 96.12 532 LYS A C 1
ATOM 3904 O O . LYS A 1 532 ? 21.439 -22.126 24.237 1.00 96.12 532 LYS A O 1
ATOM 3909 N N . GLY A 1 533 ? 22.486 -23.839 23.222 1.00 92.56 533 GLY A N 1
ATOM 3910 C CA . GLY A 1 533 ? 22.775 -24.583 24.448 1.00 92.56 533 GLY A CA 1
ATOM 3911 C C . GLY A 1 533 ? 23.587 -23.770 25.459 1.00 92.56 533 GLY A C 1
ATOM 3912 O O . GLY A 1 533 ? 23.251 -23.756 26.644 1.00 92.56 533 GLY A O 1
ATOM 3913 N N . ILE A 1 534 ? 24.608 -23.037 25.000 1.00 95.69 534 ILE A N 1
ATOM 3914 C CA . ILE A 1 534 ? 25.405 -22.164 25.873 1.00 95.69 534 ILE A CA 1
ATOM 3915 C C . ILE A 1 534 ? 24.607 -20.945 26.332 1.00 95.69 534 ILE A C 1
ATOM 3917 O O . ILE A 1 534 ? 24.640 -20.632 27.522 1.00 95.69 534 ILE A O 1
ATOM 3921 N N . LEU A 1 535 ? 23.864 -20.290 25.432 1.00 96.12 535 LEU A N 1
ATOM 3922 C CA . LEU A 1 535 ? 23.035 -19.140 25.799 1.00 96.12 535 LEU A CA 1
ATOM 3923 C C . LEU A 1 535 ? 22.029 -19.522 26.892 1.00 96.12 535 LEU A C 1
ATOM 3925 O O . LEU A 1 535 ? 22.014 -18.882 27.936 1.00 96.12 535 LEU A O 1
ATOM 3929 N N . VAL A 1 536 ? 21.271 -20.607 26.705 1.00 94.81 536 VAL A N 1
ATOM 3930 C CA . VAL A 1 536 ? 20.283 -21.095 27.686 1.00 94.81 536 VAL A CA 1
ATOM 3931 C C . VAL A 1 536 ? 20.942 -21.491 29.005 1.00 94.81 536 VAL A C 1
ATOM 3933 O O . VAL A 1 536 ? 20.444 -21.142 30.074 1.00 94.81 536 VAL A O 1
ATOM 3936 N N . LYS A 1 537 ? 22.084 -22.189 28.966 1.00 93.56 537 LYS A N 1
ATOM 3937 C CA . LYS A 1 537 ? 22.825 -22.540 30.184 1.00 93.56 537 LYS A CA 1
ATOM 3938 C C . LYS A 1 537 ? 23.227 -21.285 30.965 1.00 93.56 537 LYS A C 1
ATOM 3940 O O . LYS A 1 537 ? 23.001 -21.214 32.172 1.00 93.56 537 LYS A O 1
ATOM 3945 N N . TRP A 1 538 ? 23.805 -20.293 30.294 1.00 95.62 538 TRP A N 1
ATOM 3946 C CA . TRP A 1 538 ? 24.295 -19.085 30.956 1.00 95.62 538 TRP A CA 1
ATOM 3947 C C . TRP A 1 538 ? 23.179 -18.184 31.483 1.00 95.62 538 TRP A C 1
ATOM 3949 O O . TRP A 1 538 ? 23.357 -17.555 32.528 1.00 95.62 538 TRP A O 1
ATOM 3959 N N . THR A 1 539 ? 22.027 -18.145 30.815 1.00 93.00 539 THR A N 1
ATOM 3960 C CA . THR A 1 539 ? 20.866 -17.370 31.272 1.00 93.00 539 THR A CA 1
ATOM 3961 C C . THR A 1 539 ? 20.114 -18.069 32.402 1.00 93.00 539 THR A C 1
ATOM 3963 O O . THR A 1 539 ? 19.827 -17.447 33.424 1.00 93.00 539 THR A O 1
ATOM 3966 N N . ASP A 1 540 ? 19.817 -19.361 32.254 1.00 90.75 540 ASP A N 1
ATOM 3967 C CA . ASP A 1 540 ? 18.838 -20.045 33.106 1.00 90.75 540 ASP A CA 1
ATOM 3968 C C . ASP A 1 540 ? 19.507 -20.725 34.310 1.00 90.75 540 ASP A C 1
ATOM 3970 O O . ASP A 1 540 ? 18.944 -20.742 35.411 1.00 90.75 540 ASP A O 1
ATOM 3974 N N . ILE A 1 541 ? 20.722 -21.254 34.114 1.00 88.12 541 ILE A N 1
ATOM 3975 C CA . ILE A 1 541 ? 21.478 -22.002 35.130 1.00 88.12 541 ILE A CA 1
ATOM 3976 C C . ILE A 1 541 ? 22.498 -21.088 35.810 1.00 88.12 541 ILE A C 1
ATOM 3978 O O . ILE A 1 541 ? 22.409 -20.862 37.017 1.00 88.12 541 ILE A O 1
ATOM 3982 N N . ASP A 1 542 ? 23.432 -20.516 35.046 1.00 85.31 542 ASP A N 1
ATOM 3983 C CA . ASP A 1 542 ? 24.534 -19.724 35.618 1.00 85.31 542 ASP A CA 1
ATOM 3984 C C . ASP A 1 542 ? 24.102 -18.286 35.982 1.00 85.31 542 ASP A C 1
ATOM 3986 O O . ASP A 1 542 ? 24.793 -17.589 36.736 1.00 85.31 542 ASP A O 1
ATOM 3990 N N . ARG A 1 543 ? 22.925 -17.861 35.490 1.00 88.81 543 ARG A N 1
ATOM 3991 C CA . ARG A 1 543 ? 22.253 -16.579 35.771 1.00 88.81 543 ARG A CA 1
ATOM 3992 C C . ARG A 1 543 ? 23.177 -15.371 35.629 1.00 88.81 543 ARG A C 1
ATOM 3994 O O . ARG A 1 543 ? 23.244 -14.501 36.507 1.00 88.81 543 ARG A O 1
ATOM 4001 N N . VAL A 1 544 ? 23.910 -15.317 34.520 1.00 91.81 544 VAL A N 1
ATOM 4002 C CA . VAL A 1 544 ? 24.761 -14.165 34.190 1.00 91.81 544 VAL A CA 1
ATOM 4003 C C . VAL A 1 544 ? 23.902 -12.950 33.836 1.00 91.81 544 VAL A C 1
ATOM 4005 O O . VAL A 1 544 ? 22.734 -13.077 33.479 1.00 91.81 544 VAL A O 1
ATOM 4008 N N . ASN A 1 545 ? 24.445 -11.742 33.956 1.00 93.44 545 ASN A N 1
ATOM 4009 C CA . ASN A 1 545 ? 23.691 -10.511 33.701 1.00 93.44 545 ASN A CA 1
ATOM 4010 C C . ASN A 1 545 ? 23.813 -10.036 32.251 1.00 93.44 545 ASN A C 1
ATOM 4012 O O . ASN A 1 545 ? 22.857 -9.481 31.712 1.00 93.44 545 ASN A O 1
ATOM 4016 N N . LEU A 1 546 ? 24.967 -10.269 31.628 1.00 94.56 546 LEU A N 1
ATOM 4017 C CA . LEU A 1 546 ? 25.259 -9.875 30.255 1.00 94.56 546 LEU A CA 1
ATOM 4018 C C . LEU A 1 546 ? 25.975 -11.015 29.529 1.00 94.56 546 LEU A C 1
ATOM 4020 O O . LEU A 1 546 ? 26.960 -11.541 30.041 1.00 94.56 546 LEU A O 1
ATOM 4024 N N . ILE A 1 547 ? 25.510 -11.357 28.332 1.00 95.94 547 ILE A N 1
ATOM 4025 C CA . ILE A 1 547 ? 26.194 -12.255 27.404 1.00 95.94 547 ILE A CA 1
ATOM 4026 C C . ILE A 1 547 ? 26.570 -11.461 26.159 1.00 95.94 547 ILE A C 1
ATOM 4028 O O . ILE A 1 547 ? 25.713 -10.844 25.527 1.00 95.94 547 ILE A O 1
ATOM 4032 N N . LEU A 1 548 ? 27.848 -11.512 25.798 1.00 94.62 548 LEU A N 1
ATOM 4033 C CA . LEU A 1 548 ? 28.376 -10.927 24.570 1.00 94.62 548 LEU A CA 1
ATOM 4034 C C . LEU A 1 548 ? 28.855 -12.068 23.678 1.00 94.62 548 LEU A C 1
ATOM 4036 O O . LEU A 1 548 ? 29.754 -12.816 24.067 1.00 94.62 548 LEU A O 1
ATOM 4040 N N . THR A 1 549 ? 28.251 -12.231 22.503 1.00 94.69 549 THR A N 1
ATOM 4041 C CA . THR A 1 549 ? 28.767 -13.191 21.519 1.00 94.69 549 THR A CA 1
ATOM 4042 C C . THR A 1 549 ? 29.731 -12.493 20.570 1.00 94.69 549 THR A C 1
ATOM 4044 O O . THR A 1 549 ? 29.530 -11.324 20.260 1.00 94.69 549 THR A O 1
ATOM 4047 N N . LEU A 1 550 ? 30.737 -13.201 20.071 1.00 91.12 550 LEU A N 1
ATOM 4048 C CA . LEU A 1 550 ? 31.715 -12.699 19.111 1.00 91.12 550 LEU A CA 1
ATOM 4049 C C . LEU A 1 550 ? 31.663 -13.568 17.854 1.00 91.12 550 LEU A C 1
ATOM 4051 O O . LEU A 1 550 ? 31.935 -14.766 17.944 1.00 91.12 550 LEU A O 1
ATOM 4055 N N . GLY A 1 551 ? 31.354 -12.971 16.704 1.00 88.94 551 GLY A N 1
ATOM 4056 C CA . GLY A 1 551 ? 31.363 -13.666 15.411 1.00 88.94 551 GLY A CA 1
ATOM 4057 C C . GLY A 1 551 ? 30.036 -14.324 15.016 1.00 88.94 551 GLY A C 1
ATOM 4058 O O . GLY A 1 551 ? 29.055 -14.318 15.765 1.00 88.94 551 GLY A O 1
ATOM 4059 N N . GLY A 1 552 ? 29.998 -14.840 13.785 1.00 89.94 552 GLY A N 1
ATOM 4060 C CA . GLY A 1 552 ? 28.827 -15.487 13.189 1.00 89.94 552 GLY A CA 1
ATOM 4061 C C . GLY A 1 552 ? 27.667 -14.536 12.856 1.00 89.94 552 GLY A C 1
ATOM 4062 O O . GLY A 1 552 ? 26.519 -14.973 12.805 1.00 89.94 552 GLY A O 1
ATOM 4063 N N . THR A 1 553 ? 27.927 -13.229 12.701 1.00 92.38 553 THR A N 1
ATOM 4064 C CA . THR A 1 553 ? 26.913 -12.192 12.410 1.00 92.38 553 THR A CA 1
ATOM 4065 C C . THR A 1 553 ? 26.889 -11.734 10.949 1.00 92.38 553 THR A C 1
ATOM 4067 O O . THR A 1 553 ? 26.099 -10.852 10.622 1.00 92.38 553 THR A O 1
ATOM 4070 N N . GLY A 1 554 ? 27.756 -12.263 10.080 1.00 89.50 554 GLY A N 1
ATOM 4071 C CA . GLY A 1 554 ? 27.837 -11.896 8.660 1.00 89.50 554 GLY A CA 1
ATOM 4072 C C . GLY A 1 554 ? 26.739 -12.525 7.791 1.00 89.50 554 GLY A C 1
ATOM 4073 O O . GLY A 1 554 ? 25.709 -12.976 8.288 1.00 89.50 554 GLY A O 1
ATOM 4074 N N . PHE A 1 555 ? 26.929 -12.536 6.470 1.00 90.50 555 PHE A N 1
ATOM 4075 C CA . PHE A 1 555 ? 25.962 -13.074 5.493 1.00 90.50 555 PHE A CA 1
ATOM 4076 C C . PHE A 1 555 ? 26.314 -14.482 4.988 1.00 90.50 555 PHE A C 1
ATOM 4078 O O . PHE A 1 555 ? 25.600 -15.023 4.143 1.00 90.50 555 PHE A O 1
ATOM 4085 N N . THR A 1 556 ? 27.416 -15.082 5.442 1.00 89.06 556 THR A N 1
ATOM 4086 C CA . THR A 1 556 ? 27.802 -16.409 4.953 1.00 89.06 556 THR A CA 1
ATOM 4087 C C . THR A 1 556 ? 26.823 -17.473 5.465 1.00 89.06 556 THR A C 1
ATOM 4089 O O . THR A 1 556 ? 26.245 -17.296 6.536 1.00 89.06 556 THR A O 1
ATOM 4092 N N . PRO A 1 557 ? 26.660 -18.620 4.776 1.00 88.06 557 PRO A N 1
ATOM 4093 C CA . PRO A 1 557 ? 25.801 -19.709 5.258 1.00 88.06 557 PRO A CA 1
ATOM 4094 C C . PRO A 1 557 ? 26.190 -20.269 6.636 1.00 88.06 557 PRO A C 1
ATOM 4096 O O . PRO A 1 557 ? 25.404 -20.989 7.247 1.00 88.06 557 PRO A O 1
ATOM 4099 N N . ARG A 1 558 ? 27.413 -19.983 7.103 1.00 90.75 558 ARG A N 1
ATOM 4100 C CA . ARG A 1 558 ? 27.892 -20.354 8.437 1.00 90.75 558 ARG A CA 1
ATOM 4101 C C . ARG A 1 558 ? 27.573 -19.287 9.483 1.00 90.75 558 ARG A C 1
ATOM 4103 O O . ARG A 1 558 ? 27.435 -19.630 10.640 1.00 90.75 558 ARG A O 1
ATOM 4110 N N . ASP A 1 559 ? 27.356 -18.027 9.118 1.00 92.81 559 ASP A N 1
ATOM 4111 C CA . ASP A 1 559 ? 26.969 -16.999 10.086 1.00 92.81 559 ASP A CA 1
ATOM 4112 C C . ASP A 1 559 ? 25.549 -17.266 10.625 1.00 92.81 559 ASP A C 1
ATOM 4114 O O . ASP A 1 559 ? 24.557 -16.921 9.988 1.00 92.81 559 ASP A O 1
ATOM 4118 N N . VAL A 1 560 ? 25.433 -17.896 11.796 1.00 95.94 560 VAL A N 1
ATOM 4119 C CA . VAL A 1 560 ? 24.137 -18.324 12.373 1.00 95.94 560 VAL A CA 1
ATOM 4120 C C . VAL A 1 560 ? 23.879 -17.794 13.787 1.00 95.94 560 VAL A C 1
ATOM 4122 O O . VAL A 1 560 ? 22.917 -18.186 14.459 1.00 95.94 560 VAL A O 1
ATOM 4125 N N . THR A 1 561 ? 24.742 -16.906 14.282 1.00 96.38 561 THR A N 1
ATOM 4126 C CA . THR A 1 561 ? 24.655 -16.369 15.644 1.00 96.38 561 THR A CA 1
ATOM 4127 C C . THR A 1 561 ? 23.351 -15.587 15.894 1.00 96.38 561 THR A C 1
ATOM 4129 O O . THR A 1 561 ? 22.726 -15.824 16.934 1.00 96.38 561 THR A O 1
ATOM 4132 N N . PRO A 1 562 ? 22.874 -14.707 14.985 1.00 97.19 562 PRO A N 1
ATOM 4133 C CA . PRO A 1 562 ? 21.593 -14.018 15.154 1.00 97.19 562 PRO A CA 1
ATOM 4134 C C . PRO A 1 562 ? 20.397 -14.972 15.227 1.00 97.19 562 PRO A C 1
ATOM 4136 O O . PRO A 1 562 ? 19.505 -14.770 16.051 1.00 97.19 562 PRO A O 1
ATOM 4139 N N . GLU A 1 563 ? 20.373 -16.025 14.407 1.00 97.31 563 GLU A N 1
ATOM 4140 C CA . GLU A 1 563 ? 19.328 -17.055 14.397 1.00 97.31 563 GLU A CA 1
ATOM 4141 C C . GLU A 1 563 ? 19.264 -17.785 15.741 1.00 97.31 563 GLU A C 1
ATOM 4143 O O . GLU A 1 563 ? 18.182 -17.953 16.316 1.00 97.31 563 GLU A O 1
ATOM 4148 N N . ALA A 1 564 ? 20.427 -18.170 16.274 1.00 96.62 564 ALA A N 1
ATOM 4149 C CA . ALA A 1 564 ? 20.530 -18.819 17.573 1.00 96.62 564 ALA A CA 1
ATOM 4150 C C . ALA A 1 564 ? 20.059 -17.895 18.708 1.00 96.62 564 ALA A C 1
ATOM 4152 O O . ALA A 1 564 ? 19.233 -18.313 19.524 1.00 96.62 564 ALA A O 1
ATOM 4153 N N . THR A 1 565 ? 20.492 -16.630 18.728 1.00 97.06 565 THR A N 1
ATOM 4154 C CA . THR A 1 565 ? 20.039 -15.640 19.721 1.00 97.06 565 THR A CA 1
ATOM 4155 C C . THR A 1 565 ? 18.533 -15.402 19.641 1.00 97.06 565 THR A C 1
ATOM 4157 O O . THR A 1 565 ? 17.848 -15.475 20.663 1.00 97.06 565 THR A O 1
ATOM 4160 N N . LYS A 1 566 ? 17.985 -15.162 18.442 1.00 97.06 566 LYS A N 1
ATOM 4161 C CA . LYS A 1 566 ? 16.544 -14.924 18.240 1.00 97.06 566 LYS A CA 1
ATOM 4162 C C . LYS A 1 566 ? 15.687 -16.095 18.708 1.00 97.06 566 LYS A C 1
ATOM 4164 O O . LYS A 1 566 ? 14.560 -15.889 19.140 1.00 97.06 566 LYS A O 1
ATOM 4169 N N . SER A 1 567 ? 16.219 -17.316 18.658 1.00 96.19 567 SER A N 1
ATOM 4170 C CA . SER A 1 567 ? 15.504 -18.506 19.124 1.00 96.19 567 SER A CA 1
ATOM 4171 C C . SER A 1 567 ? 15.374 -18.614 20.651 1.00 96.19 567 SER A C 1
ATOM 4173 O O . SER A 1 567 ? 14.539 -19.389 21.118 1.00 96.19 567 SER A O 1
ATOM 4175 N N . VAL A 1 568 ? 16.183 -17.874 21.427 1.00 95.81 568 VAL A N 1
ATOM 4176 C CA . VAL A 1 568 ? 16.224 -17.979 22.900 1.00 95.81 568 VAL A CA 1
ATOM 4177 C C . VAL A 1 568 ? 15.744 -16.733 23.636 1.00 95.81 568 VAL A C 1
ATOM 4179 O O . VAL A 1 568 ? 15.323 -16.847 24.789 1.00 95.81 568 VAL A O 1
ATOM 4182 N N . ILE A 1 569 ? 15.825 -15.553 23.018 1.00 96.00 569 ILE A N 1
ATOM 4183 C CA . ILE A 1 569 ? 15.382 -14.301 23.641 1.00 96.00 569 ILE A CA 1
ATOM 4184 C C . ILE A 1 569 ? 13.853 -14.245 23.749 1.00 96.00 569 ILE A C 1
ATOM 4186 O O . ILE A 1 569 ? 13.124 -14.683 22.866 1.00 96.00 569 ILE A O 1
ATOM 4190 N N . GLU A 1 570 ? 13.368 -13.673 24.845 1.00 96.62 570 GLU A N 1
ATOM 4191 C CA . GLU A 1 570 ? 11.944 -13.465 25.138 1.00 96.62 570 GLU A CA 1
ATOM 4192 C C . GLU A 1 570 ? 11.481 -12.068 24.709 1.00 96.62 570 GLU A C 1
ATOM 4194 O O . GLU A 1 570 ? 10.306 -11.846 24.413 1.00 96.62 570 GLU A O 1
ATOM 4199 N N . LYS A 1 571 ? 12.411 -11.105 24.687 1.00 93.62 571 LYS A N 1
ATOM 4200 C CA . LYS A 1 571 ? 12.155 -9.718 24.298 1.00 93.62 571 LYS A CA 1
ATOM 4201 C C . LYS A 1 571 ? 13.321 -9.162 23.495 1.00 93.62 571 LYS A C 1
ATOM 4203 O O . LYS A 1 571 ? 14.454 -9.164 23.965 1.00 93.62 571 LYS A O 1
ATOM 4208 N N . GLU A 1 572 ? 13.047 -8.634 22.312 1.00 95.50 572 GLU A N 1
ATOM 4209 C CA . GLU A 1 572 ? 14.078 -8.002 21.488 1.00 95.50 572 GLU A CA 1
ATOM 4210 C C . GLU A 1 572 ? 14.484 -6.621 22.026 1.00 95.50 572 GLU A C 1
ATOM 4212 O O . GLU A 1 572 ? 13.674 -5.885 22.600 1.00 95.50 572 GLU A O 1
ATOM 4217 N N . ALA A 1 573 ? 15.749 -6.260 21.809 1.00 94.44 573 ALA A N 1
ATOM 4218 C CA . ALA A 1 573 ? 16.325 -4.955 22.124 1.00 94.44 573 ALA A CA 1
ATOM 4219 C C . ALA A 1 573 ? 16.976 -4.335 20.866 1.00 94.44 573 ALA A C 1
ATOM 4221 O O . ALA A 1 573 ? 18.185 -4.085 20.857 1.00 94.44 573 ALA A O 1
ATOM 4222 N N . PRO A 1 574 ? 16.197 -4.074 19.793 1.00 94.25 574 PRO A N 1
ATOM 4223 C CA . PRO A 1 574 ? 16.736 -3.699 18.482 1.00 94.25 574 PRO A CA 1
ATOM 4224 C C . PRO A 1 574 ? 17.521 -2.381 18.497 1.00 94.25 574 PRO A C 1
ATOM 4226 O O . PRO A 1 574 ? 18.450 -2.221 17.715 1.00 94.25 574 PRO A O 1
ATOM 4229 N N . GLY A 1 575 ? 17.210 -1.464 19.422 1.00 93.56 575 GLY A N 1
ATOM 4230 C CA . GLY A 1 575 ? 17.935 -0.198 19.562 1.00 93.56 575 GLY A CA 1
ATOM 4231 C C . GLY A 1 575 ? 19.434 -0.370 19.837 1.00 93.56 575 GLY A C 1
ATOM 4232 O O . GLY A 1 575 ? 20.225 0.430 19.353 1.00 93.56 575 GLY A O 1
ATOM 4233 N N . LEU A 1 576 ? 19.846 -1.431 20.547 1.00 93.44 576 LEU A N 1
ATOM 4234 C CA . LEU A 1 576 ? 21.269 -1.699 20.803 1.00 93.44 576 LEU A CA 1
ATOM 4235 C C . LEU A 1 576 ? 21.990 -2.124 19.517 1.00 93.44 576 LEU A C 1
ATOM 4237 O O . LEU A 1 576 ? 23.060 -1.606 19.214 1.00 93.44 576 LEU A O 1
ATOM 4241 N N . ALA A 1 577 ? 21.372 -3.012 18.732 1.00 92.31 577 ALA A N 1
ATOM 4242 C CA . ALA A 1 577 ? 21.908 -3.428 17.437 1.00 92.31 577 ALA A CA 1
ATOM 4243 C C . ALA A 1 577 ? 21.944 -2.260 16.435 1.00 92.31 577 ALA A C 1
ATOM 4245 O O . ALA A 1 577 ? 22.912 -2.118 15.692 1.00 92.31 577 ALA A O 1
ATOM 4246 N N . PHE A 1 578 ? 20.927 -1.393 16.454 1.00 94.12 578 PHE A N 1
ATOM 4247 C CA . PHE A 1 578 ? 20.872 -0.195 15.617 1.00 94.12 578 PHE A CA 1
ATOM 4248 C C . PHE A 1 578 ? 22.004 0.790 15.933 1.00 94.12 578 PHE A C 1
ATOM 4250 O O . PHE A 1 578 ? 22.685 1.231 15.015 1.00 94.12 578 PHE A O 1
ATOM 4257 N N . VAL A 1 579 ? 22.247 1.098 17.213 1.00 93.94 579 VAL A N 1
ATOM 4258 C CA . VAL A 1 579 ? 23.341 2.000 17.620 1.00 93.94 579 VAL A CA 1
ATOM 4259 C C . VAL A 1 579 ? 24.701 1.428 17.221 1.00 93.94 579 VAL A C 1
ATOM 4261 O O . VAL A 1 579 ? 25.524 2.154 16.671 1.00 93.94 579 VAL A O 1
ATOM 4264 N N . MET A 1 580 ? 24.925 0.125 17.427 1.00 93.38 580 MET A N 1
ATOM 4265 C CA . MET A 1 580 ? 26.152 -0.535 16.965 1.00 93.38 580 MET A CA 1
ATOM 4266 C C . MET A 1 580 ? 26.336 -0.382 15.451 1.00 93.38 580 MET A C 1
ATOM 4268 O O . MET A 1 580 ? 27.408 0.015 15.006 1.00 93.38 580 MET A O 1
ATOM 4272 N N . LEU A 1 581 ? 25.288 -0.647 14.663 1.00 92.50 581 LEU A N 1
ATOM 4273 C CA . LEU A 1 581 ? 25.332 -0.503 13.209 1.00 92.50 581 LEU A CA 1
ATOM 4274 C C . LEU A 1 581 ? 25.608 0.948 12.790 1.00 92.50 581 LEU A C 1
ATOM 4276 O O . LEU A 1 581 ? 26.457 1.181 11.934 1.00 92.50 581 LEU A O 1
ATOM 4280 N N . GLN A 1 582 ? 24.923 1.914 13.403 1.00 93.88 582 GLN A N 1
ATOM 4281 C CA . GLN A 1 582 ? 25.080 3.335 13.104 1.00 93.88 582 GLN A CA 1
ATOM 4282 C C . GLN A 1 582 ? 26.509 3.821 13.376 1.00 93.88 582 GLN A C 1
ATOM 4284 O O . GLN A 1 582 ? 27.074 4.522 12.539 1.00 93.88 582 GLN A O 1
ATOM 4289 N N . GLU A 1 583 ? 27.108 3.444 14.508 1.00 90.25 583 GLU A N 1
ATOM 4290 C CA . GLU A 1 583 ? 28.487 3.828 14.831 1.00 90.25 583 GLU A CA 1
ATOM 4291 C C . GLU A 1 583 ? 29.507 3.101 13.944 1.00 90.25 583 GLU A C 1
ATOM 4293 O O . GLU A 1 583 ? 30.431 3.731 13.434 1.00 90.25 583 GLU A O 1
ATOM 4298 N N . SER A 1 584 ? 29.312 1.810 13.659 1.00 89.88 584 SER A N 1
ATOM 4299 C CA . SER A 1 584 ? 30.199 1.070 12.750 1.00 89.88 584 SER A CA 1
ATOM 4300 C C . SER A 1 584 ? 30.161 1.598 11.308 1.00 89.88 584 SER A C 1
ATOM 4302 O O . SER A 1 584 ? 31.191 1.594 10.632 1.00 89.88 584 SER A O 1
ATOM 4304 N N . LEU A 1 585 ? 29.013 2.100 10.833 1.00 90.81 585 LEU A N 1
ATOM 4305 C CA . LEU A 1 585 ? 28.880 2.699 9.497 1.00 90.81 585 LEU A CA 1
ATOM 4306 C C . LEU A 1 585 ? 29.693 3.989 9.322 1.00 90.81 585 LEU A C 1
ATOM 4308 O O . LEU A 1 585 ? 30.059 4.311 8.193 1.00 90.81 585 LEU A O 1
ATOM 4312 N N . LYS A 1 586 ? 30.027 4.698 10.409 1.00 89.50 586 LYS A N 1
ATOM 4313 C CA . LYS A 1 586 ? 30.927 5.867 10.357 1.00 89.50 586 LYS A CA 1
ATOM 4314 C C . LYS A 1 586 ? 32.370 5.479 10.029 1.00 89.50 586 LYS A C 1
ATOM 4316 O O . LYS A 1 586 ? 33.140 6.316 9.573 1.00 89.50 586 LYS A O 1
ATOM 4321 N N . ILE A 1 587 ? 32.736 4.220 10.273 1.00 85.94 587 ILE A N 1
ATOM 4322 C CA . ILE A 1 587 ? 34.104 3.709 10.137 1.00 85.94 587 ILE A CA 1
ATOM 4323 C C . ILE A 1 587 ? 34.248 2.914 8.842 1.00 85.94 587 ILE A C 1
ATOM 4325 O O . ILE A 1 587 ? 35.233 3.066 8.118 1.00 85.94 587 ILE A O 1
ATOM 4329 N N . THR A 1 588 ? 33.273 2.057 8.529 1.00 83.31 588 THR A N 1
ATOM 4330 C CA . THR A 1 588 ? 33.306 1.254 7.307 1.00 83.31 588 THR A CA 1
ATOM 4331 C C . THR A 1 588 ? 31.915 1.036 6.713 1.00 83.31 588 THR A C 1
ATOM 4333 O O . THR A 1 588 ? 30.996 0.621 7.424 1.00 83.31 588 THR A O 1
ATOM 4336 N N . PRO A 1 589 ? 31.743 1.214 5.388 1.00 87.12 589 PRO A N 1
ATOM 4337 C CA . PRO A 1 589 ? 30.474 0.910 4.733 1.00 87.12 589 PRO A CA 1
ATOM 4338 C C . PRO A 1 589 ? 30.115 -0.578 4.845 1.00 87.12 589 PRO A C 1
ATOM 4340 O O . PRO A 1 589 ? 28.939 -0.921 4.906 1.00 87.12 589 PRO A O 1
ATOM 4343 N N . PHE A 1 590 ? 31.096 -1.480 4.967 1.00 86.44 590 PHE A N 1
ATOM 4344 C CA . PHE A 1 590 ? 30.841 -2.920 5.093 1.00 86.44 590 PHE A CA 1
ATOM 4345 C C . PHE A 1 590 ? 30.107 -3.310 6.384 1.00 86.44 590 PHE A C 1
ATOM 4347 O O . PHE A 1 590 ? 29.600 -4.428 6.476 1.00 86.44 590 PHE A O 1
ATOM 4354 N N . ALA A 1 591 ? 29.982 -2.401 7.359 1.00 86.88 591 ALA A N 1
ATOM 4355 C CA . ALA A 1 591 ? 29.189 -2.624 8.565 1.00 86.88 591 ALA A CA 1
ATOM 4356 C C . ALA A 1 591 ? 27.715 -2.950 8.257 1.00 86.88 591 ALA A C 1
ATOM 4358 O O . ALA A 1 591 ? 27.095 -3.692 9.021 1.00 86.88 591 ALA A O 1
ATOM 4359 N N . MET A 1 592 ? 27.181 -2.496 7.110 1.00 90.00 592 MET A N 1
ATOM 4360 C CA . MET A 1 592 ? 25.824 -2.833 6.644 1.00 90.00 592 MET A CA 1
ATOM 4361 C C . MET A 1 592 ? 25.582 -4.342 6.464 1.00 90.00 592 MET A C 1
ATOM 4363 O O . MET A 1 592 ? 24.435 -4.777 6.418 1.00 90.00 592 MET A O 1
ATOM 4367 N N . LEU A 1 593 ? 26.648 -5.144 6.374 1.00 89.44 593 LEU A N 1
ATOM 4368 C CA . LEU A 1 593 ? 26.585 -6.599 6.213 1.00 89.44 593 LEU A CA 1
ATOM 4369 C C . LEU A 1 593 ? 26.487 -7.353 7.553 1.00 89.44 593 LEU A C 1
ATOM 4371 O O . LEU A 1 593 ? 26.478 -8.584 7.577 1.00 89.44 593 LEU A O 1
ATOM 4375 N N . SER A 1 594 ? 26.434 -6.643 8.682 1.00 89.88 594 SER A N 1
ATOM 4376 C CA . SER A 1 594 ? 26.241 -7.252 9.999 1.00 89.88 594 SER A CA 1
ATOM 4377 C C . SER A 1 594 ? 24.756 -7.446 10.306 1.00 89.88 594 SER A C 1
ATOM 4379 O O . SER A 1 594 ? 23.972 -6.502 10.286 1.00 89.88 594 SER A O 1
ATOM 4381 N N . ARG A 1 595 ? 24.370 -8.670 10.670 1.00 94.06 595 ARG A N 1
ATOM 4382 C CA . ARG A 1 595 ? 23.018 -9.051 11.119 1.00 94.06 595 ARG A CA 1
ATOM 4383 C C . ARG A 1 595 ? 22.914 -9.159 12.642 1.00 94.06 595 ARG A C 1
ATOM 4385 O O . ARG A 1 595 ? 22.083 -9.907 13.159 1.00 94.06 595 ARG A O 1
ATOM 4392 N N . ALA A 1 596 ? 23.782 -8.449 13.365 1.00 93.00 596 ALA A N 1
ATOM 4393 C CA . ALA A 1 596 ? 23.812 -8.439 14.824 1.00 93.00 596 ALA A CA 1
ATOM 4394 C C . ALA A 1 596 ? 22.410 -8.233 15.429 1.00 93.00 596 ALA A C 1
ATOM 4396 O O . ALA A 1 596 ? 21.616 -7.421 14.962 1.00 93.00 596 ALA A O 1
ATOM 4397 N N . THR A 1 597 ? 22.098 -8.990 16.479 1.00 95.56 597 THR A N 1
ATOM 4398 C CA . THR A 1 597 ? 20.844 -8.890 17.231 1.00 95.56 597 THR A CA 1
ATOM 4399 C C . THR A 1 597 ? 21.151 -8.739 18.718 1.00 95.56 597 THR A C 1
ATOM 4401 O O . THR A 1 597 ? 22.169 -9.223 19.214 1.00 95.56 597 THR A O 1
ATOM 4404 N N . ALA A 1 598 ? 20.262 -8.063 19.440 1.00 96.94 598 ALA A N 1
ATOM 4405 C CA . ALA A 1 598 ? 20.299 -7.980 20.891 1.00 96.94 598 ALA A CA 1
ATOM 4406 C C . ALA A 1 598 ? 18.908 -8.244 21.473 1.00 96.94 598 ALA A C 1
ATOM 4408 O O . ALA A 1 598 ? 17.889 -7.895 20.870 1.00 96.94 598 ALA A O 1
ATOM 4409 N N . GLY A 1 599 ? 18.854 -8.845 22.656 1.00 96.06 599 GLY A N 1
ATOM 4410 C CA . GLY A 1 599 ? 17.598 -9.178 23.316 1.00 96.06 599 GLY A CA 1
ATOM 4411 C C . GLY A 1 599 ? 17.784 -9.688 24.735 1.00 96.06 599 GLY A C 1
ATOM 4412 O O . GLY A 1 599 ? 18.898 -9.843 25.223 1.00 96.06 599 GLY A O 1
ATOM 4413 N N . ILE A 1 600 ? 16.670 -9.915 25.413 1.00 96.31 600 ILE A N 1
ATOM 4414 C CA . ILE A 1 600 ? 16.602 -10.264 26.827 1.00 96.31 600 ILE A CA 1
ATOM 4415 C C . ILE A 1 600 ? 15.989 -11.654 26.951 1.00 96.31 600 ILE A C 1
ATOM 4417 O O . ILE A 1 600 ? 14.970 -11.938 26.319 1.00 96.31 600 ILE A O 1
ATOM 4421 N N . ARG A 1 601 ? 16.590 -12.493 27.793 1.00 94.62 601 ARG A N 1
ATOM 4422 C CA . ARG A 1 601 ? 16.034 -13.768 28.257 1.00 94.62 601 ARG A CA 1
ATOM 4423 C C . ARG A 1 601 ? 16.082 -13.781 29.779 1.00 94.62 601 ARG A C 1
ATOM 4425 O O . ARG A 1 601 ? 17.165 -13.621 30.349 1.00 94.62 601 ARG A O 1
ATOM 4432 N N . GLY A 1 602 ? 14.936 -13.923 30.441 1.00 90.81 602 GLY A N 1
ATOM 4433 C CA . GLY A 1 602 ? 14.854 -13.802 31.894 1.00 90.81 602 GLY A CA 1
ATOM 4434 C C . GLY A 1 602 ? 15.454 -12.479 32.388 1.00 90.81 602 GLY A C 1
ATOM 4435 O O . GLY A 1 602 ? 15.004 -11.397 32.015 1.00 90.81 602 GLY A O 1
ATOM 4436 N N . SER A 1 603 ? 16.497 -12.561 33.218 1.00 90.44 603 SER A N 1
ATOM 4437 C CA . SER A 1 603 ? 17.222 -11.403 33.767 1.00 90.44 603 SER A CA 1
ATOM 4438 C C . SER A 1 603 ? 18.569 -11.123 33.081 1.00 90.44 603 SER A C 1
ATOM 4440 O O . SER A 1 603 ? 19.437 -10.476 33.675 1.00 90.44 603 SER A O 1
ATOM 4442 N N . THR A 1 604 ? 18.775 -11.638 31.869 1.00 94.44 604 THR A N 1
ATOM 4443 C CA . THR A 1 604 ? 20.051 -11.563 31.150 1.00 94.44 604 THR A CA 1
ATOM 4444 C C . THR A 1 604 ? 19.890 -10.824 29.829 1.00 94.44 604 THR A C 1
ATOM 4446 O O . THR A 1 604 ? 19.004 -11.139 29.033 1.00 94.44 604 THR A O 1
ATOM 4449 N N . LEU A 1 605 ? 20.777 -9.861 29.577 1.00 96.50 605 LEU A N 1
ATOM 4450 C CA . LEU A 1 605 ? 20.907 -9.196 28.282 1.00 96.50 605 LEU A CA 1
ATOM 4451 C C . LEU A 1 605 ? 21.879 -9.981 27.394 1.00 96.50 605 LEU A C 1
ATOM 4453 O O . LEU A 1 605 ? 22.977 -10.305 27.835 1.00 96.50 605 LEU A O 1
ATOM 4457 N N . ILE A 1 606 ? 21.499 -10.259 26.152 1.00 97.56 606 ILE A N 1
ATOM 4458 C CA . ILE A 1 606 ? 22.323 -10.937 25.146 1.00 97.56 606 ILE A CA 1
ATOM 4459 C C . ILE A 1 606 ? 22.560 -9.962 23.992 1.00 97.56 606 ILE A C 1
ATOM 4461 O O . ILE A 1 606 ? 21.599 -9.397 23.467 1.00 97.56 606 ILE A O 1
ATOM 4465 N N . ILE A 1 607 ? 23.818 -9.760 23.598 1.00 97.12 607 ILE A N 1
ATOM 4466 C CA . ILE A 1 607 ? 24.207 -8.868 22.496 1.00 97.12 607 ILE A CA 1
ATOM 4467 C C . ILE A 1 607 ? 25.162 -9.614 21.565 1.00 97.12 607 ILE A C 1
ATOM 4469 O O . ILE A 1 607 ? 26.195 -10.128 22.006 1.00 97.12 607 ILE A O 1
ATOM 4473 N N . ASN A 1 608 ? 24.827 -9.672 20.277 1.00 96.88 608 ASN A N 1
ATOM 4474 C CA . ASN A 1 608 ? 25.710 -10.239 19.267 1.00 96.88 608 ASN A CA 1
ATOM 4475 C C . ASN A 1 608 ? 26.685 -9.189 18.744 1.00 96.88 608 ASN A C 1
ATOM 4477 O O . ASN A 1 608 ? 26.263 -8.228 18.109 1.00 96.88 608 ASN A O 1
ATOM 4481 N N . MET A 1 609 ? 27.978 -9.393 18.977 1.00 92.50 609 MET A N 1
ATOM 4482 C CA . MET A 1 609 ? 29.045 -8.518 18.500 1.00 92.50 609 MET A CA 1
ATOM 4483 C C . MET A 1 609 ? 29.724 -9.106 17.248 1.00 92.50 609 MET A C 1
ATOM 4485 O O . MET A 1 609 ? 29.740 -10.331 17.067 1.00 92.50 609 MET A O 1
ATOM 4489 N N . PRO A 1 610 ? 30.325 -8.258 16.391 1.00 89.06 610 PRO A N 1
ATOM 4490 C CA . PRO A 1 610 ? 31.098 -8.709 15.234 1.00 89.06 610 PRO A CA 1
ATOM 4491 C C . PRO A 1 610 ? 32.267 -9.640 15.604 1.00 89.06 610 PRO A C 1
ATOM 4493 O O . PRO A 1 610 ? 32.706 -9.704 16.748 1.00 89.06 610 PRO A O 1
ATOM 4496 N N . GLY A 1 611 ? 32.819 -10.353 14.618 1.00 80.88 611 GLY A N 1
ATOM 4497 C CA . GLY A 1 611 ? 33.996 -11.218 14.818 1.00 80.88 611 GLY A CA 1
ATOM 4498 C C . GLY A 1 611 ? 35.346 -10.482 14.828 1.00 80.88 611 GLY A C 1
ATOM 4499 O O . GLY A 1 611 ? 36.370 -11.081 15.149 1.00 80.88 611 GLY A O 1
ATOM 4500 N N . ASN A 1 612 ? 35.371 -9.195 14.463 1.00 81.44 612 ASN A N 1
ATOM 4501 C CA . ASN A 1 612 ? 36.594 -8.394 14.381 1.00 81.44 612 ASN A CA 1
ATOM 4502 C C . ASN A 1 612 ? 36.876 -7.678 15.723 1.00 81.44 612 ASN A C 1
ATOM 4504 O O . ASN A 1 612 ? 36.007 -6.939 16.183 1.00 81.44 612 ASN A O 1
ATOM 4508 N N . PRO A 1 613 ? 38.074 -7.828 16.331 1.00 73.44 613 PRO A N 1
ATOM 4509 C CA . PRO A 1 613 ? 38.387 -7.227 17.631 1.00 73.44 613 PRO A CA 1
ATOM 4510 C C . PRO A 1 613 ? 38.224 -5.702 17.687 1.00 73.44 613 PRO A C 1
ATOM 4512 O O . PRO A 1 613 ? 37.757 -5.190 18.701 1.00 73.44 613 PRO A O 1
ATOM 4515 N N . ASN A 1 614 ? 38.576 -4.987 16.614 1.00 75.38 614 ASN A N 1
ATOM 4516 C CA . ASN A 1 614 ? 38.463 -3.526 16.568 1.00 75.38 614 ASN A CA 1
ATOM 4517 C C . ASN A 1 614 ? 36.989 -3.107 16.522 1.00 75.38 614 ASN A C 1
ATOM 4519 O O . ASN A 1 614 ? 36.543 -2.328 17.359 1.00 75.38 614 ASN A O 1
ATOM 4523 N N . ALA A 1 615 ? 36.208 -3.742 15.640 1.00 81.06 615 ALA A N 1
ATOM 4524 C CA . ALA A 1 615 ? 34.770 -3.494 15.523 1.00 81.06 615 ALA A CA 1
ATOM 4525 C C . ALA A 1 615 ? 34.023 -3.786 16.834 1.00 81.06 615 ALA A C 1
ATOM 4527 O O . ALA A 1 615 ? 33.060 -3.112 17.190 1.00 81.06 615 ALA A O 1
ATOM 4528 N N . VAL A 1 616 ? 34.476 -4.793 17.579 1.00 82.81 616 VAL A N 1
ATOM 4529 C CA . VAL A 1 616 ? 33.928 -5.139 18.890 1.00 82.81 616 VAL A CA 1
ATOM 4530 C C . VAL A 1 616 ? 34.217 -4.052 19.933 1.00 82.81 616 VAL A C 1
ATOM 4532 O O . VAL A 1 616 ? 33.324 -3.727 20.716 1.00 82.81 616 VAL A O 1
ATOM 4535 N N . ALA A 1 617 ? 35.429 -3.488 19.960 1.00 80.38 617 ALA A N 1
ATOM 4536 C CA . ALA A 1 617 ? 35.778 -2.398 20.874 1.00 80.38 617 ALA A CA 1
ATOM 4537 C C . ALA A 1 617 ? 34.949 -1.133 20.588 1.00 80.38 617 ALA A C 1
ATOM 4539 O O . ALA A 1 617 ? 34.392 -0.548 21.515 1.00 80.38 617 ALA A O 1
ATOM 4540 N N . GLU A 1 618 ? 34.787 -0.789 19.311 1.00 84.25 618 GLU A N 1
ATOM 4541 C CA . GLU A 1 618 ? 33.962 0.333 18.839 1.00 84.25 618 GLU A CA 1
ATOM 4542 C C . GLU A 1 618 ? 32.483 0.143 19.213 1.00 84.25 618 GLU A C 1
ATOM 4544 O O . GLU A 1 618 ? 31.857 1.022 19.808 1.00 84.25 618 GLU A O 1
ATOM 4549 N N . CYS A 1 619 ? 31.931 -1.047 18.946 1.00 88.25 619 CYS A N 1
ATOM 4550 C CA . CYS A 1 619 ? 30.568 -1.395 19.350 1.00 88.25 619 CYS A CA 1
ATOM 4551 C C . CYS A 1 619 ? 30.393 -1.318 20.869 1.00 88.25 619 CYS A C 1
ATOM 4553 O O . CYS A 1 619 ? 29.351 -0.883 21.353 1.00 88.25 619 CYS A O 1
ATOM 4555 N N . MET A 1 620 ? 31.396 -1.746 21.638 1.00 86.62 620 MET A N 1
ATOM 4556 C CA . MET A 1 620 ? 31.336 -1.667 23.091 1.00 86.62 620 MET A CA 1
ATOM 4557 C C . MET A 1 620 ? 31.291 -0.210 23.553 1.00 86.62 620 MET A C 1
ATOM 4559 O O . MET A 1 620 ? 30.422 0.135 24.351 1.00 86.62 620 MET A O 1
ATOM 4563 N N . GLU A 1 621 ? 32.165 0.648 23.023 1.00 85.44 621 GLU A N 1
ATOM 4564 C CA . GLU A 1 621 ? 32.208 2.077 23.343 1.00 85.44 621 GLU A CA 1
ATOM 4565 C C . GLU A 1 621 ? 30.873 2.776 23.051 1.00 85.44 621 GLU A C 1
ATOM 4567 O O . GLU A 1 621 ? 30.359 3.493 23.914 1.00 85.44 621 GLU A O 1
ATOM 4572 N N . ALA A 1 622 ? 30.260 2.472 21.904 1.00 87.06 622 ALA A N 1
ATOM 4573 C CA . ALA A 1 622 ? 28.942 2.974 21.518 1.00 87.06 622 ALA A CA 1
ATOM 4574 C C . ALA A 1 622 ? 27.834 2.592 22.517 1.00 87.06 622 ALA A C 1
ATOM 4576 O O . ALA A 1 622 ? 26.912 3.367 22.779 1.00 87.06 622 ALA A O 1
ATOM 4577 N N . LEU A 1 623 ? 27.916 1.392 23.097 1.00 89.94 623 LEU A N 1
ATOM 4578 C CA . LEU A 1 623 ? 26.902 0.868 24.011 1.00 89.94 623 LEU A CA 1
ATOM 4579 C C . LEU A 1 623 ? 27.102 1.297 25.469 1.00 89.94 623 LEU A C 1
ATOM 4581 O O . LEU A 1 623 ? 26.122 1.340 26.224 1.00 89.94 623 LEU A O 1
ATOM 4585 N N . LEU A 1 624 ? 28.332 1.621 25.888 1.00 85.06 624 LEU A N 1
ATOM 4586 C CA . LEU A 1 624 ? 28.667 1.949 27.283 1.00 85.06 624 LEU A CA 1
ATOM 4587 C C . LEU A 1 624 ? 27.714 2.962 27.953 1.00 85.06 624 LEU A C 1
ATOM 4589 O O . LEU A 1 624 ? 27.337 2.707 29.104 1.00 85.06 624 LEU A O 1
ATOM 4593 N N . PRO A 1 625 ? 27.275 4.061 27.298 1.00 84.06 625 PRO A N 1
ATOM 4594 C CA . PRO A 1 625 ? 26.394 5.049 27.926 1.00 84.06 625 PRO A CA 1
ATOM 4595 C C . PRO A 1 625 ? 25.040 4.482 28.377 1.00 84.06 625 PRO A C 1
ATOM 4597 O O . PRO A 1 625 ? 24.491 4.920 29.389 1.00 84.06 625 PRO A O 1
ATOM 4600 N N . ALA A 1 626 ? 24.505 3.495 27.653 1.00 83.81 626 ALA A N 1
ATOM 4601 C CA . ALA A 1 626 ? 23.194 2.897 27.916 1.00 83.81 626 ALA A CA 1
ATOM 4602 C C . ALA A 1 626 ? 23.283 1.567 28.682 1.00 83.81 626 ALA A C 1
ATOM 4604 O O . ALA A 1 626 ? 22.357 1.208 29.418 1.00 83.81 626 ALA A O 1
ATOM 4605 N N . LEU A 1 627 ? 24.392 0.837 28.545 1.00 85.56 627 LEU A N 1
ATOM 4606 C CA . LEU A 1 627 ? 24.503 -0.553 28.985 1.00 85.56 627 LEU A CA 1
ATOM 4607 C C . LEU A 1 627 ? 24.369 -0.717 30.508 1.00 85.56 627 LEU A C 1
ATOM 4609 O O . LEU A 1 627 ? 23.655 -1.607 30.970 1.00 85.56 627 LEU A O 1
ATOM 4613 N N . LYS A 1 628 ? 24.957 0.185 31.307 1.00 83.25 628 LYS A N 1
ATOM 4614 C CA . LYS A 1 628 ? 24.812 0.166 32.777 1.00 83.25 628 LYS A CA 1
ATOM 4615 C C . LYS A 1 628 ? 23.351 0.314 33.210 1.00 83.25 628 LYS A C 1
ATOM 4617 O O . LYS A 1 628 ? 22.889 -0.402 34.097 1.00 83.25 628 LYS A O 1
ATOM 4622 N N . HIS A 1 629 ? 22.631 1.248 32.592 1.00 82.62 629 HIS A N 1
ATOM 4623 C CA . HIS A 1 629 ? 21.233 1.510 32.922 1.00 82.62 629 HIS A CA 1
ATOM 4624 C C . HIS A 1 629 ? 20.335 0.349 32.478 1.00 82.62 629 HIS A C 1
ATOM 4626 O O . HIS A 1 629 ? 19.499 -0.110 33.256 1.00 82.62 629 HIS A O 1
ATOM 4632 N N . ALA A 1 630 ? 20.571 -0.198 31.281 1.00 86.19 630 ALA A N 1
ATOM 4633 C CA . ALA A 1 630 ? 19.855 -1.368 30.779 1.00 86.19 630 ALA A CA 1
ATOM 4634 C C . ALA A 1 630 ? 19.978 -2.571 31.734 1.00 86.19 630 ALA A C 1
ATOM 4636 O O . ALA A 1 630 ? 18.971 -3.175 32.102 1.00 86.19 630 ALA A O 1
ATOM 4637 N N . LEU A 1 631 ? 21.189 -2.874 32.216 1.00 87.69 631 LEU A N 1
ATOM 4638 C CA . LEU A 1 631 ? 21.420 -3.987 33.146 1.00 87.69 631 LEU A CA 1
ATOM 4639 C C . LEU A 1 631 ? 20.729 -3.791 34.506 1.00 87.69 631 LEU A C 1
ATOM 4641 O O . LEU A 1 631 ? 20.253 -4.762 35.095 1.00 87.69 631 LEU A O 1
ATOM 4645 N N . LYS A 1 632 ? 20.619 -2.551 35.000 1.00 83.19 632 LYS A N 1
ATOM 4646 C CA . LYS A 1 632 ? 19.854 -2.244 36.222 1.00 83.19 632 LYS A CA 1
ATOM 4647 C C . LYS A 1 632 ? 18.345 -2.387 36.022 1.00 83.19 632 LYS A C 1
ATOM 4649 O O . LYS A 1 632 ? 17.672 -2.959 36.879 1.00 83.19 632 LYS A O 1
ATOM 4654 N N . GLN A 1 633 ? 17.818 -1.909 34.892 1.00 82.62 633 GLN A N 1
ATOM 4655 C CA . GLN A 1 633 ? 16.395 -2.035 34.568 1.00 82.62 633 GLN A CA 1
ATOM 4656 C C . GLN A 1 633 ? 15.968 -3.501 34.449 1.00 82.62 633 GLN A C 1
ATOM 4658 O O . GLN A 1 633 ? 14.930 -3.882 34.987 1.00 82.62 633 GLN A O 1
ATOM 4663 N N . ILE A 1 634 ? 16.790 -4.334 33.803 1.00 85.12 634 ILE A N 1
ATOM 4664 C CA . ILE A 1 634 ? 16.535 -5.776 33.658 1.00 85.12 634 ILE A CA 1
ATOM 4665 C C . ILE A 1 634 ? 16.529 -6.480 35.027 1.00 85.12 634 ILE A C 1
ATOM 4667 O O . ILE A 1 634 ? 15.740 -7.397 35.240 1.00 85.12 634 ILE A O 1
ATOM 4671 N N . LYS A 1 635 ? 17.334 -6.010 35.992 1.00 76.31 635 LYS A N 1
ATOM 4672 C CA . LYS A 1 635 ? 17.322 -6.493 37.387 1.00 76.31 635 LYS A CA 1
ATOM 4673 C C . LYS A 1 635 ? 16.117 -6.009 38.216 1.00 76.31 635 LYS A C 1
ATOM 4675 O O . LYS A 1 635 ? 15.955 -6.459 39.346 1.00 76.31 635 LYS A O 1
ATOM 4680 N N . GLY A 1 636 ? 15.264 -5.129 37.683 1.00 65.62 636 GLY A N 1
ATOM 4681 C CA . GLY A 1 636 ? 14.035 -4.677 38.345 1.00 65.62 636 GLY A CA 1
ATOM 4682 C C . GLY A 1 636 ? 14.198 -3.498 39.313 1.00 65.62 636 GLY A C 1
ATOM 4683 O O . GLY A 1 636 ? 13.308 -3.263 40.134 1.00 65.62 636 GLY A O 1
ATOM 4684 N N . ASP A 1 637 ? 15.294 -2.739 39.231 1.00 54.47 637 ASP A N 1
ATOM 4685 C CA . ASP A 1 637 ? 15.520 -1.576 40.097 1.00 54.47 637 ASP A CA 1
ATOM 4686 C C . ASP A 1 637 ? 14.661 -0.372 39.649 1.00 54.47 637 ASP A C 1
ATOM 4688 O O . ASP A 1 637 ? 14.998 0.366 38.724 1.00 54.47 637 ASP A O 1
ATOM 4692 N N . LYS A 1 638 ? 13.493 -0.191 40.283 1.00 44.69 638 LYS A N 1
ATOM 4693 C CA . LYS A 1 638 ? 12.501 0.859 39.954 1.00 44.69 638 LYS A CA 1
ATOM 4694 C C . LYS A 1 638 ? 12.828 2.248 40.537 1.00 44.69 638 LYS A C 1
ATOM 4696 O O . LYS A 1 638 ? 11.987 3.140 40.456 1.00 44.69 638 LYS A O 1
ATOM 4701 N N . ARG A 1 639 ? 13.987 2.440 41.187 1.00 44.50 639 ARG A N 1
ATOM 4702 C CA . ARG A 1 639 ? 14.288 3.643 41.999 1.00 44.50 639 ARG A CA 1
ATOM 4703 C C . ARG A 1 639 ? 15.231 4.672 41.362 1.00 44.50 639 ARG A C 1
ATOM 4705 O O . ARG A 1 639 ? 15.594 5.635 42.037 1.00 44.50 639 ARG A O 1
ATOM 4712 N N . GLU A 1 640 ? 15.623 4.536 40.097 1.00 42.59 640 GLU A N 1
ATOM 4713 C CA . GLU A 1 640 ? 16.499 5.534 39.465 1.00 42.59 640 GLU A CA 1
ATOM 4714 C C . GLU A 1 640 ? 15.683 6.720 38.918 1.00 42.59 640 GLU A C 1
ATOM 4716 O O . GLU A 1 640 ? 14.767 6.550 38.113 1.00 42.59 640 GLU A O 1
ATOM 4721 N N . LYS A 1 641 ? 16.004 7.943 39.370 1.00 43.00 641 LYS A N 1
ATOM 4722 C CA . LYS A 1 641 ? 15.485 9.179 38.765 1.00 43.00 641 LYS A CA 1
ATOM 4723 C C . LYS A 1 641 ? 15.881 9.167 37.289 1.00 43.00 641 LYS A C 1
ATOM 4725 O O . LYS A 1 641 ? 17.072 9.101 36.994 1.00 43.00 641 LYS A O 1
ATOM 4730 N N . HIS A 1 642 ? 14.898 9.234 36.390 1.00 42.75 642 HIS A N 1
ATOM 4731 C CA . HIS A 1 642 ? 15.151 9.371 34.957 1.00 42.75 642 HIS A CA 1
ATOM 4732 C C . HIS A 1 642 ? 16.186 10.485 34.722 1.00 42.75 642 HIS A C 1
ATOM 4734 O O . HIS A 1 642 ? 16.072 11.542 35.361 1.00 42.75 642 HIS A O 1
ATOM 4740 N N . PRO A 1 643 ? 17.190 10.288 33.844 1.00 46.38 643 PRO A N 1
ATOM 4741 C CA . PRO A 1 643 ? 18.028 11.399 33.410 1.00 46.38 643 PRO A CA 1
ATOM 4742 C C . PRO A 1 643 ? 17.100 12.534 32.966 1.00 46.38 643 PRO A C 1
ATOM 4744 O O . PRO A 1 643 ? 16.097 12.274 32.298 1.00 46.38 643 PRO A O 1
ATOM 4747 N N . ARG A 1 644 ? 17.365 13.767 33.434 1.00 43.31 644 ARG A N 1
ATOM 4748 C CA . ARG A 1 644 ? 16.514 14.935 33.154 1.00 43.31 644 ARG A CA 1
ATOM 4749 C C . ARG A 1 644 ? 16.206 14.949 31.659 1.00 43.31 644 ARG A C 1
ATOM 4751 O O . ARG A 1 644 ? 17.126 15.073 30.859 1.00 43.31 644 ARG A O 1
ATOM 4758 N N . HIS A 1 645 ? 14.929 14.800 31.310 1.00 39.66 645 HIS A N 1
ATOM 4759 C CA . HIS A 1 645 ? 14.473 14.932 29.936 1.00 39.66 645 HIS A CA 1
ATOM 4760 C C . HIS A 1 645 ? 14.817 16.347 29.476 1.00 39.66 645 HIS A C 1
ATOM 4762 O O . HIS A 1 645 ? 14.184 17.316 29.897 1.00 39.66 645 HIS A O 1
ATOM 4768 N N . VAL A 1 646 ? 15.856 16.464 28.657 1.00 48.31 646 VAL A N 1
ATOM 4769 C CA . VAL A 1 646 ? 16.110 17.680 27.899 1.00 48.31 646 VAL A CA 1
ATOM 4770 C C . VAL A 1 646 ? 15.106 17.638 26.748 1.00 48.31 646 VAL A C 1
ATOM 4772 O O . VAL A 1 646 ? 15.129 16.669 25.989 1.00 48.31 646 VAL A O 1
ATOM 4775 N N . PRO A 1 647 ? 14.181 18.609 26.633 1.00 43.41 647 PRO A N 1
ATOM 4776 C CA . PRO A 1 647 ? 13.303 18.701 25.471 1.00 43.41 647 PRO A CA 1
ATOM 4777 C C . PRO A 1 647 ? 14.136 18.591 24.193 1.00 43.41 647 PRO A C 1
ATOM 4779 O O . PRO A 1 647 ? 15.209 19.185 24.142 1.00 43.41 647 PRO A O 1
ATOM 4782 N N . HIS A 1 648 ? 13.670 17.874 23.167 1.00 45.81 648 HIS A N 1
ATOM 4783 C CA . HIS A 1 648 ? 14.430 17.716 21.916 1.00 45.81 648 HIS A CA 1
ATOM 4784 C C . HIS A 1 648 ? 14.909 19.056 21.325 1.00 45.81 648 HIS A C 1
ATOM 4786 O O . HIS A 1 648 ? 15.997 19.118 20.769 1.00 45.81 648 HIS A O 1
ATOM 4792 N N . ALA A 1 649 ? 14.158 20.142 21.544 1.00 49.06 649 ALA A N 1
ATOM 4793 C CA . ALA A 1 649 ? 14.521 21.504 21.145 1.00 49.06 649 ALA A CA 1
ATOM 4794 C C . ALA A 1 649 ? 15.723 22.117 21.904 1.00 49.06 649 ALA A C 1
ATOM 4796 O O . ALA A 1 649 ? 16.304 23.092 21.440 1.00 49.06 649 ALA A O 1
ATOM 4797 N N . ALA A 1 650 ? 16.084 21.581 23.073 1.00 42.56 650 ALA A N 1
ATOM 4798 C CA . ALA A 1 650 ? 17.177 22.051 23.928 1.00 42.56 650 ALA A CA 1
ATOM 4799 C C . ALA A 1 650 ? 18.370 21.075 23.978 1.00 42.56 650 ALA A C 1
ATOM 4801 O O . ALA A 1 650 ? 19.371 21.358 24.638 1.00 42.56 650 ALA A O 1
ATOM 4802 N N . ALA A 1 651 ? 18.275 19.922 23.308 1.00 41.22 651 ALA A N 1
ATOM 4803 C CA . ALA A 1 651 ? 19.402 19.017 23.140 1.00 41.22 651 ALA A CA 1
ATOM 4804 C C . ALA A 1 651 ? 20.333 19.596 22.066 1.00 41.22 651 ALA A C 1
ATOM 4806 O O . ALA A 1 651 ? 19.901 19.842 20.943 1.00 41.22 651 ALA A O 1
ATOM 4807 N N . ALA A 1 652 ? 21.602 19.838 22.404 1.00 41.41 652 ALA A N 1
ATOM 4808 C CA . ALA A 1 652 ? 22.584 20.260 21.411 1.00 41.41 652 ALA A CA 1
ATOM 4809 C C . ALA A 1 652 ? 22.717 19.155 20.340 1.00 41.41 652 ALA A C 1
ATOM 4811 O O . ALA A 1 652 ? 23.028 18.016 20.707 1.00 41.41 652 ALA A O 1
ATOM 4812 N N . PRO A 1 653 ? 22.470 19.444 19.049 1.00 40.00 653 PRO A N 1
ATOM 4813 C CA . PRO A 1 653 ? 22.569 18.440 18.001 1.00 40.00 653 PRO A CA 1
ATOM 4814 C C . PRO A 1 653 ? 24.024 17.984 17.874 1.00 40.00 653 PRO A C 1
ATOM 4816 O O . PRO A 1 653 ? 24.939 18.778 17.652 1.00 40.00 653 PRO A O 1
ATOM 4819 N N . MET A 1 654 ? 24.242 16.683 18.057 1.00 44.81 654 MET A N 1
ATOM 4820 C CA . MET A 1 654 ? 25.544 16.038 17.900 1.00 44.81 654 MET A CA 1
ATOM 4821 C C . MET A 1 654 ? 25.708 15.541 16.454 1.00 44.81 654 MET A C 1
ATOM 4823 O O . MET A 1 654 ? 26.112 14.407 16.232 1.00 44.81 654 MET A O 1
ATOM 4827 N N . ASP A 1 655 ? 25.349 16.376 15.476 1.00 50.25 655 ASP A N 1
ATOM 4828 C CA . ASP A 1 655 ? 25.528 16.081 14.054 1.00 50.25 655 ASP A CA 1
ATOM 4829 C C . ASP A 1 655 ? 26.604 17.012 13.469 1.00 50.25 655 ASP A C 1
ATOM 4831 O O . ASP A 1 655 ? 26.520 18.242 13.558 1.00 50.25 655 ASP A O 1
ATOM 4835 N N . GLU A 1 656 ? 27.665 16.420 12.918 1.00 48.47 656 GLU A N 1
ATOM 4836 C CA . GLU A 1 656 ? 28.746 17.131 12.219 1.00 48.47 656 GLU A CA 1
ATOM 4837 C C . GLU A 1 656 ? 28.230 17.896 10.995 1.00 48.47 656 GLU A C 1
ATOM 4839 O O . GLU A 1 656 ? 28.812 18.918 10.605 1.00 48.47 656 GLU A O 1
ATOM 4844 N N . TRP A 1 657 ? 27.103 17.454 10.431 1.00 44.78 657 TRP A N 1
ATOM 4845 C CA . TRP A 1 657 ? 26.484 18.077 9.270 1.00 44.78 657 TRP A CA 1
ATOM 4846 C C . TRP A 1 657 ? 25.932 19.468 9.594 1.00 44.78 657 TRP A C 1
ATOM 4848 O O . TRP A 1 657 ? 26.209 20.439 8.889 1.00 44.78 657 TRP A O 1
ATOM 4858 N N . GLU A 1 658 ? 25.249 19.612 10.731 1.00 49.06 658 GLU A N 1
ATOM 4859 C CA . GLU A 1 658 ? 24.680 20.894 11.155 1.00 49.06 658 GLU A CA 1
ATOM 4860 C C . GLU A 1 658 ? 25.766 21.887 11.605 1.00 49.06 658 GLU A C 1
ATOM 4862 O O . GLU A 1 658 ? 25.646 23.099 11.397 1.00 49.06 658 GLU A O 1
ATOM 4867 N N . ARG A 1 659 ? 26.883 21.375 12.145 1.00 47.94 659 ARG A N 1
ATOM 4868 C CA . ARG A 1 659 ? 28.086 22.168 12.450 1.00 47.94 659 ARG A CA 1
ATOM 4869 C C . ARG A 1 659 ? 28.732 22.730 11.180 1.00 47.94 659 ARG A C 1
ATOM 4871 O O . ARG A 1 659 ? 29.062 23.915 11.145 1.00 47.94 659 ARG A O 1
ATOM 4878 N N . SER A 1 660 ? 28.855 21.909 10.139 1.00 53.09 660 SER A N 1
ATOM 4879 C CA . SER A 1 660 ? 29.438 22.304 8.849 1.00 53.09 660 SER A CA 1
ATOM 4880 C C . SER A 1 660 ? 28.533 23.274 8.085 1.00 53.09 660 SER A C 1
ATOM 4882 O O . SER A 1 660 ? 29.009 24.278 7.556 1.00 53.09 660 SER A O 1
ATOM 4884 N N . PHE A 1 661 ? 27.218 23.045 8.109 1.00 57.00 661 PHE A N 1
ATOM 4885 C CA . PHE A 1 661 ? 26.227 23.933 7.500 1.00 57.00 661 PHE A CA 1
ATOM 4886 C C . PHE A 1 661 ? 26.205 25.323 8.154 1.00 57.00 661 PHE A C 1
ATOM 4888 O O . PHE A 1 661 ? 26.201 26.341 7.457 1.00 57.00 661 PHE A O 1
ATOM 4895 N N . ARG A 1 662 ? 26.258 25.398 9.493 1.00 52.78 662 ARG A N 1
ATOM 4896 C CA . ARG A 1 662 ? 26.320 26.683 10.213 1.00 52.78 662 ARG A CA 1
ATOM 4897 C C . ARG A 1 662 ? 27.659 27.396 10.026 1.00 52.78 662 ARG A C 1
ATOM 4899 O O . ARG A 1 662 ? 27.659 28.616 9.899 1.00 52.78 662 ARG A O 1
ATOM 4906 N N . ALA A 1 663 ? 28.773 26.664 9.955 1.00 55.94 663 ALA A N 1
ATOM 4907 C CA . ALA A 1 663 ? 30.085 27.245 9.664 1.00 55.94 663 ALA A CA 1
ATOM 4908 C C . ALA A 1 663 ? 30.153 27.841 8.245 1.00 55.94 663 ALA A C 1
ATOM 4910 O O . ALA A 1 663 ? 30.676 28.939 8.072 1.00 55.94 663 ALA A O 1
ATOM 4911 N N . ALA A 1 664 ? 29.561 27.170 7.251 1.00 52.50 664 ALA A N 1
ATOM 4912 C CA . ALA A 1 664 ? 29.459 27.682 5.883 1.00 52.50 664 ALA A CA 1
ATOM 4913 C C . ALA A 1 664 ? 28.503 28.885 5.773 1.00 52.50 664 ALA A C 1
ATOM 4915 O O . ALA A 1 664 ? 28.786 29.841 5.056 1.00 52.50 664 ALA A O 1
ATOM 4916 N N . SER A 1 665 ? 27.400 28.872 6.526 1.00 56.00 665 SER A N 1
ATOM 4917 C CA . SER A 1 665 ? 26.393 29.945 6.506 1.00 56.00 665 SER A CA 1
ATOM 4918 C C . SER A 1 665 ? 26.824 31.202 7.276 1.00 56.00 665 SER A C 1
ATOM 4920 O O . SER A 1 665 ? 26.364 32.299 6.972 1.00 56.00 665 SER A O 1
ATOM 4922 N N . ALA A 1 666 ? 27.723 31.072 8.257 1.00 50.78 666 ALA A N 1
ATOM 4923 C CA . ALA A 1 666 ? 28.254 32.197 9.031 1.00 50.78 666 ALA A CA 1
ATOM 4924 C C . ALA A 1 666 ? 29.361 32.986 8.301 1.00 50.78 666 ALA A C 1
ATOM 4926 O O . ALA A 1 666 ? 29.710 34.082 8.733 1.00 50.78 666 ALA A O 1
ATOM 4927 N N . ALA A 1 667 ? 29.896 32.468 7.189 1.00 46.97 667 ALA A N 1
ATOM 4928 C CA . ALA A 1 667 ? 30.954 33.118 6.408 1.00 46.97 667 ALA A CA 1
ATOM 4929 C C . ALA A 1 667 ? 30.439 34.156 5.381 1.00 46.97 667 ALA A C 1
ATOM 4931 O O . ALA A 1 667 ? 31.232 34.744 4.651 1.00 46.97 667 ALA A O 1
ATOM 4932 N N . GLY A 1 668 ? 29.126 34.409 5.318 1.00 44.88 668 GLY A N 1
ATOM 4933 C CA . GLY A 1 668 ? 28.489 35.289 4.326 1.00 44.88 668 GLY A CA 1
ATOM 4934 C C . GLY A 1 668 ? 28.317 36.759 4.733 1.00 44.88 668 GLY A C 1
ATOM 4935 O O . GLY A 1 668 ? 27.399 37.409 4.241 1.00 44.88 668 GLY A O 1
ATOM 4936 N N . GLY A 1 669 ? 29.136 37.290 5.645 1.00 44.69 669 GLY A N 1
ATOM 4937 C CA . GLY A 1 669 ? 28.952 38.642 6.187 1.00 44.69 669 GLY A CA 1
ATOM 4938 C C . GLY A 1 669 ? 30.257 39.336 6.562 1.00 44.69 669 GLY A C 1
ATOM 4939 O O . GLY A 1 669 ? 30.558 39.494 7.739 1.00 44.69 669 GLY A O 1
ATOM 4940 N N . GLY A 1 670 ? 31.026 39.766 5.565 1.00 35.41 670 GLY A N 1
ATOM 4941 C CA . GLY A 1 670 ? 32.204 40.609 5.763 1.00 35.41 670 GLY A CA 1
ATOM 4942 C C . GLY A 1 670 ? 32.643 41.211 4.437 1.00 35.41 670 GLY A C 1
ATOM 4943 O O . GLY A 1 670 ? 33.241 40.524 3.617 1.00 35.41 670 GLY A O 1
ATOM 4944 N N . GLY A 1 671 ? 32.283 42.475 4.206 1.00 39.53 671 GLY A N 1
ATOM 4945 C CA . GLY A 1 671 ? 32.641 43.203 2.995 1.00 39.53 671 GLY A CA 1
ATOM 4946 C C . GLY A 1 671 ? 34.154 43.326 2.823 1.00 39.53 671 GLY A C 1
ATOM 4947 O O . GLY A 1 671 ? 34.878 43.586 3.782 1.00 39.53 671 GLY A O 1
ATOM 4948 N N . CYS A 1 672 ? 34.612 43.190 1.583 1.00 33.28 672 CYS A N 1
ATOM 4949 C CA . CYS A 1 672 ? 35.924 43.657 1.171 1.00 33.28 672 CYS A CA 1
ATOM 4950 C C . CYS A 1 672 ? 35.704 44.710 0.083 1.00 33.28 672 CYS A C 1
ATOM 4952 O O . CYS A 1 672 ? 35.157 44.414 -0.977 1.00 33.28 672 CYS A O 1
ATOM 4954 N N . SER A 1 673 ? 36.054 45.952 0.410 1.00 42.59 673 SER A N 1
ATOM 4955 C CA . SER A 1 673 ? 35.966 47.115 -0.465 1.00 42.59 673 SER A CA 1
ATOM 4956 C C . SER A 1 673 ? 37.061 47.091 -1.522 1.00 42.59 673 SER A C 1
ATOM 4958 O O . SER A 1 673 ? 38.223 46.939 -1.148 1.00 42.59 673 SER A O 1
ATOM 4960 N N . CYS A 1 674 ? 36.699 47.383 -2.768 1.00 34.94 674 CYS A N 1
ATOM 4961 C CA . CYS A 1 674 ? 37.523 48.118 -3.728 1.00 34.94 674 CYS A CA 1
ATOM 4962 C C . CYS A 1 674 ? 36.562 48.899 -4.652 1.00 34.94 674 CYS A C 1
ATOM 4964 O O . CYS A 1 674 ? 35.937 48.291 -5.516 1.00 34.94 674 CYS A O 1
ATOM 4966 N N . ASP A 1 675 ? 36.413 50.209 -4.429 1.00 35.06 675 ASP A N 1
ATOM 4967 C CA . ASP A 1 675 ? 35.959 51.184 -5.443 1.00 35.06 675 ASP A CA 1
ATOM 4968 C C . ASP A 1 675 ? 37.143 51.528 -6.377 1.00 35.06 675 ASP A C 1
ATOM 4970 O O . ASP A 1 675 ? 38.294 51.399 -5.942 1.00 35.06 675 ASP A O 1
ATOM 4974 N N . PRO A 1 676 ? 36.918 52.209 -7.514 1.00 45.22 676 PRO A N 1
ATOM 4975 C CA . PRO A 1 676 ? 36.042 51.901 -8.643 1.00 45.22 676 PRO A CA 1
ATOM 4976 C C . PRO A 1 676 ? 36.808 51.373 -9.874 1.00 45.22 676 PRO A C 1
ATOM 4978 O O . PRO A 1 676 ? 38.044 51.574 -9.964 1.00 45.22 676 PRO A O 1
#

Nearest PDB structures (foldseek):
  6etd-assembly1_A-2  TM=9.934E-01  e=2.720E-70  Arabidopsis thaliana
  6etf-assembly1_A  TM=9.897E-01  e=2.427E-70  Arabidopsis thaliana
  6gb9-assembly1_A-2  TM=9.918E-01  e=8.527E-70  Arabidopsis thaliana
  6gb0-assembly1_A-2  TM=9.918E-01  e=1.135E-69  Arabidopsis thaliana
  6gax-assembly1_A-2  TM=9.930E-01  e=3.173E-69  Arabidopsis thaliana

Sequence (676 aa):
MLAVEEALAAVLSAAASCRAAPRAVPLHD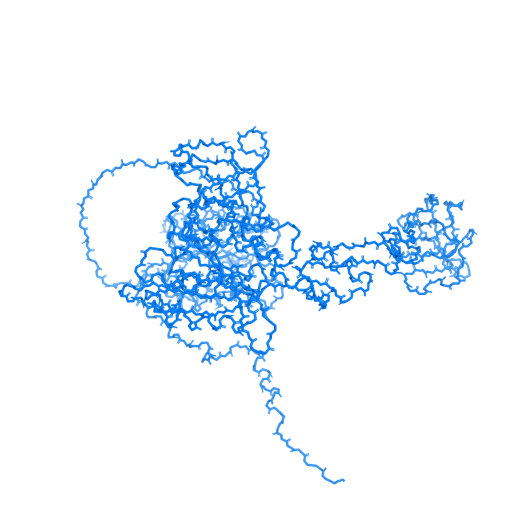ALSLVLAEDVRAPDPLPPFRASIKDGYAVVASDGPGEYPVITESRAGNDALGVVVAPGTVAYVTTGGPIPDGADAVVQVEDTEKVPAGADGSKRVRILARAAEGQDIRNVGCDIEKDSVVLRSGEHIGPAEIGLLATVGVTTIKAYPRPTVAVFSTGDELVQPTTATLSRGQIRDSNRAMLLAAAVQQRCTVIDLGIAKDTEESLEELLDAAQQSDADIILTSGGVSMGDRDLVKPCLAKMGKVHFEKILMKPGKPLTFAEIIAQDTSKPSKKVLAFGLPGNPVSCMVCFNLFVVPAIRLLSGWSNPHLQRVHARLSHPLRADPHRTEFHRAVIRWVLDDGSGRPGYVAESTGHQASSRLLSMKSANALLEVPSTGQILAAGTSIQAIFISDTVTYPSDKPPAASNPLPSAKGDSTDVPQVAASKNSEIKVAILTVSDTVSSGSGPDRRSHSMVQNGKSLITVFSSHKLVMHFISVVNSSSEKLGGATVVATAVVPDEVEKIKGILVKWTDIDRVNLILTLGGTGFTPRDVTPEATKSVIEKEAPGLAFVMLQESLKITPFAMLSRATAGIRGSTLIINMPGNPNAVAECMEALLPALKHALKQIKGDKREKHPRHVPHAAAAPMDEWERSFRAASAAGGGGCSCDP

Radius of gyration: 35.19 Å; Cα contacts (8 Å, |Δi|>4): 1342; chains: 1; bounding box: 85×84×104 Å

Solvent-accessible surface area (backbone atoms only — not comparable to full-atom values): 37161 Å² total; per-residue (Å²): 112,38,50,62,68,60,49,38,50,55,48,44,57,54,29,65,77,49,43,64,76,62,41,79,38,49,50,86,72,38,63,78,27,14,32,61,52,68,40,56,21,81,56,29,32,46,77,46,43,20,26,66,40,47,25,33,34,27,37,32,88,68,44,53,44,77,28,46,46,80,45,56,15,53,50,92,71,42,42,69,95,43,68,38,48,85,76,32,26,27,39,30,29,55,64,4,50,61,42,50,66,40,43,18,37,45,44,47,89,47,42,43,88,49,77,55,45,100,86,66,44,48,33,36,31,38,67,54,72,48,50,76,53,32,51,49,43,48,62,20,73,83,34,43,55,68,37,74,80,45,52,51,45,40,71,26,44,76,68,50,51,49,51,35,53,75,49,68,46,54,67,42,49,22,21,51,66,48,27,38,26,35,29,29,41,38,80,38,54,40,61,70,82,60,87,74,78,60,93,78,47,47,62,50,56,56,48,61,50,50,53,51,53,39,46,73,70,60,30,49,75,42,85,72,52,73,28,48,66,45,69,68,47,42,50,53,53,51,50,53,42,50,77,41,86,42,41,31,39,40,38,31,21,36,32,75,87,56,98,59,33,51,52,56,63,53,47,50,75,54,30,51,63,78,48,53,38,36,48,38,32,62,36,33,35,36,26,38,29,47,28,62,30,83,46,100,88,48,80,76,41,63,27,42,36,36,33,26,30,60,39,48,36,12,26,53,52,44,40,60,69,45,48,47,30,29,50,32,40,30,21,40,39,80,73,33,70,69,57,70,44,66,24,17,27,71,53,66,44,76,30,43,63,82,27,36,26,57,42,41,15,38,65,47,81,39,76,55,38,80,79,84,40,62,36,32,32,30,39,71,50,64,71,77,54,39,71,41,47,71,23,56,60,79,37,36,23,31,31,63,37,58,44,69,46,45,71,44,52,51,59,43,74,39,49,27,32,46,76,50,80,86,84,78,68,80,78,87,76,84,81,79,84,82,79,85,82,83,91,78,82,88,86,88,81,85,85,79,89,76,83,88,88,75,90,72,68,35,35,28,32,40,39,38,34,32,54,44,65,55,68,70,72,46,98,76,86,84,79,91,82,90,81,90,82,91,81,84,93,68,90,75,81,80,84,49,73,60,58,54,51,47,51,49,54,51,54,75,40,9,71,74,48,57,47,34,43,81,76,46,75,51,70,34,43,57,41,48,68,59,48,34,51,50,54,50,43,39,41,74,71,69,56,32,39,34,37,41,33,31,20,31,23,50,82,52,98,54,32,34,42,37,61,23,50,64,74,64,40,79,43,80,36,60,68,60,35,48,51,34,43,58,58,41,44,77,77,34,75,72,40,78,54,55,54,44,42,24,25,29,31,93,61,17,42,39,38,46,35,53,68,47,66,67,61,35,52,53,37,47,62,70,40,50,87,52,47,39,56,52,56,42,51,55,69,64,60,86,79,71,80,72,75,81,83,64,54,78,91,72,50,81,80,91,46,72,66,62,54,51,52,51,58,62,63,67,69,79,76,78,90,81,88,80,87,132